Protein AF-A0A9E0E853-F1 (afdb_monomer_lite)

Radius of gyration: 43.54 Å; chains: 1; bounding box: 116×101×108 Å

Sequence (709 aa):
MRKIKLILLFCAVFLSILLLTGDKDRIQADDDDSNFTNLVVFARFAGETEFINDVYEGSSVRKITDNSYNAGSYSVGDYYRCVSDNKLRMRSVYLYDNGGSIVLSHPRGYYAEYSDINTIGYKDASERASRMYELRQEWSEAVNNAISSGNKISDYNNTVYYDYGVLDKDNNGTIDSITIIYKNNGAGNISVSWSSPLWNYTDYVNNISVNTGKKTINSYKYVQITNSYCKPDGDTNGYLFKDGDDQVFVSIATAVHEMGHIMGLKDLYNSKNASPVYFMSVMAKHISPVPQFMSLKEKEVLGWADENDIKTILSEGEYSLKALGTSGTDNITGYKMDIPEKGKTLYLEYRNFEDNGNKYDSQYKHMFKINGNRVDKIPLKSGLVCYLIDSDTKFPSNMYFSSPKWNYEVLGGQYNTKADAALGIGEDIWIYGDIYISVNSIENNILTFEIKGGIPEHIHSGGVATCISRAVCEVCHEEYGELNKDNHKLQHVEAKAATVTQEGNIEYYYCSLCLKYFADSNASKQIDKDSVVTSKLAPEIIAGDKCIIDKNSDKAITFKSNAAFSDFVKVELDGRELVKDKDYTVKAGSIIVTLNPDLIKKLSTGEHVIGIASSSGTASAHFTVKEPETESIKETETETESIKESETETISKIESETTSQYTFDENETNASSINTGDRNHGKLWLVIAIIALAGCIAATVMYVVSKRK

Secondary structure (DSSP, 8-state):
-HHHHHHHHHHHHHHHHHHHT-------GGG---SEEEEEEEEE-TTPPP-TT-EETTEEHHHHHHIIIIISSS-HHHHHHHHTTTS--EEEEEE-BTTB-EE-SS-GGGGSB--SS-TTSB-SHHHHHHHHHHHHHHHHHHHHHHHHTT--EE-TTSSSEE-GGGG-SS-SSB-SEEEEEEPP-TT--S---TT-TTS-EEEE----EEE-SS-EEE--EEEEEE---S-TTS--BTTEEE-TT--EEE--HHHHHHHHHHHT---SS-TTS--SSGGG-TTT---SSSPPPPPHHHHHHTTSS-TTTEEEP-SSEEEEEEBTT---SS---EEEEEEGGGTEEEEEEEE--STTS-SSS-SS-S-EETTSPBPPP-----EEEEEEEETT-SS---TT-BTTB-SEEE---SSTT-TT-SB-TT-EEEEETTEEEEEEEEETTEEEEEEESSPPP---------SSS-EEPTTT--EES---TT---EEEE--B---SSS-EE--EEEETTT--EESSTTS-SEE-GGGSEEPPPPP-EEESTTEEEETT--PPPEEEESS-GGGEEEEEETTEEPPBTTTEEEETTTEEEEE-HHHHTTS-SEEEEEEEEETTEEEEEEEEEE-S----------------------------------------------------THHHHHHHHHHHHHHHHHHHHHHHHTT--

Structure (mmCIF, N/CA/C/O backbone):
data_AF-A0A9E0E853-F1
#
_entry.id   AF-A0A9E0E853-F1
#
loop_
_atom_site.group_PDB
_atom_site.id
_atom_site.type_symbol
_atom_site.label_atom_id
_atom_site.label_alt_id
_atom_site.label_comp_id
_atom_site.label_asym_id
_atom_site.label_entity_id
_atom_site.label_seq_id
_atom_site.pdbx_PDB_ins_code
_atom_site.Cartn_x
_atom_site.Cartn_y
_atom_site.Cartn_z
_atom_site.occupancy
_atom_site.B_iso_or_equiv
_atom_site.auth_seq_id
_atom_site.auth_comp_id
_atom_site.auth_asym_id
_atom_site.auth_atom_id
_atom_site.pdbx_PDB_model_num
ATOM 1 N N . MET A 1 1 ? -44.888 -49.320 3.641 1.00 50.34 1 MET A N 1
ATOM 2 C CA . MET A 1 1 ? -43.959 -49.108 4.782 1.00 50.34 1 MET A CA 1
ATOM 3 C C . MET A 1 1 ? -42.473 -49.219 4.415 1.00 50.34 1 MET A C 1
ATOM 5 O O . MET A 1 1 ? -41.836 -48.178 4.390 1.00 50.34 1 MET A O 1
ATOM 9 N N . ARG A 1 2 ? -41.892 -50.400 4.113 1.00 51.12 2 ARG A N 1
ATOM 10 C CA . ARG A 1 2 ? -40.413 -50.577 4.018 1.00 51.12 2 ARG A CA 1
ATOM 11 C C . ARG A 1 2 ? -39.690 -49.593 3.067 1.00 51.12 2 ARG A C 1
ATOM 13 O O . ARG A 1 2 ? -38.691 -49.017 3.476 1.00 51.12 2 ARG A O 1
ATOM 20 N N . LYS A 1 3 ? -40.237 -49.314 1.870 1.00 47.16 3 LYS A N 1
ATOM 21 C CA . LYS A 1 3 ? -39.696 -48.288 0.944 1.00 47.16 3 LYS A CA 1
ATOM 22 C C . LYS A 1 3 ? -39.757 -46.850 1.496 1.00 47.16 3 LYS A C 1
ATOM 24 O O . LYS A 1 3 ? -38.830 -46.088 1.274 1.00 47.16 3 LYS A O 1
ATOM 29 N N . ILE A 1 4 ? -40.799 -46.495 2.255 1.00 59.00 4 ILE A N 1
ATOM 30 C CA . ILE A 1 4 ? -40.966 -45.147 2.837 1.00 59.00 4 ILE A CA 1
ATOM 31 C C . ILE A 1 4 ? -39.922 -44.903 3.935 1.00 59.00 4 ILE A C 1
ATOM 33 O O . ILE A 1 4 ? -39.317 -43.838 3.968 1.00 59.00 4 ILE A O 1
ATOM 37 N N . LYS A 1 5 ? -39.639 -45.909 4.781 1.00 51.78 5 LYS A N 1
ATOM 38 C CA . LYS A 1 5 ? -38.529 -45.821 5.747 1.00 51.78 5 LYS A CA 1
ATOM 39 C C . LYS A 1 5 ? -37.170 -45.655 5.058 1.00 51.78 5 LYS A C 1
ATOM 41 O O . LYS A 1 5 ? -36.340 -44.925 5.578 1.00 51.78 5 LYS A O 1
ATOM 46 N N . LEU A 1 6 ? -36.956 -46.291 3.902 1.00 53.44 6 LEU A N 1
ATOM 47 C CA . LEU A 1 6 ? -35.710 -46.141 3.145 1.00 53.44 6 LEU A CA 1
ATOM 48 C C . LEU A 1 6 ? -35.562 -44.728 2.558 1.00 53.44 6 LEU A C 1
ATOM 50 O O . LEU A 1 6 ? -34.491 -44.150 2.671 1.00 53.44 6 LEU A O 1
ATOM 54 N N . ILE A 1 7 ? -36.638 -44.153 2.005 1.00 65.56 7 ILE A N 1
ATOM 55 C CA . ILE A 1 7 ? -36.645 -42.771 1.493 1.00 65.56 7 ILE A CA 1
ATOM 56 C C . ILE A 1 7 ? -36.420 -41.768 2.630 1.00 65.56 7 ILE A C 1
ATOM 58 O O . ILE A 1 7 ? -35.560 -40.909 2.501 1.00 65.56 7 ILE A O 1
ATOM 62 N N . LEU A 1 8 ? -37.113 -41.907 3.767 1.00 57.50 8 LEU A N 1
ATOM 63 C CA . LEU A 1 8 ? -36.900 -41.037 4.932 1.00 57.50 8 LEU A CA 1
ATOM 64 C C . LEU A 1 8 ? -35.476 -41.140 5.493 1.00 57.50 8 LEU A C 1
ATOM 66 O O . LEU A 1 8 ? -34.906 -40.120 5.865 1.00 57.50 8 LEU A O 1
ATOM 70 N N . LEU A 1 9 ? -34.884 -42.339 5.519 1.00 61.50 9 LEU A N 1
ATOM 71 C CA . LEU A 1 9 ? -33.489 -42.518 5.923 1.00 61.50 9 LEU A CA 1
ATOM 72 C C . LEU A 1 9 ? -32.531 -41.855 4.923 1.00 61.50 9 LEU A C 1
ATOM 74 O O . LEU A 1 9 ? -31.593 -41.188 5.341 1.00 61.50 9 LEU A O 1
ATOM 78 N N . PHE A 1 10 ? -32.791 -41.985 3.618 1.00 61.19 10 PHE A N 1
ATOM 79 C CA . PHE A 1 10 ? -31.983 -41.341 2.582 1.00 61.19 10 PHE A CA 1
ATOM 80 C C . PHE A 1 10 ? -32.087 -39.815 2.665 1.00 61.19 10 PHE A C 1
ATOM 82 O O . PHE A 1 10 ? -31.063 -39.147 2.660 1.00 61.19 10 PHE A O 1
ATOM 89 N N . CYS A 1 11 ? -33.292 -39.260 2.835 1.00 52.25 11 CYS A N 1
ATOM 90 C CA . CYS A 1 11 ? -33.498 -37.828 3.053 1.00 52.25 11 CYS A CA 1
ATOM 91 C C . CYS A 1 11 ? -32.823 -37.335 4.337 1.00 52.25 11 CYS A C 1
ATOM 93 O O . CYS A 1 11 ? -32.203 -36.282 4.298 1.00 52.25 11 CYS A O 1
ATOM 95 N N . ALA A 1 12 ? -32.889 -38.079 5.447 1.00 49.88 12 ALA A N 1
ATOM 96 C CA . ALA A 1 12 ? -32.209 -37.709 6.690 1.00 49.88 12 ALA A CA 1
ATOM 97 C C . ALA A 1 12 ? -30.680 -37.707 6.529 1.00 49.88 12 ALA A C 1
ATOM 99 O O . ALA A 1 12 ? -30.032 -36.746 6.934 1.00 49.88 12 ALA A O 1
ATOM 100 N N . VAL A 1 13 ? -30.116 -38.731 5.875 1.00 57.69 13 VAL A N 1
ATOM 101 C CA . VAL A 1 13 ? -28.681 -38.799 5.553 1.00 57.69 13 VAL A CA 1
ATOM 102 C C . VAL A 1 13 ? -28.278 -37.650 4.624 1.00 57.69 13 VAL A C 1
ATOM 104 O O . VAL A 1 13 ? -27.293 -36.972 4.897 1.00 57.69 13 VAL A O 1
ATOM 107 N N . PHE A 1 14 ? -29.063 -37.365 3.581 1.00 47.78 14 PHE A N 1
ATOM 108 C CA . PHE A 1 14 ? -28.797 -36.261 2.654 1.00 47.78 14 PHE A CA 1
ATOM 109 C C . PHE A 1 14 ? -28.911 -34.888 3.335 1.00 47.78 14 PHE A C 1
ATOM 111 O O . PHE A 1 14 ? -28.107 -34.011 3.045 1.00 47.78 14 PHE A O 1
ATOM 118 N N . LEU A 1 15 ? -29.836 -34.711 4.289 1.00 45.91 15 LEU A N 1
ATOM 119 C CA . LEU A 1 15 ? -29.929 -33.495 5.105 1.00 45.91 15 LEU A CA 1
ATOM 120 C C . LEU A 1 15 ? -28.724 -33.350 6.041 1.00 45.91 15 LEU A C 1
ATOM 122 O O . LEU A 1 15 ? -28.185 -32.258 6.155 1.00 45.91 15 LEU A O 1
ATOM 126 N N . SER A 1 16 ? -28.261 -34.435 6.673 1.00 43.53 16 SER A N 1
ATOM 127 C CA . SER A 1 16 ? -27.038 -34.392 7.488 1.00 43.53 16 SER A CA 1
ATOM 128 C C . SER A 1 16 ? -25.776 -34.159 6.654 1.00 43.53 16 SER A C 1
ATOM 130 O O . SER A 1 16 ? -24.871 -33.485 7.126 1.00 43.53 16 SER A O 1
ATOM 132 N N . ILE A 1 17 ? -25.727 -34.634 5.404 1.00 44.00 17 ILE A N 1
ATOM 133 C CA . ILE A 1 17 ? -24.643 -34.307 4.467 1.00 44.00 17 ILE A CA 1
ATOM 134 C C . ILE A 1 17 ? -24.725 -32.830 4.063 1.00 44.00 17 ILE A C 1
ATOM 136 O O . ILE A 1 17 ? -23.711 -32.153 4.128 1.00 44.00 17 ILE A O 1
ATOM 140 N N . LEU A 1 18 ? -25.911 -32.297 3.748 1.00 38.75 18 LEU A N 1
ATOM 141 C CA . LEU A 1 18 ? -26.109 -30.868 3.457 1.00 38.75 18 LEU A CA 1
ATOM 142 C C . LEU A 1 18 ? -25.786 -29.950 4.645 1.00 38.75 18 LEU A C 1
ATOM 144 O O . LEU A 1 18 ? -25.314 -28.839 4.432 1.00 38.75 18 LEU A O 1
ATOM 148 N N . LEU A 1 19 ? -25.999 -30.410 5.881 1.00 40.91 19 LEU A N 1
ATOM 149 C CA . LEU A 1 19 ? -25.570 -29.711 7.098 1.00 40.91 19 LEU A CA 1
ATOM 150 C C . LEU A 1 19 ? -24.048 -29.796 7.312 1.00 40.91 19 LEU A C 1
ATOM 152 O O . LEU A 1 19 ? -23.462 -28.844 7.813 1.00 40.91 19 LEU A O 1
ATOM 156 N N . LEU A 1 20 ? -23.397 -30.888 6.895 1.00 38.75 20 LEU A N 1
ATOM 157 C CA . LEU A 1 20 ? -21.933 -31.037 6.917 1.00 38.75 20 LEU A CA 1
ATOM 158 C C . LEU A 1 20 ? -21.230 -30.308 5.757 1.00 38.75 20 LEU A C 1
ATOM 160 O O . LEU A 1 20 ? -20.075 -29.929 5.897 1.00 38.75 20 LEU A O 1
ATOM 164 N N . THR A 1 21 ? -21.917 -30.065 4.639 1.00 39.06 21 THR A N 1
ATOM 165 C CA . THR A 1 21 ? -21.474 -29.170 3.553 1.00 39.06 21 THR A CA 1
ATOM 166 C C . THR A 1 21 ? -22.084 -27.766 3.675 1.00 39.06 21 THR A C 1
ATOM 168 O O . THR A 1 21 ? -22.148 -27.037 2.686 1.00 39.06 21 THR A O 1
ATOM 171 N N . GLY A 1 22 ? -22.599 -27.418 4.861 1.00 33.78 22 GLY A N 1
ATOM 172 C CA . GLY A 1 22 ? -23.154 -26.101 5.187 1.00 33.78 22 GLY A CA 1
ATOM 173 C C . GLY A 1 22 ? -22.125 -25.138 5.786 1.00 33.78 22 GLY A C 1
ATOM 174 O O . GLY A 1 22 ? -22.299 -23.927 5.678 1.00 33.78 22 GLY A O 1
ATOM 175 N N . ASP A 1 23 ? -21.036 -25.664 6.355 1.00 33.62 23 ASP A N 1
ATOM 176 C CA . ASP A 1 23 ? -19.843 -24.892 6.708 1.00 33.62 23 ASP A CA 1
ATOM 177 C C . ASP A 1 23 ? -19.087 -24.505 5.426 1.00 33.62 23 ASP A C 1
ATOM 179 O O . ASP A 1 23 ? -18.181 -25.208 4.974 1.00 33.62 23 ASP A O 1
ATOM 183 N N . LYS A 1 24 ? -19.463 -23.369 4.832 1.00 37.81 24 LYS A N 1
ATOM 184 C CA . LYS A 1 24 ? -18.524 -22.610 4.004 1.00 37.81 24 LYS A CA 1
ATOM 185 C C . LYS A 1 24 ? -17.530 -21.890 4.915 1.00 37.81 24 LYS A C 1
ATOM 187 O O . LYS A 1 24 ? -17.903 -21.383 5.967 1.00 37.81 24 LYS A O 1
ATOM 192 N N . ASP A 1 25 ? -16.279 -21.849 4.472 1.00 37.69 25 ASP A N 1
ATOM 193 C CA . ASP A 1 25 ? -15.249 -20.917 4.938 1.00 37.69 25 ASP A CA 1
ATOM 194 C C . ASP A 1 25 ? -14.844 -21.023 6.425 1.00 37.69 25 ASP A C 1
ATOM 196 O O . ASP A 1 25 ? -14.437 -20.047 7.057 1.00 37.69 25 ASP A O 1
ATOM 200 N N . ARG A 1 26 ? -14.825 -22.250 6.973 1.00 39.12 26 ARG A N 1
ATOM 201 C CA . ARG A 1 26 ? -13.982 -22.562 8.143 1.00 39.12 26 ARG A CA 1
ATOM 202 C C . ARG A 1 26 ? -12.516 -22.682 7.734 1.00 39.12 26 ARG A C 1
ATOM 204 O O . ARG A 1 26 ? -12.027 -23.779 7.479 1.00 39.12 26 ARG A O 1
ATOM 211 N N . ILE A 1 27 ? -11.826 -21.548 7.715 1.00 43.62 27 ILE A N 1
ATOM 212 C CA . ILE A 1 27 ? -10.370 -21.482 7.555 1.00 43.62 27 ILE A CA 1
ATOM 213 C C . ILE A 1 27 ? -9.714 -22.175 8.763 1.00 43.62 27 ILE A C 1
ATOM 215 O O . ILE A 1 27 ? -9.854 -21.694 9.891 1.00 43.62 27 ILE A O 1
ATOM 219 N N . GLN A 1 28 ? -9.012 -23.294 8.558 1.00 43.81 28 GLN A N 1
ATOM 220 C CA . GLN A 1 28 ? -8.189 -23.897 9.614 1.00 43.81 28 GLN A CA 1
ATOM 221 C C . GLN A 1 28 ? -6.923 -23.057 9.834 1.00 43.81 28 GLN A C 1
ATOM 223 O O . GLN A 1 28 ? -6.557 -22.238 8.994 1.00 43.81 28 GLN A O 1
ATOM 228 N N . ALA A 1 29 ? -6.218 -23.252 10.952 1.00 53.00 29 ALA A N 1
ATOM 229 C CA . ALA A 1 29 ? -4.974 -22.514 11.209 1.00 53.00 29 ALA A CA 1
ATOM 230 C C . ALA A 1 29 ? -3.897 -22.757 10.125 1.00 53.00 29 ALA A C 1
ATOM 232 O O . ALA A 1 29 ? -3.088 -21.869 9.866 1.00 53.00 29 ALA A O 1
ATOM 233 N N . ASP A 1 30 ? -3.940 -23.919 9.462 1.00 49.03 30 ASP A N 1
ATOM 234 C CA . ASP A 1 30 ? -3.054 -24.293 8.353 1.00 49.03 30 ASP A CA 1
ATOM 235 C C . ASP A 1 30 ? -3.519 -23.753 6.975 1.00 49.03 30 ASP A C 1
ATOM 237 O O . ASP A 1 30 ? -2.738 -23.760 6.025 1.00 49.03 30 ASP A O 1
ATOM 241 N N . ASP A 1 31 ? -4.755 -23.243 6.861 1.00 62.31 31 ASP A N 1
ATOM 242 C CA . ASP A 1 31 ? -5.329 -22.636 5.640 1.00 62.31 31 ASP A CA 1
ATOM 243 C C . ASP A 1 31 ? -5.113 -21.099 5.584 1.00 62.31 31 ASP A C 1
ATOM 245 O O . ASP A 1 31 ? -5.742 -20.386 4.798 1.00 62.31 31 ASP A O 1
ATOM 249 N N . ASP A 1 32 ? -4.274 -20.544 6.464 1.00 76.69 32 ASP A N 1
ATOM 250 C CA . ASP A 1 32 ? -4.102 -19.100 6.638 1.00 76.69 32 ASP A CA 1
ATOM 251 C C . ASP A 1 32 ? -3.176 -18.453 5.587 1.00 76.69 32 ASP A C 1
ATOM 253 O O . ASP A 1 32 ? -1.951 -18.489 5.706 1.00 76.69 32 ASP A O 1
ATOM 257 N N . ASP A 1 33 ? -3.762 -17.767 4.599 1.00 88.06 33 ASP A N 1
ATOM 258 C CA . ASP A 1 33 ? -3.025 -17.055 3.542 1.00 88.06 33 ASP A CA 1
ATOM 259 C C . ASP A 1 33 ? -2.354 -15.736 3.990 1.00 88.06 33 ASP A C 1
ATOM 261 O O . ASP A 1 33 ? -1.645 -15.104 3.190 1.00 88.06 33 ASP A O 1
ATOM 265 N N . SER A 1 34 ? -2.555 -15.306 5.243 1.00 94.38 34 SER A N 1
ATOM 266 C CA . SER A 1 34 ? -2.063 -14.022 5.753 1.00 94.38 34 SER A CA 1
ATOM 267 C C . SER A 1 34 ? -0.541 -13.980 5.932 1.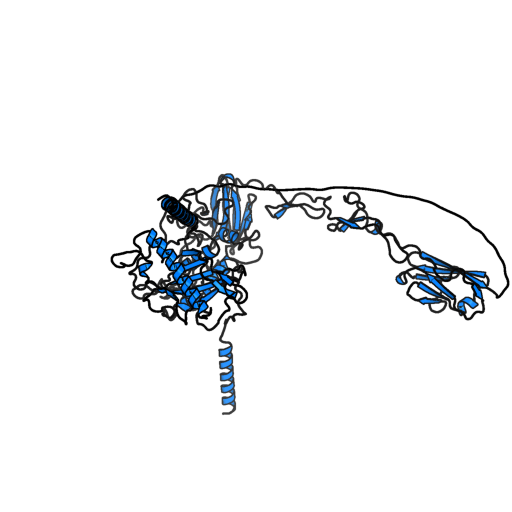00 94.38 34 SER A C 1
ATOM 269 O O . SER A 1 34 ? 0.087 -14.928 6.413 1.00 94.38 34 SER A O 1
ATOM 271 N N . ASN A 1 35 ? 0.054 -12.838 5.584 1.00 95.69 35 ASN A N 1
ATOM 272 C CA . ASN A 1 35 ? 1.472 -12.517 5.782 1.00 95.69 35 ASN A CA 1
ATOM 273 C C . ASN A 1 35 ? 1.689 -11.331 6.739 1.00 95.69 35 ASN A C 1
ATOM 275 O O . ASN A 1 35 ? 2.780 -10.772 6.768 1.00 95.69 35 ASN A O 1
ATOM 279 N N . PHE A 1 36 ? 0.662 -10.956 7.506 1.00 96.81 36 PHE A N 1
ATOM 280 C CA . PHE A 1 36 ? 0.733 -9.953 8.567 1.00 96.81 36 PHE A CA 1
ATOM 281 C C . PHE A 1 36 ? -0.366 -10.205 9.607 1.00 96.81 36 PHE A C 1
ATOM 283 O O . PHE A 1 36 ? -1.522 -10.443 9.240 1.00 96.81 36 PHE A O 1
ATOM 290 N N . THR A 1 37 ? -0.041 -10.111 10.892 1.00 97.19 37 THR A N 1
ATOM 291 C CA . THR A 1 37 ? -0.979 -10.384 11.988 1.00 97.19 37 THR A CA 1
ATOM 292 C C . THR A 1 37 ? -1.234 -9.151 12.854 1.00 97.19 37 THR A C 1
ATOM 294 O O . THR A 1 37 ? -0.326 -8.437 13.259 1.00 97.19 37 THR A O 1
ATOM 297 N N . ASN A 1 38 ? -2.494 -8.904 13.201 1.00 97.94 38 ASN A N 1
ATOM 298 C CA . ASN A 1 38 ? -2.878 -7.857 14.144 1.00 97.94 38 ASN A CA 1
ATOM 299 C C . ASN A 1 38 ? -3.441 -8.479 15.428 1.00 97.94 38 ASN A C 1
ATOM 301 O O . ASN A 1 38 ? -4.547 -9.027 15.426 1.00 97.94 38 ASN A O 1
ATOM 305 N N . LEU A 1 39 ? -2.696 -8.382 16.529 1.00 98.19 39 LEU A N 1
ATOM 306 C CA . LEU A 1 39 ? -3.132 -8.860 17.837 1.00 98.19 39 LEU A CA 1
ATOM 307 C C . LEU A 1 39 ? -4.139 -7.884 18.455 1.00 98.19 39 LEU A C 1
ATOM 309 O O . LEU A 1 39 ? -3.765 -6.847 18.999 1.00 98.19 39 LEU A O 1
ATOM 313 N N . VAL A 1 40 ? -5.422 -8.227 18.412 1.00 98.62 40 VAL A N 1
ATOM 314 C CA . VAL A 1 40 ? -6.480 -7.450 19.057 1.00 98.62 40 VAL A CA 1
ATOM 315 C C . VAL A 1 40 ? -6.610 -7.864 20.522 1.00 98.62 40 VAL A C 1
ATOM 317 O O . VAL A 1 40 ? -6.833 -9.035 20.840 1.00 98.62 40 VAL A O 1
ATOM 320 N N . VAL A 1 41 ? -6.520 -6.885 21.420 1.00 98.50 41 VAL A N 1
ATOM 321 C CA . VAL A 1 41 ? -6.725 -7.054 22.863 1.00 98.50 41 VAL A CA 1
ATOM 322 C C . VAL A 1 41 ? -7.837 -6.116 23.314 1.00 98.50 41 VAL A C 1
ATOM 324 O O . VAL A 1 41 ? -7.772 -4.904 23.107 1.00 98.50 41 VAL A O 1
ATOM 327 N N . PHE A 1 42 ? -8.864 -6.666 23.956 1.00 98.62 42 PHE A N 1
ATOM 328 C CA . PHE A 1 42 ? -9.912 -5.867 24.588 1.00 98.62 42 PHE A CA 1
ATOM 329 C C . PHE A 1 42 ? -9.505 -5.498 26.011 1.00 98.62 42 PHE A C 1
ATOM 331 O O . PHE A 1 42 ? -9.069 -6.370 26.762 1.00 98.62 42 PHE A O 1
ATOM 338 N N . ALA A 1 43 ? -9.707 -4.240 26.402 1.00 98.12 43 ALA A N 1
ATOM 339 C CA . ALA A 1 43 ? -9.317 -3.721 27.709 1.00 98.12 43 ALA A CA 1
ATOM 340 C C . ALA A 1 43 ? -10.429 -2.886 28.368 1.00 98.12 43 ALA A C 1
ATOM 342 O O . ALA A 1 43 ? -11.148 -2.132 27.704 1.00 98.12 43 ALA A O 1
ATOM 343 N N . ARG A 1 44 ? -10.559 -2.991 29.693 1.00 97.00 44 ARG A N 1
ATOM 344 C CA . ARG A 1 44 ? -11.478 -2.180 30.511 1.00 97.00 44 ARG A CA 1
ATOM 345 C C . ARG A 1 44 ? -10.798 -1.661 31.771 1.00 97.00 44 ARG A C 1
ATOM 347 O O . ARG A 1 44 ? -9.842 -2.257 32.264 1.00 97.00 44 ARG A O 1
ATOM 354 N N . PHE A 1 45 ? -11.288 -0.543 32.287 1.00 96.88 45 PHE A N 1
ATOM 355 C CA . PHE A 1 45 ? -10.679 0.132 33.434 1.00 96.88 45 PHE A CA 1
ATOM 356 C C . PHE A 1 45 ? -11.173 -0.436 34.770 1.00 96.88 45 PHE A C 1
ATOM 358 O O . PHE A 1 45 ? -12.217 -1.094 34.833 1.00 96.88 45 PHE A O 1
ATOM 365 N N . ALA A 1 46 ? -10.450 -0.167 35.860 1.00 96.62 46 ALA A N 1
ATOM 366 C CA . ALA A 1 46 ? -10.845 -0.643 37.183 1.00 96.62 46 ALA A CA 1
ATOM 367 C C . ALA A 1 46 ? -12.257 -0.161 37.562 1.00 96.62 46 ALA A C 1
ATOM 369 O O . ALA A 1 46 ? -12.599 1.014 37.412 1.00 96.62 46 ALA A O 1
ATOM 370 N N . GLY A 1 47 ? -13.081 -1.089 38.056 1.00 93.88 47 GLY A N 1
ATOM 371 C CA . GLY A 1 47 ? -14.490 -0.850 38.386 1.00 93.88 47 GLY A CA 1
ATOM 372 C C . GLY A 1 47 ? -15.465 -0.960 37.205 1.00 93.88 47 GLY A C 1
ATOM 373 O O . GLY A 1 47 ? -16.671 -1.004 37.437 1.00 93.88 47 GLY A O 1
ATOM 374 N N . GLU A 1 48 ? -14.992 -1.058 35.959 1.00 95.38 48 GLU A N 1
ATOM 375 C CA . GLU A 1 48 ? -15.867 -1.276 34.804 1.00 95.38 48 GLU A CA 1
ATOM 376 C C . GLU A 1 48 ? -16.281 -2.750 34.669 1.00 95.38 48 GLU A C 1
ATOM 378 O O . GLU A 1 48 ? -15.476 -3.677 34.831 1.00 95.38 48 GLU A O 1
ATOM 383 N N . THR A 1 49 ? -17.550 -2.974 34.318 1.00 95.75 49 THR A N 1
ATOM 384 C CA . THR A 1 49 ? -18.056 -4.303 33.952 1.00 95.75 49 THR A CA 1
ATOM 385 C C . THR A 1 49 ? -17.400 -4.809 32.670 1.00 95.75 49 THR A C 1
ATOM 387 O O . THR A 1 49 ? -16.935 -4.019 31.845 1.00 95.75 49 THR A O 1
ATOM 390 N N . GLU A 1 50 ? -17.419 -6.127 32.468 1.00 97.00 50 GLU A N 1
ATOM 391 C CA . GLU A 1 50 ? -17.086 -6.745 31.178 1.00 97.00 50 GLU A CA 1
ATOM 392 C C . GLU A 1 50 ? -17.921 -6.147 30.026 1.00 97.00 50 GLU A C 1
ATOM 394 O O . GLU A 1 50 ? -18.973 -5.555 30.275 1.00 97.00 50 GLU A O 1
ATOM 399 N N . PHE A 1 51 ? -17.423 -6.222 28.788 1.00 96.69 51 PHE A N 1
ATOM 400 C CA . PHE A 1 51 ? -18.091 -5.644 27.613 1.00 96.69 51 PHE A CA 1
ATOM 401 C C . PHE A 1 51 ? -17.949 -6.434 26.313 1.00 96.69 51 PHE A C 1
ATOM 403 O O . PHE A 1 51 ? -18.735 -6.222 25.394 1.00 96.69 51 PHE A O 1
ATOM 410 N N . ILE A 1 52 ? -16.991 -7.361 26.192 1.00 97.56 52 ILE A N 1
ATOM 411 C CA . ILE A 1 52 ? -16.745 -8.043 24.903 1.00 97.56 52 ILE A CA 1
ATOM 412 C C . ILE A 1 52 ? -17.927 -8.906 24.426 1.00 97.56 52 ILE A C 1
ATOM 414 O O . ILE A 1 52 ? -18.010 -9.262 23.249 1.00 97.56 52 ILE A O 1
ATOM 418 N N . ASN A 1 53 ? -18.836 -9.226 25.351 1.00 97.12 53 ASN A N 1
ATOM 419 C CA . ASN A 1 53 ? -20.062 -9.986 25.133 1.00 97.12 53 ASN A CA 1
ATOM 420 C C . ASN A 1 53 ? -21.334 -9.111 25.147 1.00 97.12 53 ASN A C 1
ATOM 422 O O . ASN A 1 53 ? -22.418 -9.663 24.971 1.00 97.12 53 ASN A O 1
ATOM 426 N N . ASP A 1 54 ? -21.225 -7.788 25.328 1.00 96.88 54 ASP A N 1
ATOM 427 C CA . ASP A 1 54 ? -22.366 -6.866 25.221 1.00 96.88 54 ASP A CA 1
ATOM 428 C C . ASP A 1 54 ? -22.919 -6.920 23.787 1.00 96.88 54 ASP A C 1
ATOM 430 O O . ASP A 1 54 ? -22.150 -6.982 22.823 1.00 96.88 54 ASP A O 1
ATOM 434 N N . VAL A 1 55 ? -24.247 -6.948 23.634 1.00 96.75 55 VAL A N 1
ATOM 435 C CA . VAL A 1 55 ? -24.916 -7.220 22.350 1.00 96.75 55 VAL A CA 1
ATOM 436 C C . VAL A 1 55 ? -25.577 -5.962 21.796 1.00 96.75 55 VAL A C 1
ATOM 438 O O . VAL A 1 55 ? -26.452 -5.386 22.438 1.00 96.75 55 VAL A O 1
ATOM 441 N N . TYR A 1 56 ? -25.218 -5.605 20.564 1.00 95.75 56 TYR A N 1
ATOM 442 C CA . TYR A 1 56 ? -25.821 -4.527 19.781 1.00 95.75 56 TYR A CA 1
ATOM 443 C C . TYR A 1 56 ? -26.282 -5.095 18.433 1.00 95.75 56 TYR A C 1
ATOM 445 O O . TYR A 1 56 ? -25.539 -5.834 17.790 1.00 95.75 56 TYR A O 1
ATOM 453 N N . GLU A 1 57 ? -27.516 -4.805 18.013 1.00 95.81 57 GLU A N 1
ATOM 454 C CA . GLU A 1 57 ? -28.101 -5.323 16.757 1.00 95.81 57 GLU A CA 1
ATOM 455 C C . GLU A 1 57 ? -27.976 -6.853 16.580 1.00 95.81 57 GLU A C 1
ATOM 457 O O . GLU A 1 57 ? -27.721 -7.367 15.493 1.00 95.81 57 GLU A O 1
ATOM 462 N N . GLY A 1 58 ? -28.106 -7.599 17.684 1.00 95.12 58 GLY A N 1
ATOM 463 C CA . GLY A 1 58 ? -27.959 -9.061 17.716 1.00 95.12 58 GLY A CA 1
ATOM 464 C C . GLY A 1 58 ? -26.512 -9.577 17.690 1.00 95.12 58 GLY A C 1
ATOM 465 O O . GLY A 1 58 ? -26.300 -10.773 17.878 1.00 95.12 58 GLY A O 1
ATOM 466 N N . SER A 1 59 ? -25.514 -8.704 17.526 1.00 97.50 59 SER A N 1
ATOM 467 C CA . SER A 1 59 ? -24.089 -9.056 17.499 1.00 97.50 59 SER A CA 1
ATOM 468 C C . SER A 1 59 ? -23.375 -8.667 18.797 1.00 97.50 59 SER A C 1
ATOM 470 O O . SER A 1 59 ? -23.473 -7.535 19.261 1.00 97.50 59 SER A O 1
ATOM 472 N N . SER A 1 60 ? -22.609 -9.591 19.385 1.00 98.00 60 SER A N 1
ATOM 473 C CA . SER A 1 60 ? -21.713 -9.275 20.511 1.00 98.00 60 SER A CA 1
ATOM 474 C C . SER A 1 60 ? -20.549 -8.381 20.065 1.00 98.00 60 SER A C 1
ATOM 476 O O . SER A 1 60 ? -20.019 -8.625 18.979 1.00 98.00 60 SER A O 1
ATOM 478 N N . VAL A 1 61 ? -20.071 -7.459 20.911 1.00 98.12 61 VAL A N 1
ATOM 479 C CA . VAL A 1 61 ? -18.918 -6.565 20.643 1.00 98.12 61 VAL A CA 1
ATOM 480 C C . VAL A 1 61 ? -17.745 -7.283 19.966 1.00 98.12 61 VAL A C 1
ATOM 482 O O . VAL A 1 61 ? -17.267 -6.820 18.934 1.00 98.12 61 VAL A O 1
ATOM 485 N N . ARG A 1 62 ? -17.321 -8.453 20.462 1.00 97.69 62 ARG A N 1
ATOM 486 C CA . ARG A 1 62 ? -16.233 -9.239 19.846 1.00 97.69 62 ARG A CA 1
ATOM 487 C C . ARG A 1 62 ? -16.484 -9.641 18.383 1.00 97.69 62 ARG A C 1
ATOM 489 O O . ARG A 1 62 ? -15.544 -9.619 17.596 1.00 97.69 62 ARG A O 1
ATOM 496 N N . LYS A 1 63 ? -17.735 -9.929 17.994 1.00 98.25 63 LYS A N 1
ATOM 497 C CA . LYS A 1 63 ? -18.114 -10.204 16.593 1.00 98.25 63 LYS A CA 1
ATOM 498 C C . LYS A 1 63 ? -18.222 -8.920 15.767 1.00 98.25 63 LYS A C 1
ATOM 500 O O . LYS A 1 63 ? -17.830 -8.928 14.609 1.00 98.25 63 LYS A O 1
ATOM 505 N N . ILE A 1 64 ? -18.681 -7.813 16.356 1.00 98.62 64 ILE A N 1
ATOM 506 C CA . ILE A 1 64 ? -18.688 -6.500 15.687 1.00 98.62 64 ILE A CA 1
ATOM 507 C C . ILE A 1 64 ? -17.251 -6.083 15.336 1.00 98.62 64 ILE A C 1
ATOM 509 O O . ILE A 1 64 ? -16.985 -5.649 14.215 1.00 98.62 64 ILE A O 1
ATOM 513 N N . THR A 1 65 ? -16.299 -6.287 16.251 1.00 98.44 65 THR A N 1
ATOM 514 C CA . THR A 1 65 ? -14.865 -6.099 15.984 1.00 98.44 65 THR A CA 1
ATOM 515 C C . THR A 1 65 ? -14.351 -7.056 14.909 1.00 98.44 65 THR A C 1
ATOM 517 O O . THR A 1 65 ? -13.675 -6.608 13.992 1.00 98.44 65 THR A O 1
ATOM 520 N N . ASP A 1 66 ? -14.677 -8.347 14.969 1.00 98.31 66 ASP A N 1
ATOM 521 C CA . ASP A 1 66 ? -14.271 -9.321 13.944 1.00 98.31 66 ASP A CA 1
ATOM 522 C C . ASP A 1 66 ? -14.798 -8.980 12.544 1.00 98.31 66 ASP A C 1
ATOM 524 O O . ASP A 1 66 ? -14.041 -9.029 11.579 1.00 98.31 66 ASP A O 1
ATOM 528 N N . ASN A 1 67 ? -16.038 -8.507 12.422 1.00 98.31 67 ASN A N 1
ATOM 529 C CA . ASN A 1 67 ? -16.559 -7.971 11.162 1.00 98.31 67 ASN A CA 1
ATOM 530 C C . ASN A 1 67 ? -15.769 -6.730 10.712 1.00 98.31 67 ASN A C 1
ATOM 532 O O . ASN A 1 67 ? -15.433 -6.595 9.540 1.00 98.31 67 ASN A O 1
ATOM 536 N N . SER A 1 68 ? -15.419 -5.845 11.649 1.00 98.44 68 SER A N 1
ATOM 537 C CA . SER A 1 68 ? -14.690 -4.602 11.359 1.00 98.44 68 SER A CA 1
ATOM 538 C C . SER A 1 68 ? -13.229 -4.829 10.935 1.00 98.44 68 SER A C 1
ATOM 540 O O . SER A 1 68 ? -12.682 -4.020 10.190 1.00 98.44 68 SER A O 1
ATOM 542 N N . TYR A 1 69 ? -12.580 -5.908 11.389 1.00 98.31 69 TYR A N 1
ATOM 543 C CA . TYR A 1 69 ? -11.157 -6.182 11.123 1.00 98.31 69 TYR A CA 1
ATOM 544 C C . TYR A 1 69 ? -10.913 -7.321 10.125 1.00 98.31 69 TYR A C 1
ATOM 546 O O . TYR A 1 69 ? -10.033 -7.180 9.279 1.00 98.31 69 TYR A O 1
ATOM 554 N N . ASN A 1 70 ? -11.699 -8.399 10.190 1.00 96.62 70 ASN A N 1
ATOM 555 C CA . ASN A 1 70 ? -11.582 -9.586 9.341 1.00 96.62 70 ASN A CA 1
ATOM 556 C C . ASN A 1 70 ? -12.734 -9.672 8.322 1.00 96.62 70 ASN A C 1
ATOM 558 O O . ASN A 1 70 ? -12.514 -9.512 7.124 1.00 96.62 70 ASN A O 1
ATOM 562 N N . ALA A 1 71 ? -13.954 -9.939 8.803 1.00 94.31 71 ALA A N 1
ATOM 563 C CA . ALA A 1 71 ? -14.977 -10.674 8.047 1.00 94.31 71 ALA A CA 1
ATOM 564 C C . ALA A 1 71 ? -16.009 -9.827 7.275 1.00 94.31 71 ALA A C 1
ATOM 566 O O . ALA A 1 71 ? -16.717 -10.362 6.424 1.00 94.31 71 ALA A O 1
ATOM 567 N N . GLY A 1 72 ? -16.137 -8.533 7.573 1.00 93.69 72 GLY A N 1
ATOM 568 C CA . GLY A 1 72 ? -17.099 -7.647 6.915 1.00 93.69 72 GLY A CA 1
ATOM 569 C C . GLY A 1 72 ? -16.708 -7.321 5.473 1.00 93.69 72 GLY A C 1
ATOM 570 O O . GLY A 1 72 ? -15.525 -7.167 5.169 1.00 93.69 72 GLY A O 1
ATOM 571 N N . SER A 1 73 ? -17.699 -7.098 4.602 1.00 93.62 73 SER A N 1
ATOM 572 C CA . SER A 1 73 ? -17.497 -6.685 3.195 1.00 93.62 73 SER A CA 1
ATOM 573 C C . SER A 1 73 ? -16.647 -5.415 3.032 1.00 93.62 73 SER A C 1
ATOM 575 O O . SER A 1 73 ? -16.118 -5.147 1.950 1.00 93.62 73 SER A O 1
ATOM 577 N N . TYR A 1 74 ? -16.540 -4.631 4.107 1.00 95.69 74 TYR A N 1
ATOM 578 C CA . TYR A 1 74 ? -15.572 -3.564 4.301 1.00 95.69 74 TYR A CA 1
ATOM 579 C C . TYR A 1 74 ? -14.915 -3.760 5.674 1.00 95.69 74 TYR A C 1
ATOM 581 O O . TYR A 1 74 ? -15.504 -3.404 6.695 1.00 95.69 74 TYR A O 1
ATOM 589 N N . SER A 1 75 ? -13.700 -4.305 5.704 1.00 97.69 75 SER A N 1
ATOM 590 C CA . SER A 1 75 ? -12.919 -4.513 6.931 1.00 97.69 75 SER A CA 1
ATOM 591 C C . SER A 1 75 ? -11.539 -3.849 6.835 1.00 97.69 75 SER A C 1
ATOM 593 O O . SER A 1 75 ? -11.136 -3.385 5.764 1.00 97.69 75 SER A O 1
ATOM 595 N N . VAL A 1 76 ? -10.806 -3.767 7.951 1.00 98.38 76 VAL A N 1
ATOM 596 C CA . VAL A 1 76 ? -9.409 -3.285 7.952 1.00 98.38 76 VAL A CA 1
ATOM 597 C C . VAL A 1 76 ? -8.514 -4.220 7.129 1.00 98.38 76 VAL A C 1
ATOM 599 O O . VAL A 1 76 ? -7.723 -3.743 6.315 1.00 98.38 76 VAL A O 1
ATOM 602 N N . GLY A 1 77 ? -8.662 -5.540 7.286 1.00 97.50 77 GLY A N 1
ATOM 603 C CA . GLY A 1 77 ? -7.889 -6.525 6.529 1.00 97.50 77 GLY A CA 1
ATOM 604 C C . GLY A 1 77 ? -8.191 -6.500 5.031 1.00 97.50 77 GLY A C 1
ATOM 605 O O . GLY A 1 77 ? -7.263 -6.516 4.223 1.00 97.50 77 GLY A O 1
ATOM 606 N N . ASP A 1 78 ? -9.467 -6.379 4.652 1.00 96.62 78 ASP A N 1
ATOM 607 C CA . ASP A 1 78 ? -9.891 -6.250 3.253 1.00 96.62 78 ASP A CA 1
ATOM 608 C C . ASP A 1 78 ? -9.402 -4.933 2.621 1.00 96.62 78 ASP A C 1
ATOM 610 O O . ASP A 1 78 ? -8.867 -4.967 1.512 1.00 96.62 78 ASP A O 1
ATOM 614 N N . TYR A 1 79 ? -9.442 -3.804 3.347 1.00 97.81 79 TYR A N 1
ATOM 615 C CA . TYR A 1 79 ? -8.866 -2.537 2.872 1.00 97.81 79 TYR A CA 1
ATOM 616 C C . TYR A 1 79 ? -7.387 -2.705 2.525 1.00 97.81 79 TYR A C 1
ATOM 618 O O . TYR A 1 79 ? -6.971 -2.366 1.417 1.00 97.81 79 TYR A O 1
ATOM 626 N N . TYR A 1 80 ? -6.596 -3.265 3.447 1.00 97.56 80 TYR A N 1
ATOM 627 C CA . TYR A 1 80 ? -5.156 -3.427 3.252 1.00 97.56 80 TYR A CA 1
ATOM 628 C C . TYR A 1 80 ? -4.811 -4.463 2.178 1.00 97.56 80 TYR A C 1
ATOM 630 O O . TYR A 1 80 ? -3.874 -4.244 1.406 1.00 97.56 80 TYR A O 1
ATOM 638 N N . ARG A 1 81 ? -5.625 -5.515 2.028 1.00 95.44 81 ARG A N 1
ATOM 639 C CA . ARG A 1 81 ? -5.564 -6.444 0.889 1.00 95.44 81 ARG A CA 1
ATOM 640 C C . ARG A 1 81 ? -5.866 -5.754 -0.441 1.00 95.44 81 ARG A C 1
ATOM 642 O O . ARG A 1 81 ? -5.256 -6.093 -1.451 1.00 95.44 81 ARG A O 1
ATOM 649 N N . CYS A 1 82 ? -6.764 -4.771 -0.442 1.00 93.44 82 CYS A N 1
ATOM 650 C CA . CYS A 1 82 ? -7.187 -4.046 -1.634 1.00 93.44 82 CYS A CA 1
ATOM 651 C C . CYS A 1 82 ? -6.176 -2.969 -2.073 1.00 93.44 82 CYS A C 1
ATOM 653 O O . CYS A 1 82 ? -5.749 -2.980 -3.227 1.00 93.44 82 CYS A O 1
ATOM 655 N N . VAL A 1 83 ? -5.721 -2.076 -1.178 1.00 93.88 83 VAL A N 1
ATOM 656 C CA . VAL A 1 83 ? -4.753 -1.019 -1.559 1.00 93.88 83 VAL A CA 1
ATOM 657 C C . VAL A 1 83 ? -3.391 -1.576 -1.963 1.00 93.88 83 VAL A C 1
ATOM 659 O O . VAL A 1 83 ? -2.759 -1.031 -2.871 1.00 93.88 83 VAL A O 1
ATOM 662 N N . SER A 1 84 ? -2.954 -2.670 -1.334 1.00 93.88 84 SER A N 1
ATOM 663 C CA . SER A 1 84 ? -1.653 -3.295 -1.598 1.00 93.88 84 SER A CA 1
ATOM 664 C C . SER A 1 84 ? -1.620 -4.185 -2.846 1.00 93.88 84 SER A C 1
ATOM 666 O O . SER A 1 84 ? -0.568 -4.738 -3.150 1.00 93.88 84 SER A O 1
ATOM 668 N N . ASP A 1 85 ? -2.745 -4.349 -3.552 1.00 90.56 85 ASP A N 1
ATOM 669 C CA . ASP A 1 85 ? -2.921 -5.350 -4.616 1.00 90.56 85 ASP A CA 1
ATOM 670 C C . ASP A 1 85 ? -2.521 -6.765 -4.150 1.00 90.56 85 ASP A C 1
ATOM 672 O O . ASP A 1 85 ? -1.617 -7.412 -4.676 1.00 90.56 85 ASP A O 1
ATOM 676 N N . ASN A 1 86 ? -3.157 -7.226 -3.066 1.00 92.12 86 ASN A N 1
ATOM 677 C CA . ASN A 1 86 ? -2.966 -8.542 -2.443 1.00 92.12 86 ASN A CA 1
ATOM 678 C C . ASN A 1 86 ? -1.536 -8.828 -1.905 1.00 92.12 86 ASN A C 1
ATOM 680 O O . ASN A 1 86 ? -1.300 -9.912 -1.355 1.00 92.12 86 ASN A O 1
ATOM 684 N N . LYS A 1 87 ? -0.597 -7.870 -1.990 1.00 93.06 87 LYS A N 1
ATOM 685 C CA . LYS A 1 87 ? 0.773 -7.973 -1.449 1.00 93.06 87 LYS A CA 1
ATOM 686 C C . LYS A 1 87 ? 0.775 -8.063 0.087 1.00 93.06 87 LYS A C 1
ATOM 688 O O . LYS A 1 87 ? 1.497 -8.892 0.643 1.00 93.06 87 LYS A O 1
ATOM 693 N N . LEU A 1 88 ? -0.081 -7.292 0.766 1.00 95.69 88 LEU A N 1
ATOM 694 C CA . LEU A 1 88 ? -0.341 -7.368 2.210 1.00 95.69 88 LEU A CA 1
ATOM 695 C C . LEU A 1 88 ? -1.683 -8.070 2.468 1.00 95.69 88 LEU A C 1
ATOM 697 O O . LEU A 1 88 ? -2.729 -7.608 2.022 1.00 95.69 88 LEU A O 1
ATOM 701 N N . ARG A 1 89 ? -1.674 -9.171 3.221 1.00 95.94 89 ARG A N 1
ATOM 702 C CA . ARG A 1 89 ? -2.865 -9.940 3.614 1.00 95.94 89 ARG A CA 1
ATOM 703 C C . ARG A 1 89 ? -2.862 -10.074 5.129 1.00 95.94 89 ARG A C 1
ATOM 705 O O . ARG A 1 89 ? -2.029 -10.782 5.688 1.00 95.94 89 ARG A O 1
ATOM 712 N N . MET A 1 90 ? -3.767 -9.348 5.776 1.00 96.69 90 MET A N 1
ATOM 713 C CA . MET A 1 90 ? -3.815 -9.196 7.228 1.00 96.69 90 MET A CA 1
ATOM 714 C C . MET A 1 90 ? -4.845 -10.134 7.865 1.00 96.69 90 MET A C 1
ATOM 716 O O . MET A 1 90 ? -5.974 -10.208 7.385 1.00 96.69 90 MET A O 1
ATOM 720 N N . ARG A 1 91 ? -4.487 -10.770 8.987 1.00 95.50 91 ARG A N 1
ATOM 721 C CA . ARG A 1 91 ? -5.431 -11.443 9.897 1.00 95.50 91 ARG A CA 1
ATOM 722 C C . ARG A 1 91 ? -5.417 -10.776 11.270 1.00 95.50 91 ARG A C 1
ATOM 724 O O . ARG A 1 91 ? -4.352 -10.593 11.854 1.00 95.50 91 ARG A O 1
ATOM 731 N N . SER A 1 92 ? -6.586 -10.471 11.825 1.00 97.69 92 SER A N 1
ATOM 732 C CA . SER A 1 92 ? -6.726 -10.123 13.242 1.00 97.69 92 SER A CA 1
ATOM 733 C C . SER A 1 92 ? -7.007 -11.361 14.092 1.00 97.69 92 SER A C 1
ATOM 735 O O . SER A 1 92 ? -7.950 -12.106 13.820 1.00 97.69 92 SER A O 1
ATOM 737 N N . VAL A 1 93 ? -6.206 -11.547 15.143 1.00 97.88 93 VAL A N 1
ATOM 738 C CA . VAL A 1 93 ? -6.343 -12.614 16.153 1.00 97.88 93 VAL A CA 1
ATOM 739 C C . VAL A 1 93 ? -6.525 -12.004 17.540 1.00 97.88 93 VAL A C 1
ATOM 741 O O . VAL A 1 93 ? -6.096 -10.878 17.786 1.00 97.88 93 VAL A O 1
ATOM 744 N N . TYR A 1 94 ? -7.152 -12.738 18.454 1.00 98.62 94 TYR A N 1
ATOM 745 C CA . TYR A 1 94 ? -7.653 -12.204 19.719 1.00 98.62 94 TYR A CA 1
ATOM 746 C C . TYR A 1 94 ? -6.988 -12.860 20.924 1.00 98.62 94 TYR A C 1
ATOM 748 O O . TYR A 1 94 ? -7.025 -14.087 21.058 1.00 98.62 94 TYR A O 1
ATOM 756 N N . LEU A 1 95 ? -6.434 -12.043 21.824 1.00 98.44 95 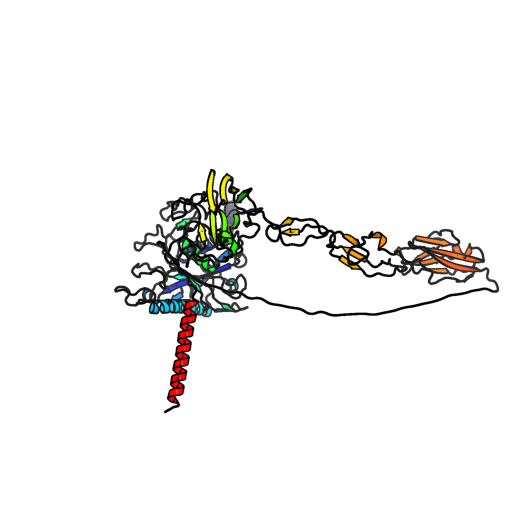LEU A N 1
ATOM 757 C CA . LEU A 1 95 ? -6.069 -12.467 23.177 1.00 98.44 95 LEU A CA 1
ATOM 758 C C . LEU A 1 95 ? -7.182 -12.070 24.150 1.00 98.44 95 LEU A C 1
ATOM 760 O O . LEU A 1 95 ? -7.553 -10.898 24.250 1.00 98.44 95 LEU A O 1
ATOM 764 N N . TYR A 1 96 ? -7.666 -13.058 24.894 1.00 98.12 96 TYR A N 1
ATOM 765 C CA . TYR A 1 96 ? -8.592 -12.884 26.008 1.00 98.12 96 TYR A CA 1
ATOM 766 C C . TYR A 1 96 ? -7.889 -13.260 27.308 1.00 98.12 96 TYR A C 1
ATOM 768 O O . TYR A 1 96 ? -7.108 -14.211 27.328 1.00 98.12 96 TYR A O 1
ATOM 776 N N . ASP A 1 97 ? -8.195 -12.559 28.397 1.00 97.25 97 ASP A N 1
ATOM 777 C CA . ASP A 1 97 ? -7.759 -12.968 29.731 1.00 97.25 97 ASP A CA 1
ATOM 778 C C . ASP A 1 97 ? -8.882 -13.751 30.410 1.00 97.25 97 ASP A C 1
ATOM 780 O O . ASP A 1 97 ? -9.953 -13.206 30.683 1.00 97.25 97 ASP A O 1
ATOM 784 N N . ASN A 1 98 ? -8.675 -15.055 30.614 1.00 93.12 98 ASN A N 1
ATOM 785 C CA . ASN A 1 98 ? -9.657 -15.977 31.191 1.00 93.12 98 ASN A CA 1
ATOM 786 C C . ASN A 1 98 ? -11.033 -15.935 30.476 1.00 93.12 98 ASN A C 1
ATOM 788 O O . ASN A 1 98 ? -12.079 -16.181 31.077 1.00 93.12 98 ASN A O 1
ATOM 792 N N . GLY A 1 99 ? -11.035 -15.617 29.173 1.00 93.19 99 GLY A N 1
ATOM 793 C CA . GLY A 1 99 ? -12.238 -15.463 28.344 1.00 93.19 99 GLY A CA 1
ATOM 794 C C . GLY A 1 99 ? -12.923 -14.087 28.411 1.00 93.19 99 GLY A C 1
ATOM 795 O O . GLY A 1 99 ? -13.995 -13.930 27.826 1.00 93.19 99 GLY A O 1
ATOM 796 N N . GLY A 1 100 ? -12.334 -13.105 29.101 1.00 97.06 100 GLY A N 1
ATOM 797 C CA . GLY A 1 100 ? -12.781 -11.707 29.176 1.00 97.06 100 GLY A CA 1
ATOM 798 C C . GLY A 1 100 ? -11.789 -10.709 28.561 1.00 97.06 100 GLY A C 1
ATOM 799 O O . GLY A 1 100 ? -10.799 -11.089 27.931 1.00 97.06 100 GLY A O 1
ATOM 800 N N . SER A 1 101 ? -12.057 -9.413 28.742 1.00 98.19 101 SER A N 1
ATOM 801 C CA . SER A 1 101 ? -11.094 -8.335 28.461 1.00 98.19 101 SER A CA 1
ATOM 802 C C . SER A 1 101 ? -10.076 -8.191 29.597 1.00 98.19 101 SER A C 1
ATOM 804 O O . SER A 1 101 ? -10.456 -8.363 30.759 1.00 98.19 101 SER A O 1
ATOM 806 N N . ILE A 1 102 ? -8.845 -7.761 29.296 1.00 98.50 102 ILE A N 1
ATOM 807 C CA . ILE A 1 102 ? -7.872 -7.392 30.338 1.00 98.50 102 ILE A CA 1
ATOM 808 C C . ILE A 1 102 ? -8.403 -6.234 31.198 1.00 98.50 102 ILE A C 1
ATOM 810 O O . ILE A 1 102 ? -9.129 -5.358 30.714 1.00 98.50 102 ILE A O 1
ATOM 814 N N . VAL A 1 103 ? -8.031 -6.223 32.478 1.00 97.69 103 VAL A N 1
ATOM 815 C CA . VAL A 1 103 ? -8.458 -5.201 33.443 1.00 97.69 103 VAL A CA 1
ATOM 816 C C . VAL A 1 103 ? -7.264 -4.340 33.841 1.00 97.69 103 VAL A C 1
ATOM 818 O O . VAL A 1 103 ? -6.280 -4.848 34.371 1.00 97.69 103 VAL A O 1
ATOM 821 N N . LEU A 1 104 ? -7.359 -3.036 33.589 1.00 97.75 104 LEU A N 1
ATOM 822 C CA . LEU A 1 104 ? -6.350 -2.046 33.980 1.00 97.75 104 LEU A CA 1
ATOM 823 C C . LEU A 1 104 ? -6.524 -1.668 35.458 1.00 97.75 104 LEU A C 1
ATOM 825 O O . LEU A 1 104 ? -7.644 -1.715 35.975 1.00 97.75 104 LEU A O 1
ATOM 829 N N . SER A 1 105 ? -5.444 -1.304 36.155 1.00 96.38 105 SER A N 1
ATOM 830 C CA . SER A 1 105 ? -5.475 -1.145 37.619 1.00 96.38 105 SER A CA 1
ATOM 831 C C . SER A 1 105 ? -6.110 0.172 38.075 1.00 96.38 105 SER A C 1
ATOM 833 O O . SER A 1 105 ? -6.705 0.222 39.154 1.00 96.38 105 SER A O 1
ATOM 835 N N . HIS A 1 106 ? -6.066 1.213 37.238 1.00 97.06 106 HIS A N 1
ATOM 836 C CA . HIS A 1 106 ? -6.731 2.489 37.502 1.00 97.06 106 HIS A CA 1
ATOM 837 C C . HIS A 1 106 ? -8.107 2.614 36.807 1.00 97.06 106 HIS A C 1
ATOM 839 O O . HIS A 1 106 ? -8.332 2.061 35.725 1.00 97.06 106 HIS A O 1
ATOM 845 N N . PRO A 1 107 ? -9.057 3.364 37.402 1.00 95.38 107 PRO A N 1
ATOM 846 C CA . PRO A 1 107 ? -10.347 3.677 36.785 1.00 95.38 107 PRO A CA 1
ATOM 847 C C . PRO A 1 107 ? -10.194 4.725 35.672 1.00 95.38 107 PRO A C 1
ATOM 849 O O . PRO A 1 107 ? -9.354 5.618 35.766 1.00 95.38 107 PRO A O 1
ATOM 852 N N . ARG A 1 108 ? -11.063 4.684 34.649 1.00 94.38 108 ARG A N 1
ATOM 853 C CA . ARG A 1 108 ? -10.957 5.492 33.412 1.00 94.38 108 ARG A CA 1
ATOM 854 C C . ARG A 1 108 ? -10.661 6.977 33.644 1.00 94.38 108 ARG A C 1
ATOM 856 O O . ARG A 1 108 ? -9.833 7.551 32.944 1.00 94.38 108 ARG A O 1
ATOM 863 N N . GLY A 1 109 ? -11.323 7.586 34.631 1.00 93.56 109 GLY A N 1
ATOM 864 C CA . GLY A 1 109 ? -11.178 9.008 34.952 1.00 93.56 109 GLY A CA 1
ATOM 865 C C . GLY A 1 109 ? -9.741 9.444 35.263 1.00 93.56 109 GLY A C 1
ATOM 866 O O . GLY A 1 109 ? -9.376 10.571 34.948 1.00 93.56 109 GLY A O 1
ATOM 867 N N . TYR A 1 110 ? -8.904 8.544 35.789 1.00 95.50 110 TYR A N 1
ATOM 868 C CA . TYR A 1 110 ? -7.489 8.783 36.110 1.00 95.50 110 TYR A CA 1
ATOM 869 C C . TYR A 1 110 ? -6.642 9.171 34.887 1.00 95.50 110 TYR A C 1
ATOM 871 O O . TYR A 1 110 ? -5.735 9.998 34.982 1.00 95.50 110 TYR A O 1
ATOM 879 N N . TYR A 1 111 ? -6.971 8.601 33.725 1.00 94.50 111 TYR A N 1
ATOM 880 C CA . TYR A 1 111 ? -6.315 8.870 32.442 1.00 94.50 111 TYR A CA 1
ATOM 881 C C . TYR A 1 111 ? -7.031 9.945 31.617 1.00 94.50 111 TYR A C 1
ATOM 883 O O . TYR A 1 111 ? -6.672 10.170 30.463 1.00 94.50 111 TYR A O 1
ATOM 891 N N . ALA A 1 112 ? -8.046 10.597 32.182 1.00 93.12 112 ALA A N 1
ATOM 892 C CA . ALA A 1 112 ? -8.813 11.658 31.546 1.00 93.12 112 ALA A CA 1
ATOM 893 C C . ALA A 1 112 ? -8.594 13.003 32.250 1.00 93.12 112 ALA A C 1
ATOM 895 O O . ALA A 1 112 ? -7.982 13.081 33.314 1.00 93.12 112 ALA A O 1
ATOM 896 N N . GLU A 1 113 ? -9.084 14.075 31.636 1.00 91.94 113 GLU A N 1
ATOM 897 C CA . GLU A 1 113 ? -8.857 15.441 32.106 1.00 91.94 113 GLU A CA 1
ATOM 898 C C . GLU A 1 113 ? -9.609 15.726 33.416 1.00 91.94 113 GLU A C 1
ATOM 900 O O . GLU A 1 113 ? -10.758 15.301 33.596 1.00 91.94 113 GLU A O 1
ATOM 905 N N . TYR A 1 114 ? -8.956 16.427 34.345 1.00 92.75 114 TYR A N 1
ATOM 906 C CA . TYR A 1 114 ? -9.557 16.845 35.608 1.00 92.75 114 TYR A CA 1
ATOM 907 C C . TYR A 1 114 ? -10.766 17.757 35.366 1.00 92.75 114 TYR A C 1
ATOM 909 O O . TYR A 1 114 ? -10.726 18.677 34.552 1.00 92.75 114 TYR A O 1
ATOM 917 N N . SER A 1 115 ? -11.834 17.545 36.129 1.00 90.31 115 SER A N 1
ATOM 918 C CA . SER A 1 115 ? -12.968 18.472 36.211 1.00 90.31 115 SER A CA 1
ATOM 919 C C . SER A 1 115 ? -13.708 18.302 37.536 1.00 90.31 115 SER A C 1
ATOM 921 O O . SER A 1 115 ? -13.460 17.347 38.271 1.00 90.31 115 SER A O 1
ATOM 923 N N . ASP A 1 116 ? -14.679 19.174 37.812 1.00 90.25 116 ASP A N 1
ATOM 924 C CA . ASP A 1 116 ? -15.566 19.055 38.981 1.00 90.25 116 ASP A CA 1
ATOM 925 C C . ASP A 1 116 ? -16.362 17.731 39.006 1.00 90.25 116 ASP A C 1
ATOM 927 O O . ASP A 1 116 ? -16.834 17.306 40.059 1.00 90.25 116 ASP A O 1
ATOM 931 N N . ILE A 1 117 ? -16.490 17.062 37.850 1.00 88.38 117 ILE A N 1
ATOM 932 C CA . ILE A 1 117 ? -17.116 15.740 37.691 1.00 88.38 117 ILE A CA 1
ATOM 933 C C . ILE A 1 117 ? -16.059 14.619 37.731 1.00 88.38 117 ILE A C 1
ATOM 935 O O . ILE A 1 117 ? -16.308 13.557 38.299 1.00 88.38 117 ILE A O 1
ATOM 939 N N . ASN A 1 118 ? -14.868 14.850 37.165 1.00 91.62 118 ASN A N 1
ATOM 940 C CA . ASN A 1 118 ? -13.742 13.910 37.153 1.00 91.62 118 ASN A CA 1
ATOM 941 C C . ASN A 1 118 ? -12.597 14.389 38.065 1.00 91.62 118 ASN A C 1
ATOM 943 O O . ASN A 1 118 ? -11.532 14.803 37.600 1.00 91.62 118 ASN A O 1
ATOM 947 N N . THR A 1 119 ? -12.803 14.320 39.379 1.00 93.56 119 THR A N 1
ATOM 948 C CA . THR A 1 119 ? -11.858 14.849 40.382 1.00 93.56 119 THR A CA 1
ATOM 949 C C . THR A 1 119 ? -10.556 14.046 40.525 1.00 93.56 119 THR A C 1
ATOM 951 O O . THR A 1 119 ? -9.631 14.489 41.206 1.00 93.56 119 THR A O 1
ATOM 954 N N . ILE A 1 120 ? -10.464 12.882 39.872 1.00 94.25 120 ILE A N 1
ATOM 955 C CA . ILE A 1 120 ? -9.279 12.005 39.848 1.00 94.25 120 ILE A CA 1
ATOM 956 C C . ILE A 1 120 ? -8.410 12.165 38.588 1.00 94.25 120 ILE A C 1
ATOM 958 O O . ILE A 1 120 ? -7.377 11.505 38.487 1.00 94.25 120 ILE A O 1
ATOM 962 N N . GLY A 1 121 ? -8.832 12.997 37.630 1.00 94.06 121 GLY A N 1
ATOM 963 C CA . GLY A 1 121 ? -8.136 13.194 36.358 1.00 94.06 121 GLY A CA 1
ATOM 964 C C . GLY A 1 121 ? -6.836 13.993 36.450 1.00 94.06 121 GLY A C 1
ATOM 965 O O . GLY A 1 121 ? -6.535 14.610 37.476 1.00 94.06 121 GLY A O 1
ATOM 966 N N . TYR A 1 122 ? -6.078 14.003 35.349 1.00 94.69 122 TYR A N 1
ATOM 967 C CA . TYR A 1 122 ? -4.861 14.810 35.220 1.00 94.69 122 TYR A CA 1
ATOM 968 C C . TYR A 1 122 ? -5.193 16.306 35.128 1.00 94.69 122 TYR A C 1
ATOM 970 O O . TYR A 1 122 ? -6.135 16.709 34.445 1.00 94.69 122 TYR A O 1
ATOM 978 N N . LYS A 1 123 ? -4.399 17.141 35.795 1.00 94.06 123 LYS A N 1
ATOM 979 C CA . LYS A 1 123 ? -4.616 18.595 35.919 1.00 94.06 123 LYS A CA 1
ATOM 980 C C . LYS A 1 123 ? -3.763 19.423 34.969 1.00 94.06 123 LYS A C 1
ATOM 982 O O . LYS A 1 123 ? -4.109 20.565 34.681 1.00 94.06 123 LYS A O 1
ATOM 987 N N . ASP A 1 124 ? -2.649 18.871 34.495 1.00 91.94 124 ASP A N 1
ATOM 988 C CA . ASP A 1 124 ? -1.711 19.566 33.618 1.00 91.94 124 ASP A CA 1
ATOM 989 C C . ASP A 1 124 ? -1.042 18.632 32.593 1.00 91.94 124 ASP A C 1
ATOM 991 O O . ASP A 1 124 ? -1.254 17.417 32.565 1.00 91.94 124 ASP A O 1
ATOM 995 N N . ALA A 1 125 ? -0.230 19.221 31.711 1.00 90.38 125 ALA A N 1
ATOM 996 C CA . ALA A 1 125 ? 0.450 18.512 30.632 1.00 90.38 125 ALA A CA 1
ATOM 997 C C . ALA A 1 125 ? 1.543 17.528 31.101 1.00 90.38 125 ALA A C 1
ATOM 999 O O . ALA A 1 125 ? 1.880 16.622 30.334 1.00 90.38 125 ALA A O 1
ATOM 1000 N N . SER A 1 126 ? 2.077 17.692 32.315 1.00 92.25 126 SER A N 1
ATOM 1001 C CA . SER A 1 126 ? 3.086 16.826 32.937 1.00 92.25 126 SER A CA 1
ATOM 1002 C C . SER A 1 126 ? 2.432 15.601 33.574 1.00 92.25 126 SER A C 1
ATOM 1004 O O . SER A 1 126 ? 2.804 14.475 33.239 1.00 92.25 126 SER A O 1
ATOM 1006 N N . GLU A 1 127 ? 1.383 15.792 34.388 1.00 95.31 127 GLU A N 1
ATOM 1007 C CA . GLU A 1 127 ? 0.549 14.682 34.880 1.00 95.31 127 GLU A CA 1
ATOM 1008 C C . GLU A 1 127 ? 0.012 13.866 33.696 1.00 95.31 127 GLU A C 1
ATOM 1010 O O . GLU A 1 127 ? 0.181 12.649 33.658 1.00 95.31 127 GLU A O 1
ATOM 1015 N N . ARG A 1 128 ? -0.531 14.532 32.666 1.00 93.12 128 ARG A N 1
ATOM 1016 C CA . ARG A 1 128 ? -0.993 13.896 31.422 1.00 93.12 128 ARG A CA 1
ATOM 1017 C C . ARG A 1 128 ? 0.089 13.042 30.755 1.00 93.12 128 ARG A C 1
ATOM 1019 O O . ARG A 1 128 ? -0.203 11.936 30.312 1.00 93.12 128 ARG A O 1
ATOM 1026 N N . ALA A 1 129 ? 1.325 13.537 30.661 1.00 90.44 129 ALA A N 1
ATOM 1027 C CA . ALA A 1 129 ? 2.431 12.788 30.064 1.00 90.44 129 ALA A CA 1
ATOM 1028 C C . ALA A 1 129 ? 2.797 11.542 30.891 1.00 90.44 129 ALA A C 1
ATOM 1030 O O . ALA A 1 129 ? 3.048 10.488 30.305 1.00 90.44 129 ALA A O 1
ATOM 1031 N N . SER A 1 130 ? 2.742 11.639 32.224 1.00 94.06 130 SER A N 1
ATOM 1032 C CA . SER A 1 130 ? 2.888 10.493 33.131 1.00 94.06 130 SER A CA 1
ATOM 1033 C C . SER A 1 130 ? 1.769 9.469 32.906 1.00 94.06 130 SER A C 1
ATOM 1035 O O . SER A 1 130 ? 2.054 8.302 32.642 1.00 94.06 130 SER A O 1
ATOM 1037 N N . ARG A 1 131 ? 0.503 9.912 32.836 1.00 94.81 131 ARG A N 1
ATOM 1038 C CA . ARG A 1 131 ? -0.657 9.041 32.550 1.00 94.81 131 ARG A CA 1
ATOM 1039 C C . ARG A 1 131 ? -0.549 8.300 31.213 1.00 94.81 131 ARG A C 1
ATOM 1041 O O . ARG A 1 131 ? -0.955 7.148 31.138 1.00 94.81 131 ARG A O 1
ATOM 1048 N N . MET A 1 132 ? 0.029 8.909 30.171 1.00 91.25 132 MET A N 1
ATOM 1049 C CA . MET A 1 132 ? 0.295 8.232 28.883 1.00 91.25 132 MET A CA 1
ATOM 1050 C C . MET A 1 132 ? 1.398 7.165 28.954 1.00 91.25 132 MET A C 1
ATOM 1052 O O . MET A 1 132 ? 1.469 6.287 28.095 1.00 91.25 132 MET A O 1
ATOM 1056 N N . TYR A 1 133 ? 2.306 7.256 29.924 1.00 91.69 133 TYR A N 1
ATOM 1057 C CA . TYR A 1 133 ? 3.312 6.225 30.169 1.00 91.69 133 TYR A CA 1
ATOM 1058 C C . TYR A 1 133 ? 2.746 5.113 31.060 1.00 91.69 133 TYR A C 1
ATOM 1060 O O . TYR A 1 133 ? 2.851 3.942 30.710 1.00 91.69 133 TYR A O 1
ATOM 1068 N N . GLU A 1 134 ? 2.072 5.479 32.151 1.00 95.12 134 GLU A N 1
ATOM 1069 C CA . GLU A 1 134 ? 1.395 4.559 33.074 1.00 95.12 134 GLU A CA 1
ATOM 1070 C C . GLU A 1 134 ? 0.376 3.670 32.347 1.00 95.12 134 GLU A C 1
ATOM 1072 O O . GLU A 1 134 ? 0.451 2.450 32.456 1.00 95.12 134 GLU A O 1
ATOM 1077 N N . LEU A 1 135 ? -0.493 4.255 31.510 1.00 95.00 135 LEU A N 1
ATOM 1078 C CA . LEU A 1 135 ? -1.484 3.513 30.720 1.00 95.00 135 LEU A CA 1
ATOM 1079 C C . LEU A 1 135 ? -0.835 2.436 29.836 1.00 95.00 135 LEU A C 1
ATOM 1081 O O . LEU A 1 135 ? -1.303 1.299 29.806 1.00 95.00 135 LEU A O 1
ATOM 1085 N N . ARG A 1 136 ? 0.271 2.783 29.158 1.00 93.44 136 ARG A N 1
ATOM 1086 C CA . ARG A 1 136 ? 1.056 1.851 28.332 1.00 93.44 136 ARG A CA 1
ATOM 1087 C C . ARG A 1 136 ? 1.676 0.724 29.138 1.00 93.44 136 ARG A C 1
ATOM 1089 O O . ARG A 1 136 ? 1.672 -0.414 28.673 1.00 93.44 136 ARG A O 1
ATOM 1096 N N . GLN A 1 137 ? 2.235 1.034 30.306 1.00 93.81 137 GLN A N 1
ATOM 1097 C CA . GLN A 1 137 ? 2.806 0.020 31.189 1.00 93.81 137 GLN A CA 1
ATOM 1098 C C . GLN A 1 137 ? 1.714 -0.943 31.663 1.00 93.81 137 GLN A C 1
ATOM 1100 O O . GLN A 1 137 ? 1.867 -2.145 31.485 1.00 93.81 137 GLN A O 1
ATOM 1105 N N . GLU A 1 138 ? 0.577 -0.435 32.142 1.00 95.50 138 GLU A N 1
ATOM 1106 C CA . GLU A 1 138 ? -0.502 -1.266 32.687 1.00 95.50 138 GLU A CA 1
ATOM 1107 C C . GLU A 1 138 ? -1.145 -2.200 31.657 1.00 95.50 138 GLU A C 1
ATOM 1109 O O . GLU A 1 138 ? -1.315 -3.383 31.953 1.00 95.50 138 GLU A O 1
ATOM 1114 N N . TRP A 1 139 ? -1.475 -1.735 30.442 1.00 96.00 139 TRP A N 1
ATOM 1115 C CA . TRP A 1 139 ? -2.042 -2.652 29.442 1.00 96.00 139 TRP A CA 1
ATOM 1116 C C . TRP A 1 139 ? -0.998 -3.643 28.910 1.00 96.00 139 TRP A C 1
ATOM 1118 O O . TRP A 1 139 ? -1.341 -4.794 28.644 1.00 96.00 139 TRP A O 1
ATOM 1128 N N . SER A 1 140 ? 0.280 -3.252 28.830 1.00 96.44 140 SER A N 1
ATOM 1129 C CA . SER A 1 140 ? 1.367 -4.169 28.453 1.00 96.44 140 SER A CA 1
ATOM 1130 C C . SER A 1 140 ? 1.614 -5.241 29.517 1.00 96.44 140 SER A C 1
ATOM 1132 O O . SER A 1 140 ? 1.773 -6.416 29.191 1.00 96.44 140 SER A O 1
ATOM 1134 N N . GLU A 1 141 ? 1.624 -4.854 30.793 1.00 97.12 141 GLU A N 1
ATOM 1135 C CA . GLU A 1 141 ? 1.785 -5.763 31.928 1.00 97.12 141 GLU A CA 1
ATOM 1136 C C . GLU A 1 141 ? 0.591 -6.719 32.030 1.00 97.12 141 GLU A C 1
ATOM 1138 O O . GLU A 1 141 ? 0.785 -7.923 32.186 1.00 97.12 141 GLU A O 1
ATOM 1143 N N . ALA A 1 142 ? -0.637 -6.230 31.841 1.00 97.56 142 ALA A N 1
ATOM 1144 C CA . ALA A 1 142 ? -1.827 -7.075 31.804 1.00 97.56 142 ALA A CA 1
ATOM 1145 C C . ALA A 1 142 ? -1.802 -8.083 30.635 1.00 97.56 142 ALA A C 1
ATOM 1147 O O . ALA A 1 142 ? -2.162 -9.244 30.834 1.00 97.56 142 ALA A O 1
ATOM 1148 N N . VAL A 1 143 ? -1.311 -7.699 29.447 1.00 97.81 143 VAL A N 1
ATOM 1149 C CA . VAL A 1 143 ? -1.077 -8.644 28.335 1.00 97.81 143 VAL A CA 1
ATOM 1150 C C . VAL A 1 143 ? -0.003 -9.676 28.695 1.00 97.81 143 VAL A C 1
ATOM 1152 O O . VAL A 1 143 ? -0.244 -10.873 28.540 1.00 97.81 143 VAL A O 1
ATOM 1155 N N . ASN A 1 144 ? 1.149 -9.255 29.226 1.00 97.56 144 ASN A N 1
ATOM 1156 C CA . ASN A 1 144 ? 2.204 -10.175 29.670 1.00 97.56 144 ASN A CA 1
ATOM 1157 C C . ASN A 1 144 ? 1.698 -11.159 30.735 1.00 97.56 144 ASN A C 1
ATOM 1159 O O . ASN A 1 144 ? 2.022 -12.345 30.675 1.00 97.56 144 ASN A O 1
ATOM 1163 N N . ASN A 1 145 ? 0.879 -10.696 31.682 1.00 97.50 145 ASN A N 1
ATOM 1164 C CA . ASN A 1 145 ? 0.278 -11.522 32.726 1.00 97.50 145 ASN A CA 1
ATOM 1165 C C . ASN A 1 145 ? -0.749 -12.508 32.152 1.00 97.50 145 ASN A C 1
ATOM 1167 O O . ASN A 1 145 ? -0.739 -13.678 32.538 1.00 97.50 145 ASN A O 1
ATOM 1171 N N . ALA A 1 146 ? -1.575 -12.093 31.186 1.00 97.31 146 ALA A N 1
ATOM 1172 C CA . ALA A 1 146 ? -2.494 -12.990 30.488 1.00 97.31 146 ALA A CA 1
ATOM 1173 C C . ALA A 1 146 ? -1.736 -14.096 29.728 1.00 97.31 146 ALA A C 1
ATOM 1175 O O . ALA A 1 146 ? -2.061 -15.275 29.887 1.00 97.31 146 ALA A O 1
ATOM 1176 N N . ILE A 1 147 ? -0.693 -13.743 28.968 1.00 96.38 147 ILE A N 1
ATOM 1177 C CA . ILE A 1 147 ? 0.162 -14.695 28.234 1.00 96.38 147 ILE A CA 1
ATOM 1178 C C . ILE A 1 147 ? 0.884 -15.640 29.211 1.00 96.38 147 ILE A C 1
ATOM 1180 O O . ILE A 1 147 ? 0.845 -16.858 29.039 1.00 96.38 147 ILE A O 1
ATOM 1184 N N . SER A 1 148 ? 1.477 -15.103 30.282 1.00 95.31 148 SER A N 1
ATOM 1185 C CA . SER A 1 148 ? 2.192 -15.881 31.311 1.00 95.31 148 SER A CA 1
ATOM 1186 C C . SER A 1 148 ? 1.277 -16.812 32.112 1.00 95.31 148 SER A C 1
ATOM 1188 O O . SER A 1 148 ? 1.725 -17.854 32.586 1.00 95.31 148 SER A O 1
ATOM 1190 N N . SER A 1 149 ? -0.013 -16.479 32.222 1.00 96.25 149 SER A N 1
ATOM 1191 C CA . SER A 1 149 ? -1.044 -17.334 32.830 1.00 96.25 149 SER A CA 1
ATOM 1192 C C . SER A 1 149 ? -1.499 -18.483 31.917 1.00 96.25 149 SER A C 1
ATOM 1194 O O . SER A 1 149 ? -2.349 -19.279 32.311 1.00 96.25 149 SER A O 1
ATOM 1196 N N . GLY A 1 150 ? -0.950 -18.593 30.702 1.00 94.56 150 GLY A N 1
ATOM 1197 C CA . GLY A 1 150 ? -1.276 -19.658 29.754 1.00 94.56 150 GLY A CA 1
ATOM 1198 C C . GLY A 1 150 ? -2.544 -19.417 28.931 1.00 94.56 150 GLY A C 1
ATOM 1199 O O . GLY A 1 150 ? -3.033 -20.358 28.301 1.00 94.56 150 GLY A O 1
ATOM 1200 N N . ASN A 1 151 ? -3.067 -18.182 28.894 1.00 96.44 151 ASN A N 1
ATOM 1201 C CA . ASN A 1 151 ? -4.067 -17.812 27.890 1.00 96.44 151 ASN A CA 1
ATOM 1202 C C . ASN A 1 151 ? -3.475 -17.991 26.475 1.00 96.44 151 ASN A C 1
ATOM 1204 O O . ASN A 1 151 ? -2.254 -17.979 26.279 1.00 96.44 151 ASN A O 1
ATOM 1208 N N . LYS A 1 152 ? -4.344 -18.158 25.475 1.00 95.38 152 LYS A N 1
ATOM 1209 C CA . LYS A 1 152 ? -3.968 -18.357 24.068 1.00 95.38 152 LYS A CA 1
ATOM 1210 C C . LYS A 1 152 ? -4.555 -17.265 23.184 1.00 95.38 152 LYS A C 1
ATOM 1212 O O . LYS A 1 152 ? -5.613 -16.721 23.495 1.00 95.38 152 LYS A O 1
ATOM 1217 N N . ILE A 1 153 ? -3.908 -17.021 22.047 1.00 96.69 153 ILE A N 1
ATOM 1218 C CA . ILE A 1 153 ? -4.511 -16.272 20.942 1.00 96.69 153 ILE A CA 1
ATOM 1219 C C . ILE A 1 153 ? -5.471 -17.160 20.141 1.00 96.69 153 ILE A C 1
ATOM 1221 O O . ILE A 1 153 ? -5.262 -18.368 19.994 1.00 96.69 153 ILE A O 1
ATOM 1225 N N . SER A 1 154 ? -6.551 -16.554 19.657 1.00 96.38 154 SER A N 1
ATOM 1226 C CA . SER A 1 154 ? -7.724 -17.249 19.120 1.00 96.38 154 SER A CA 1
ATOM 1227 C C . SER A 1 154 ? -8.437 -16.454 18.024 1.00 96.38 154 SER A C 1
ATOM 1229 O O . SER A 1 154 ? -8.104 -15.298 17.756 1.00 96.38 154 SER A O 1
ATOM 1231 N N . ASP A 1 155 ? -9.423 -17.071 17.383 1.00 95.50 155 ASP A N 1
ATOM 1232 C CA . ASP A 1 155 ? -10.500 -16.363 16.691 1.00 95.50 155 ASP A CA 1
ATOM 1233 C C . ASP A 1 155 ? -11.467 -15.684 17.688 1.00 95.50 155 ASP A C 1
ATOM 1235 O O . ASP A 1 155 ? -11.432 -15.903 18.900 1.00 95.50 155 ASP A O 1
ATOM 1239 N N . TYR A 1 156 ? -12.360 -14.830 17.182 1.00 95.88 156 TYR A N 1
ATOM 1240 C CA . TYR A 1 156 ? -13.210 -13.958 18.009 1.00 95.88 156 TYR A CA 1
ATOM 1241 C C . TYR A 1 156 ? -14.187 -14.700 18.953 1.00 95.88 156 TYR A C 1
ATOM 1243 O O . TYR A 1 156 ? -14.808 -14.089 19.829 1.00 95.88 156 TYR A O 1
ATOM 1251 N N . ASN A 1 157 ? -14.391 -16.004 18.745 1.00 94.38 157 ASN A N 1
ATOM 1252 C CA . ASN A 1 157 ? -15.350 -16.845 19.464 1.00 94.38 157 ASN A CA 1
ATOM 1253 C C . ASN A 1 157 ? -14.696 -18.011 20.232 1.00 94.38 157 ASN A C 1
ATOM 1255 O O . ASN A 1 157 ? -15.421 -18.698 20.951 1.00 94.38 157 ASN A O 1
ATOM 1259 N N . ASN A 1 158 ? -13.366 -18.179 20.154 1.00 93.88 158 ASN A N 1
ATOM 1260 C CA . ASN A 1 158 ? -12.602 -19.292 20.737 1.00 93.88 158 ASN A CA 1
ATOM 1261 C C . ASN A 1 158 ? -12.928 -20.677 20.125 1.00 93.88 158 ASN A C 1
ATOM 1263 O O . ASN A 1 158 ? -12.923 -21.686 20.834 1.00 93.88 158 ASN A O 1
ATOM 1267 N N . THR A 1 159 ? -13.204 -20.755 18.817 1.00 92.44 159 THR A N 1
ATOM 1268 C CA . THR A 1 159 ? -13.313 -22.033 18.082 1.00 92.44 159 THR A CA 1
ATOM 1269 C C . THR A 1 159 ? -12.016 -22.466 17.396 1.00 92.44 159 THR A C 1
ATOM 1271 O O . THR A 1 159 ? -11.821 -23.665 17.187 1.00 92.44 159 THR A O 1
ATOM 1274 N N . VAL A 1 160 ? -11.101 -21.534 17.122 1.00 92.81 160 VAL A N 1
ATOM 1275 C CA . VAL A 1 160 ? -9.765 -21.775 16.558 1.00 92.81 160 VAL A CA 1
ATOM 1276 C C . VAL A 1 160 ? -8.719 -21.096 17.440 1.00 92.81 160 VAL A C 1
ATOM 1278 O O . VAL A 1 160 ? -8.858 -19.932 17.811 1.00 92.81 160 VAL A O 1
ATOM 1281 N N . TYR A 1 161 ? -7.647 -21.821 17.762 1.00 93.44 161 TYR A N 1
ATOM 1282 C CA . TYR A 1 161 ? -6.505 -21.322 18.529 1.00 93.44 161 TYR A CA 1
ATOM 1283 C C . TYR A 1 161 ? -5.242 -21.338 17.673 1.00 93.44 161 TYR A C 1
ATOM 1285 O O . TYR A 1 161 ? -5.049 -22.261 16.883 1.00 93.44 161 TYR A O 1
ATOM 1293 N N . TYR A 1 162 ? -4.370 -20.353 17.878 1.00 92.81 162 TYR A N 1
ATOM 1294 C CA . TYR A 1 162 ? -3.122 -20.194 17.132 1.00 92.81 162 TYR A CA 1
ATOM 1295 C C . TYR A 1 162 ? -1.913 -20.239 18.079 1.00 92.81 162 TYR A C 1
ATOM 1297 O O . TYR A 1 162 ? -2.010 -19.852 19.247 1.00 92.81 162 TYR A O 1
ATOM 1305 N N . ASP A 1 163 ? -0.761 -20.686 17.580 1.00 92.31 163 ASP A N 1
ATOM 1306 C CA . ASP A 1 163 ? 0.509 -20.560 18.300 1.00 92.31 163 ASP A CA 1
ATOM 1307 C C . ASP A 1 163 ? 1.048 -19.130 18.200 1.00 92.31 163 ASP A C 1
ATOM 1309 O O . ASP A 1 163 ? 0.988 -18.505 17.143 1.00 92.31 163 ASP A O 1
ATOM 1313 N N . TYR A 1 164 ? 1.673 -18.630 19.270 1.00 94.44 164 TYR A N 1
ATOM 1314 C CA . TYR A 1 164 ? 2.234 -17.271 19.333 1.00 94.44 164 TYR A CA 1
ATOM 1315 C C . TYR A 1 164 ? 3.250 -16.930 18.226 1.00 94.44 164 TYR A C 1
ATOM 1317 O O . TYR A 1 164 ? 3.515 -15.756 17.985 1.00 94.44 164 TYR A O 1
ATOM 1325 N N . GLY A 1 165 ? 3.791 -17.931 17.523 1.00 92.69 165 GLY A N 1
ATOM 1326 C CA . GLY A 1 165 ? 4.629 -17.727 16.341 1.00 92.69 165 GLY A CA 1
ATOM 1327 C C . GLY A 1 165 ? 3.919 -17.068 15.152 1.00 92.69 165 GLY A C 1
ATOM 1328 O O . GLY A 1 165 ? 4.611 -16.553 14.283 1.00 92.69 165 GLY A O 1
ATOM 1329 N N . VAL A 1 166 ? 2.578 -17.031 15.100 1.00 93.69 166 VAL A N 1
ATOM 1330 C CA . VAL A 1 166 ? 1.855 -16.330 14.016 1.00 93.69 166 VAL A CA 1
ATOM 1331 C C . VAL A 1 166 ? 1.852 -14.807 14.166 1.00 93.69 166 VAL A C 1
ATOM 1333 O O . VAL A 1 166 ? 1.404 -14.133 13.248 1.00 93.69 166 VAL A O 1
ATOM 1336 N N . LEU A 1 167 ? 2.307 -14.258 15.298 1.00 95.94 167 LEU A N 1
ATOM 1337 C CA . LEU A 1 167 ? 2.301 -12.812 15.569 1.00 95.94 167 LEU A CA 1
ATOM 1338 C C . LEU A 1 167 ? 3.435 -12.029 14.876 1.00 95.94 167 LEU A C 1
ATOM 1340 O O . LEU A 1 167 ? 3.462 -10.810 14.989 1.00 95.94 167 LEU A O 1
ATOM 1344 N N . ASP A 1 168 ? 4.371 -12.724 14.233 1.00 95.19 168 ASP A N 1
ATOM 1345 C CA . ASP A 1 168 ? 5.613 -12.204 13.640 1.00 95.19 168 ASP A CA 1
ATOM 1346 C C . ASP A 1 168 ? 5.784 -12.896 12.275 1.00 95.19 168 ASP A C 1
ATOM 1348 O O . ASP A 1 168 ? 6.501 -13.896 12.143 1.00 95.19 168 ASP A O 1
ATOM 1352 N N . LYS A 1 169 ? 4.985 -12.466 11.286 1.00 93.62 169 LYS A N 1
ATOM 1353 C CA . LYS A 1 169 ? 4.821 -13.159 9.991 1.00 93.62 169 LYS A CA 1
ATOM 1354 C C . LYS A 1 169 ? 5.987 -12.925 9.038 1.00 93.62 169 LYS A C 1
ATOM 1356 O O . LYS A 1 169 ? 6.291 -13.815 8.243 1.00 93.62 169 LYS A O 1
ATOM 1361 N N . ASP A 1 170 ? 6.643 -11.767 9.113 1.00 91.69 170 ASP A N 1
ATOM 1362 C CA . ASP A 1 170 ? 7.868 -11.487 8.348 1.00 91.69 170 ASP A CA 1
ATOM 1363 C C . ASP A 1 170 ? 9.134 -12.087 9.003 1.00 91.69 170 ASP A C 1
ATOM 1365 O O . ASP A 1 170 ? 10.210 -12.102 8.400 1.00 91.69 170 ASP A O 1
ATOM 1369 N N . ASN A 1 171 ? 8.984 -12.653 10.209 1.00 93.00 171 ASN A N 1
ATOM 1370 C CA . ASN A 1 171 ? 10.015 -13.285 11.023 1.00 93.00 171 ASN A CA 1
ATOM 1371 C C . ASN A 1 171 ? 11.105 -12.314 11.548 1.00 93.00 171 ASN A C 1
ATOM 1373 O O . ASN A 1 171 ? 12.143 -12.780 12.036 1.00 93.00 171 ASN A O 1
ATOM 1377 N N . ASN A 1 172 ? 10.885 -10.993 11.538 1.00 93.06 172 ASN A N 1
ATOM 1378 C CA . ASN A 1 172 ? 11.871 -9.991 11.963 1.00 93.06 172 ASN A CA 1
ATOM 1379 C C . ASN A 1 172 ? 12.204 -10.014 13.476 1.00 93.06 172 ASN A C 1
ATOM 1381 O O . ASN A 1 172 ? 13.251 -9.499 13.872 1.00 93.06 172 ASN A O 1
ATOM 1385 N N . GLY A 1 173 ? 11.379 -10.654 14.319 1.00 94.31 173 GLY A N 1
ATOM 1386 C CA . GLY A 1 173 ? 11.561 -10.715 15.784 1.00 94.31 173 GLY A CA 1
ATOM 1387 C C . GLY A 1 173 ? 10.629 -9.794 16.583 1.00 94.31 173 GLY A C 1
ATOM 1388 O O . GLY A 1 173 ? 10.760 -9.684 17.808 1.00 94.31 173 GLY A O 1
ATOM 1389 N N . THR A 1 174 ? 9.691 -9.145 15.902 1.00 95.75 174 THR A N 1
ATOM 1390 C CA . THR A 1 174 ? 8.739 -8.176 16.450 1.00 95.75 174 THR A CA 1
ATOM 1391 C C . THR A 1 174 ? 7.316 -8.661 16.202 1.00 95.75 174 THR A C 1
ATOM 1393 O O . THR A 1 174 ? 7.049 -9.316 15.203 1.00 95.75 174 THR A O 1
ATOM 1396 N N . ILE A 1 175 ? 6.384 -8.320 17.089 1.00 96.75 175 ILE A N 1
ATOM 1397 C CA . ILE A 1 175 ? 4.954 -8.500 16.832 1.00 96.75 175 ILE A CA 1
ATOM 1398 C C . ILE A 1 175 ? 4.528 -7.510 15.737 1.00 96.75 175 ILE A C 1
ATOM 1400 O O . ILE A 1 175 ? 4.643 -6.299 15.941 1.00 96.75 175 ILE A O 1
ATOM 1404 N N . ASP A 1 176 ? 4.025 -8.039 14.620 1.00 95.75 176 ASP A N 1
ATOM 1405 C CA . ASP A 1 176 ? 3.594 -7.329 13.405 1.00 95.75 176 ASP A CA 1
ATOM 1406 C C . ASP A 1 176 ? 2.739 -6.082 13.726 1.00 95.75 176 ASP A C 1
ATOM 1408 O O . ASP A 1 176 ? 3.052 -4.963 13.308 1.00 95.75 176 ASP A O 1
ATOM 1412 N N . SER A 1 177 ? 1.664 -6.264 14.505 1.00 96.56 177 SER A N 1
ATOM 1413 C CA . SER A 1 177 ? 0.829 -5.186 15.048 1.00 96.56 177 SER A CA 1
ATOM 1414 C C . SER A 1 177 ? 0.054 -5.621 16.295 1.00 96.56 177 SER A C 1
ATOM 1416 O O . SER A 1 177 ? -0.270 -6.798 16.474 1.00 96.56 177 SER A O 1
ATOM 1418 N N . ILE A 1 178 ? -0.287 -4.650 17.145 1.00 97.69 178 ILE A N 1
ATOM 1419 C CA . ILE A 1 178 ? -1.178 -4.809 18.300 1.00 97.69 178 ILE A CA 1
ATOM 1420 C C . ILE A 1 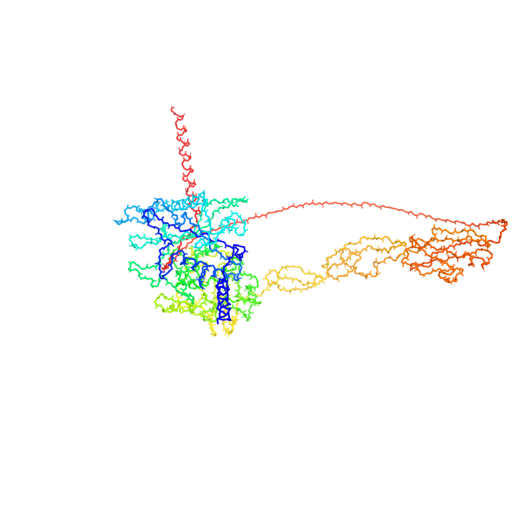178 ? -2.264 -3.729 18.230 1.00 97.69 178 ILE A C 1
ATOM 1422 O O . ILE A 1 178 ? -1.954 -2.554 18.057 1.00 97.69 178 ILE A O 1
ATOM 1426 N N . THR A 1 179 ? -3.529 -4.098 18.425 1.00 97.94 179 THR A N 1
ATOM 1427 C CA . THR A 1 179 ? -4.653 -3.161 18.572 1.00 97.94 179 THR A CA 1
ATOM 1428 C C . THR A 1 179 ? -5.265 -3.295 19.963 1.00 97.94 179 THR A C 1
ATOM 1430 O O . THR A 1 179 ? -5.880 -4.313 20.281 1.00 97.94 179 THR A O 1
ATOM 1433 N N . ILE A 1 180 ? -5.158 -2.248 20.781 1.00 97.75 180 ILE A N 1
ATOM 1434 C CA . ILE A 1 180 ? -5.815 -2.158 22.089 1.00 97.75 180 ILE A CA 1
ATOM 1435 C C . ILE A 1 180 ? -7.175 -1.479 21.916 1.00 97.75 180 ILE A C 1
ATOM 1437 O O . ILE A 1 180 ? -7.249 -0.303 21.553 1.00 97.75 180 ILE A O 1
ATOM 1441 N N . ILE A 1 181 ? -8.254 -2.220 22.181 1.00 97.50 181 ILE A N 1
ATOM 1442 C CA . ILE A 1 181 ? -9.633 -1.720 22.108 1.00 97.50 181 ILE A CA 1
ATOM 1443 C C . ILE A 1 181 ? -10.175 -1.518 23.520 1.00 97.50 181 ILE A C 1
ATOM 1445 O O . ILE A 1 181 ? -10.475 -2.487 24.224 1.00 97.50 181 ILE A O 1
ATOM 1449 N N . TYR A 1 182 ? -10.352 -0.261 23.928 1.00 96.00 182 TYR A N 1
ATOM 1450 C CA . TYR A 1 182 ? -10.986 0.053 25.207 1.00 96.00 182 TYR A CA 1
ATOM 1451 C C . TYR A 1 182 ? -12.509 -0.101 25.147 1.00 96.00 182 TYR A C 1
ATOM 1453 O O . TYR A 1 182 ? -13.150 0.201 24.134 1.00 96.00 182 TYR A O 1
ATOM 1461 N N . LYS A 1 183 ? -13.107 -0.479 26.285 1.00 94.69 183 LYS A N 1
ATOM 1462 C CA . LYS A 1 183 ? -14.548 -0.320 26.534 1.00 94.69 183 LYS A CA 1
ATOM 1463 C C . LYS A 1 183 ? -14.980 1.120 26.225 1.00 94.69 183 LYS A C 1
ATOM 1465 O O . LYS A 1 183 ? -14.233 2.065 26.495 1.00 94.69 183 LYS A O 1
ATOM 1470 N N . ASN A 1 184 ? -16.183 1.308 25.695 1.00 87.94 184 ASN A N 1
ATOM 1471 C CA . ASN A 1 184 ? -16.742 2.625 25.383 1.00 87.94 184 ASN A CA 1
ATOM 1472 C C . ASN A 1 184 ? -17.139 3.403 26.653 1.00 87.94 184 ASN A C 1
ATOM 1474 O O . ASN A 1 184 ? -17.619 2.819 27.624 1.00 87.94 184 ASN A O 1
ATOM 1478 N N . ASN A 1 185 ? -17.025 4.738 26.635 1.00 83.38 185 ASN A N 1
ATOM 1479 C CA . ASN A 1 185 ? -17.586 5.572 27.704 1.00 83.38 185 ASN A CA 1
ATOM 1480 C C . ASN A 1 185 ? -19.102 5.772 27.514 1.00 83.38 185 ASN A C 1
ATOM 1482 O O . ASN A 1 185 ? -19.551 6.846 27.111 1.00 83.38 185 ASN A O 1
ATOM 1486 N N . GLY A 1 186 ? -19.899 4.744 27.818 1.00 69.75 186 GLY A N 1
ATOM 1487 C CA . GLY A 1 186 ? -21.363 4.796 27.690 1.00 69.75 186 GLY A CA 1
ATOM 1488 C C . GLY A 1 186 ? -22.051 5.875 28.541 1.00 69.75 186 GLY A C 1
ATOM 1489 O O . GLY A 1 186 ? -23.171 6.264 28.230 1.00 69.75 186 GLY A O 1
ATOM 1490 N N . ALA A 1 187 ? -21.388 6.396 29.580 1.00 66.50 187 ALA A N 1
ATOM 1491 C CA . ALA A 1 187 ? -21.924 7.458 30.431 1.00 66.50 187 ALA A CA 1
ATOM 1492 C C . ALA A 1 187 ? -21.709 8.879 29.868 1.00 66.50 187 ALA A C 1
ATOM 1494 O O . ALA A 1 187 ? -22.313 9.822 30.374 1.00 66.50 187 ALA A O 1
ATOM 1495 N N . GLY A 1 188 ? -20.830 9.062 28.871 1.00 69.12 188 GLY A N 1
ATOM 1496 C CA . GLY A 1 188 ? -20.537 10.360 28.235 1.00 69.12 188 GLY A CA 1
ATOM 1497 C C . GLY A 1 188 ? -19.944 11.449 29.151 1.00 69.12 188 GLY A C 1
ATOM 1498 O O . GLY A 1 188 ? -19.661 12.552 28.695 1.00 69.12 188 GLY A O 1
ATOM 1499 N N . ASN A 1 189 ? -19.736 11.154 30.434 1.00 69.94 189 ASN A N 1
ATOM 1500 C CA . ASN A 1 189 ? -19.399 12.100 31.505 1.00 69.94 189 ASN A CA 1
ATOM 1501 C C . ASN A 1 189 ? -17.892 12.352 31.697 1.00 69.94 189 ASN A C 1
ATOM 1503 O O . ASN A 1 189 ? -17.500 13.078 32.608 1.00 69.94 189 ASN A O 1
ATOM 1507 N N . ILE A 1 190 ? -17.049 11.734 30.868 1.00 78.38 190 ILE A N 1
ATOM 1508 C CA . ILE A 1 190 ? -15.592 11.872 30.895 1.00 78.38 190 ILE A CA 1
ATOM 1509 C C . ILE A 1 190 ? -15.180 12.393 29.523 1.00 78.38 190 ILE A C 1
ATOM 1511 O O . ILE A 1 190 ? -15.331 11.690 28.521 1.00 78.38 190 ILE A O 1
ATOM 1515 N N . SER A 1 191 ? -14.689 13.632 29.498 1.00 69.06 191 SER A N 1
ATOM 1516 C CA . SER A 1 191 ? -14.162 14.272 28.294 1.00 69.06 191 SER A CA 1
ATOM 1517 C C . SER A 1 191 ? -12.811 13.670 27.917 1.00 69.06 191 SER A C 1
ATOM 1519 O O . SER A 1 191 ? -11.966 13.426 28.781 1.00 69.06 191 SER A O 1
ATOM 1521 N N . VAL A 1 192 ? -12.601 13.465 26.618 1.00 78.44 192 VAL A N 1
ATOM 1522 C CA . VAL A 1 192 ? -11.327 13.026 26.047 1.00 78.44 192 VAL A CA 1
ATOM 1523 C C . VAL A 1 192 ? -10.918 14.071 25.014 1.00 78.44 192 VAL A C 1
ATOM 1525 O O . VAL A 1 192 ? -11.470 14.132 23.919 1.00 78.44 192 VAL A O 1
ATOM 1528 N N . SER A 1 193 ? -9.997 14.949 25.402 1.00 77.50 193 SER A N 1
ATOM 1529 C CA . SER A 1 193 ? -9.475 16.044 24.581 1.00 77.50 193 SER A CA 1
ATOM 1530 C C . SER A 1 193 ? -8.360 15.569 23.637 1.00 77.50 193 SER A C 1
ATOM 1532 O O . SER A 1 193 ? -7.773 14.501 23.829 1.00 77.50 193 SER A O 1
ATOM 1534 N N . TRP A 1 194 ? -8.035 16.350 22.599 1.00 72.62 194 TRP A N 1
ATOM 1535 C CA . TRP A 1 194 ? -6.942 15.983 21.689 1.00 72.62 194 TRP A CA 1
ATOM 1536 C C . TRP A 1 194 ? -5.622 15.816 22.453 1.00 72.62 194 TRP A C 1
ATOM 1538 O O . TRP A 1 194 ? -5.259 16.650 23.286 1.00 72.62 194 TRP A O 1
ATOM 1548 N N . SER A 1 195 ? -4.878 14.751 22.145 1.00 75.94 195 SER A N 1
ATOM 1549 C CA . SER A 1 195 ? -3.644 14.340 22.836 1.00 75.94 195 SER A CA 1
ATOM 1550 C C . SER A 1 195 ? -3.806 13.947 24.322 1.00 75.94 195 SER A C 1
ATOM 1552 O O . SER A 1 195 ? -2.813 13.874 25.053 1.00 75.94 195 SER A O 1
ATOM 1554 N N . SER A 1 196 ? -5.040 13.676 24.764 1.00 85.88 196 SER A N 1
ATOM 1555 C CA . SER A 1 196 ? -5.355 12.960 26.011 1.00 85.88 196 SER A CA 1
ATOM 1556 C C . SER A 1 196 ? -4.873 11.494 25.943 1.00 85.88 196 SER A C 1
ATOM 1558 O O . SER A 1 196 ? -4.856 10.926 24.850 1.00 85.88 196 SER A O 1
ATOM 1560 N N . PRO A 1 197 ? -4.515 10.834 27.065 1.00 88.81 197 PRO A N 1
ATOM 1561 C CA . PRO A 1 197 ? -4.113 9.425 27.077 1.00 88.81 197 PRO A CA 1
ATOM 1562 C C . PRO A 1 197 ? -5.159 8.464 26.504 1.00 88.81 197 PRO A C 1
ATOM 1564 O O . PRO A 1 197 ? -4.782 7.428 25.967 1.00 88.81 197 PRO A O 1
ATOM 1567 N N . LEU A 1 198 ? -6.450 8.807 26.593 1.00 89.56 198 LEU A N 1
ATOM 1568 C CA . LEU A 1 198 ? -7.565 8.006 26.071 1.00 89.56 198 LEU A CA 1
ATOM 1569 C C . LEU A 1 198 ? -7.969 8.359 24.627 1.00 89.56 198 LEU A C 1
ATOM 1571 O O . LEU A 1 198 ? -8.977 7.850 24.138 1.00 89.56 198 LEU A O 1
ATOM 1575 N N . TRP A 1 199 ? -7.227 9.244 23.953 1.00 85.06 199 TRP A N 1
ATOM 1576 C CA . TRP A 1 199 ? -7.445 9.564 22.538 1.00 85.06 199 TRP A CA 1
ATOM 1577 C C . TRP A 1 199 ? -7.148 8.336 21.650 1.00 85.06 199 TRP A C 1
ATOM 1579 O O . TRP A 1 199 ? -6.453 7.411 22.079 1.00 85.06 199 TRP A O 1
ATOM 1589 N N . ASN A 1 200 ? -7.648 8.323 20.411 1.00 83.88 200 ASN A N 1
ATOM 1590 C CA . ASN A 1 200 ? -7.287 7.291 19.433 1.00 83.88 200 ASN A CA 1
ATOM 1591 C C . ASN A 1 200 ? -5.980 7.701 18.731 1.00 83.88 200 ASN A C 1
ATOM 1593 O O . ASN A 1 200 ? -5.907 8.814 18.207 1.00 83.88 200 ASN A O 1
ATOM 1597 N N . TYR A 1 201 ? -4.946 6.860 18.790 1.00 80.00 201 TYR A N 1
ATOM 1598 C CA . TYR A 1 201 ? -3.636 7.124 18.178 1.00 80.00 201 TYR A CA 1
ATOM 1599 C C . TYR A 1 201 ? -2.805 5.842 18.013 1.00 80.00 201 TYR A C 1
ATOM 1601 O O . TYR A 1 201 ? -3.106 4.803 18.607 1.00 80.00 201 TYR A O 1
ATOM 1609 N N . THR A 1 202 ? -1.719 5.960 17.250 1.00 82.38 202 THR A N 1
ATOM 1610 C CA . THR A 1 202 ? -0.668 4.954 17.073 1.00 82.38 202 THR A CA 1
ATOM 1611 C C . THR A 1 202 ? 0.618 5.423 17.740 1.00 82.38 202 THR A C 1
ATOM 1613 O O . THR A 1 202 ? 0.967 6.601 17.677 1.00 82.38 202 THR A O 1
ATOM 1616 N N . ASP A 1 203 ? 1.322 4.511 18.403 1.00 85.00 203 ASP A N 1
ATOM 1617 C CA . ASP A 1 203 ? 2.529 4.810 19.178 1.00 85.00 203 ASP A CA 1
ATOM 1618 C C . ASP A 1 203 ? 3.379 3.538 19.360 1.00 85.00 203 ASP A C 1
ATOM 1620 O O . ASP A 1 203 ? 3.052 2.458 18.857 1.00 85.00 203 ASP A O 1
ATOM 1624 N N . TYR A 1 204 ? 4.519 3.678 20.034 1.00 85.62 204 TYR A N 1
ATOM 1625 C CA . TYR A 1 204 ? 5.581 2.685 20.075 1.00 85.62 204 TYR A CA 1
ATOM 1626 C C . TYR A 1 204 ? 5.841 2.235 21.514 1.00 85.62 204 TYR A C 1
ATOM 1628 O O . TYR A 1 204 ? 6.018 3.056 22.419 1.00 85.62 204 TYR A O 1
ATOM 1636 N N . VAL A 1 205 ? 5.873 0.922 21.737 1.00 84.94 205 VAL A N 1
ATOM 1637 C CA . VAL A 1 205 ? 6.143 0.321 23.046 1.00 84.94 205 VAL A CA 1
ATOM 1638 C C . VAL A 1 205 ? 6.755 -1.074 22.891 1.00 84.94 205 VAL A C 1
ATOM 1640 O O . VAL A 1 205 ? 6.256 -1.902 22.131 1.00 84.94 205 VAL A O 1
ATOM 1643 N N . ASN A 1 206 ? 7.832 -1.343 23.630 1.00 90.94 206 ASN A N 1
ATOM 1644 C CA . ASN A 1 206 ? 8.557 -2.619 23.639 1.00 90.94 206 ASN A CA 1
ATOM 1645 C C . ASN A 1 206 ? 8.515 -3.226 25.049 1.00 90.94 206 ASN A C 1
ATOM 1647 O O . ASN A 1 206 ? 9.534 -3.381 25.717 1.00 90.94 206 ASN A O 1
ATOM 1651 N N . ASN A 1 207 ? 7.288 -3.453 25.524 1.00 93.50 207 ASN A N 1
ATOM 1652 C CA . ASN A 1 207 ? 6.998 -3.935 26.875 1.00 93.50 207 ASN A CA 1
ATOM 1653 C C . ASN A 1 207 ? 6.420 -5.357 26.873 1.00 93.50 207 ASN A C 1
ATOM 1655 O O . ASN A 1 207 ? 6.547 -6.054 27.877 1.00 93.50 207 ASN A O 1
ATOM 1659 N N . ILE A 1 208 ? 5.761 -5.789 25.790 1.00 95.50 208 ILE A N 1
ATOM 1660 C CA . ILE A 1 208 ? 5.235 -7.154 25.676 1.00 95.50 208 ILE A CA 1
ATOM 1661 C C . ILE A 1 208 ? 6.322 -8.044 25.090 1.00 95.50 208 ILE A C 1
ATOM 1663 O O . ILE A 1 208 ? 6.912 -7.699 24.067 1.00 95.50 208 ILE A O 1
ATOM 1667 N N . SER A 1 209 ? 6.566 -9.192 25.719 1.00 94.81 209 SER A N 1
ATOM 1668 C CA . SER A 1 209 ? 7.589 -10.150 25.296 1.00 94.81 209 SER A CA 1
ATOM 1669 C C . SER A 1 209 ? 7.019 -11.565 25.326 1.00 94.81 209 SER A C 1
ATOM 1671 O O . SER A 1 209 ? 6.499 -12.018 26.344 1.00 94.81 209 SER A O 1
ATOM 1673 N N . VAL A 1 210 ? 7.074 -12.259 24.190 1.00 94.69 210 VAL A N 1
ATOM 1674 C CA . VAL A 1 210 ? 6.349 -13.512 23.958 1.00 94.69 210 VAL A CA 1
ATOM 1675 C C . VAL A 1 210 ? 7.317 -14.593 23.500 1.00 94.69 210 VAL A C 1
ATOM 1677 O O . VAL A 1 210 ? 7.959 -14.482 22.456 1.00 94.69 210 VAL A O 1
ATOM 1680 N N . ASN A 1 211 ? 7.421 -15.669 24.277 1.00 92.00 211 ASN A N 1
ATOM 1681 C CA . ASN A 1 211 ? 8.237 -16.820 23.912 1.00 92.00 211 ASN A CA 1
ATOM 1682 C C . ASN A 1 211 ? 7.432 -17.771 23.011 1.00 92.00 211 ASN A C 1
ATOM 1684 O O . ASN A 1 211 ? 6.494 -18.426 23.459 1.00 92.00 211 ASN A O 1
ATOM 1688 N N . THR A 1 212 ? 7.826 -17.871 21.741 1.00 89.44 212 THR A N 1
ATOM 1689 C CA . THR A 1 212 ? 7.192 -18.738 20.726 1.00 89.44 212 THR A CA 1
ATOM 1690 C C . THR A 1 212 ? 7.658 -20.202 20.796 1.00 89.44 212 THR A C 1
ATOM 1692 O O . THR A 1 212 ? 7.395 -20.988 19.888 1.00 89.44 212 THR A O 1
ATOM 1695 N N . GLY A 1 213 ? 8.454 -20.568 21.806 1.00 84.44 213 GLY A N 1
ATOM 1696 C CA . GLY A 1 213 ? 9.160 -21.849 21.909 1.00 84.44 213 GLY A CA 1
ATOM 1697 C C . GLY A 1 213 ? 10.391 -21.962 20.997 1.00 84.44 213 GLY A C 1
ATOM 1698 O O . GLY A 1 213 ? 11.312 -22.709 21.317 1.00 84.44 213 GLY A O 1
ATOM 1699 N N . LYS A 1 214 ? 10.438 -21.202 19.892 1.00 84.12 214 LYS A N 1
ATOM 1700 C CA . LYS A 1 214 ? 11.579 -21.122 18.957 1.00 84.12 214 LYS A CA 1
ATOM 1701 C C . LYS A 1 214 ? 12.432 -19.870 19.176 1.00 84.12 214 LYS A C 1
ATOM 1703 O O . LYS A 1 214 ? 13.656 -19.949 19.155 1.00 84.12 214 LYS A O 1
ATOM 1708 N N . LYS A 1 215 ? 11.780 -18.721 19.377 1.00 92.50 215 LYS A N 1
ATOM 1709 C CA . LYS A 1 215 ? 12.390 -17.410 19.652 1.00 92.50 215 LYS A CA 1
ATOM 1710 C C . LYS A 1 215 ? 11.501 -16.567 20.570 1.00 92.50 215 LYS A C 1
ATOM 1712 O O . LYS A 1 215 ? 10.288 -16.780 20.620 1.00 92.50 215 LYS A O 1
ATOM 1717 N N . THR A 1 216 ? 12.083 -15.582 21.243 1.00 95.00 216 THR A N 1
ATOM 1718 C CA . THR A 1 216 ? 11.309 -14.496 21.858 1.00 95.00 216 THR A CA 1
ATOM 1719 C C . THR A 1 216 ? 11.016 -13.435 20.804 1.00 95.00 216 THR A C 1
ATOM 1721 O O . THR A 1 216 ? 11.936 -13.006 20.109 1.00 95.00 216 THR A O 1
ATOM 1724 N N . ILE A 1 217 ? 9.757 -13.018 20.704 1.00 96.19 217 ILE A N 1
ATOM 1725 C CA . ILE A 1 217 ? 9.306 -11.865 19.912 1.00 96.19 217 ILE A CA 1
ATOM 1726 C C . ILE A 1 217 ? 8.811 -10.778 20.864 1.00 96.19 217 ILE A C 1
ATOM 1728 O O . ILE A 1 217 ? 8.374 -11.095 21.972 1.00 96.19 217 ILE A O 1
ATOM 1732 N N . ASN A 1 218 ? 8.875 -9.509 20.469 1.00 96.81 218 ASN A N 1
ATOM 1733 C CA . ASN A 1 218 ? 8.493 -8.399 21.351 1.00 96.81 218 ASN A CA 1
ATOM 1734 C C . ASN A 1 218 ? 7.581 -7.396 20.640 1.00 96.81 218 ASN A C 1
ATOM 1736 O O . ASN A 1 218 ? 7.586 -7.318 19.414 1.00 96.81 218 ASN A O 1
ATOM 1740 N N . SER A 1 219 ? 6.796 -6.614 21.380 1.00 95.38 219 SER A N 1
ATOM 1741 C CA . SER A 1 219 ? 6.023 -5.522 20.779 1.00 95.38 219 SER A CA 1
ATOM 1742 C C . SER A 1 219 ? 6.934 -4.409 20.251 1.00 95.38 219 SER A C 1
ATOM 1744 O O . SER A 1 219 ? 8.025 -4.180 20.772 1.00 95.38 219 SER A O 1
ATOM 1746 N N . TYR A 1 220 ? 6.463 -3.661 19.253 1.00 90.94 220 TYR A N 1
ATOM 1747 C CA . TYR A 1 220 ? 7.099 -2.395 18.874 1.00 90.94 220 TYR A CA 1
ATOM 1748 C C . TYR A 1 220 ? 6.085 -1.299 18.585 1.00 90.94 220 TYR A C 1
ATOM 1750 O O . TYR A 1 220 ? 6.221 -0.215 19.142 1.00 90.94 220 TYR A O 1
ATOM 1758 N N . LYS A 1 221 ? 5.072 -1.571 17.756 1.00 89.94 221 LYS A N 1
ATOM 1759 C CA . LYS A 1 221 ? 4.015 -0.614 17.404 1.00 89.94 221 LYS A CA 1
ATOM 1760 C C . LYS A 1 221 ? 2.667 -1.088 17.942 1.00 89.94 221 LYS A C 1
ATOM 1762 O O . LYS A 1 221 ? 2.415 -2.292 17.979 1.00 89.94 221 LYS A O 1
ATOM 1767 N N . TYR A 1 222 ? 1.802 -0.157 18.330 1.00 93.25 222 TYR A N 1
ATOM 1768 C CA . TYR A 1 222 ? 0.420 -0.461 18.698 1.00 93.25 222 TYR A CA 1
ATOM 1769 C C . TYR A 1 222 ? -0.542 0.654 18.277 1.00 93.25 222 TYR A C 1
ATOM 1771 O O . TYR A 1 222 ? -0.189 1.833 18.278 1.00 93.25 222 TYR A O 1
ATOM 1779 N N . VAL A 1 223 ? -1.769 0.255 17.955 1.00 93.88 223 VAL A N 1
ATOM 1780 C CA . VAL A 1 223 ? -2.935 1.117 17.749 1.00 93.88 223 VAL A CA 1
ATOM 1781 C C . VAL A 1 223 ? -3.766 1.131 19.031 1.00 93.88 223 VAL A C 1
ATOM 1783 O O . VAL A 1 223 ? -4.032 0.076 19.611 1.00 93.88 223 VAL A O 1
ATOM 1786 N N . GLN A 1 224 ? -4.230 2.303 19.456 1.00 93.19 224 GLN A N 1
ATOM 1787 C CA . GLN A 1 224 ? -5.163 2.466 20.570 1.00 93.19 224 GLN A CA 1
ATOM 1788 C C . GLN A 1 224 ? -6.493 3.039 20.074 1.00 93.19 224 GLN A C 1
ATOM 1790 O O . GLN A 1 224 ? -6.516 4.128 19.501 1.00 93.19 224 GLN A O 1
ATOM 1795 N N . ILE A 1 225 ? -7.608 2.336 20.311 1.00 92.56 225 ILE A N 1
ATOM 1796 C CA . ILE A 1 225 ? -8.945 2.745 19.850 1.00 92.56 225 ILE A CA 1
ATOM 1797 C C . ILE A 1 225 ? -10.000 2.583 20.951 1.00 92.56 225 ILE A C 1
ATOM 1799 O O . ILE A 1 225 ? -10.133 1.529 21.570 1.00 92.56 225 ILE A O 1
ATOM 1803 N N . THR A 1 226 ? -10.838 3.605 21.127 1.00 91.25 226 THR A N 1
ATOM 1804 C CA . THR A 1 226 ? -12.146 3.483 21.787 1.00 91.25 226 THR A CA 1
ATOM 1805 C C . THR A 1 226 ? -13.249 3.536 20.731 1.00 91.25 226 THR A C 1
ATOM 1807 O O . THR A 1 226 ? -13.502 4.585 20.138 1.00 91.25 226 THR A O 1
ATOM 1810 N N . ASN A 1 227 ? -13.930 2.411 20.504 1.00 91.31 227 ASN A N 1
ATOM 1811 C CA . ASN A 1 227 ? -15.111 2.353 19.637 1.00 91.31 227 ASN A CA 1
ATOM 1812 C C . ASN A 1 227 ? -16.362 2.857 20.373 1.00 91.31 227 ASN A C 1
ATOM 1814 O O . ASN A 1 227 ? -16.430 2.822 21.600 1.00 91.31 227 ASN A O 1
ATOM 1818 N N . SER A 1 228 ? -17.379 3.295 19.628 1.00 89.19 228 SER A N 1
ATOM 1819 C CA . SER A 1 228 ? -18.706 3.625 20.164 1.00 89.19 228 SER A CA 1
ATOM 1820 C C . SER A 1 228 ? -19.773 2.859 19.389 1.00 89.19 228 SER A C 1
ATOM 1822 O O . SER A 1 228 ? -19.811 2.943 18.166 1.00 89.19 228 SER A O 1
ATOM 1824 N N . TYR A 1 229 ? -20.622 2.116 20.101 1.00 92.12 229 TYR A N 1
ATOM 1825 C CA . TYR A 1 229 ? -21.623 1.215 19.511 1.00 92.12 229 TYR A CA 1
ATOM 1826 C C . TYR A 1 229 ? -23.031 1.837 19.457 1.00 92.12 229 TYR A C 1
ATOM 1828 O O . TYR A 1 229 ? -23.854 1.440 18.639 1.00 92.12 229 TYR A O 1
ATOM 1836 N N . CYS A 1 230 ? -23.304 2.833 20.304 1.00 89.81 230 CYS A N 1
ATOM 1837 C CA . CYS A 1 230 ? -24.564 3.568 20.358 1.00 89.81 230 CYS A CA 1
ATOM 1838 C C . CYS A 1 230 ? -24.374 4.961 20.983 1.00 89.81 230 CYS A C 1
ATOM 1840 O O . CYS A 1 230 ? -23.345 5.250 21.605 1.00 89.81 230 CYS A O 1
ATOM 1842 N N . LYS A 1 231 ? -25.404 5.800 20.866 1.00 85.50 231 LYS A N 1
ATOM 1843 C CA . LYS A 1 231 ? -25.606 7.021 21.659 1.00 85.50 231 LYS A CA 1
ATOM 1844 C C . LYS A 1 231 ? -25.922 6.701 23.135 1.00 85.50 231 LYS A C 1
ATOM 1846 O O . LYS A 1 231 ? -26.283 5.565 23.448 1.00 85.50 231 LYS A O 1
ATOM 1851 N N . PRO A 1 232 ? -25.884 7.697 24.046 1.00 81.31 232 PRO A N 1
ATOM 1852 C CA . PRO A 1 232 ? -26.286 7.524 25.449 1.00 81.31 232 PRO A CA 1
ATOM 1853 C C . PRO A 1 232 ? -27.758 7.128 25.677 1.00 81.31 232 PRO A C 1
ATOM 1855 O O . PRO A 1 232 ? -28.094 6.665 26.762 1.00 81.31 232 PRO A O 1
ATOM 1858 N N . ASP A 1 233 ? -28.636 7.308 24.684 1.00 84.12 233 ASP A N 1
ATOM 1859 C CA . ASP A 1 233 ? -30.041 6.863 24.705 1.00 84.12 233 ASP A CA 1
ATOM 1860 C C . ASP A 1 233 ? -30.241 5.426 24.173 1.00 84.12 233 ASP A C 1
ATOM 1862 O O . ASP A 1 233 ? -31.352 4.900 24.222 1.00 84.12 233 ASP A O 1
ATOM 1866 N N . GLY A 1 234 ? -29.168 4.780 23.701 1.00 85.75 234 GLY A N 1
ATOM 1867 C CA . GLY A 1 234 ? -29.175 3.436 23.124 1.00 85.75 234 GLY A CA 1
ATOM 1868 C C . GLY A 1 234 ? -29.285 3.382 21.597 1.00 85.75 234 GLY A C 1
ATOM 1869 O O . GLY A 1 234 ? -29.143 2.295 21.042 1.00 85.75 234 GLY A O 1
ATOM 1870 N N . ASP A 1 235 ? -29.477 4.504 20.893 1.00 89.06 235 ASP A N 1
ATOM 1871 C CA . ASP A 1 235 ? -29.574 4.500 19.425 1.00 89.06 235 ASP A CA 1
ATOM 1872 C C . ASP A 1 235 ? -28.227 4.159 18.758 1.00 89.06 235 ASP A C 1
ATOM 1874 O O . ASP A 1 235 ? -27.229 4.871 18.902 1.00 89.06 235 ASP A O 1
ATOM 1878 N N . THR A 1 236 ? -28.207 3.059 18.007 1.00 91.38 236 THR A N 1
ATOM 1879 C CA . THR A 1 236 ? -27.062 2.521 17.253 1.00 91.38 236 THR A CA 1
ATOM 1880 C C . THR A 1 236 ? -26.885 3.180 15.879 1.00 91.38 236 THR A C 1
ATOM 1882 O O . THR A 1 236 ? -25.835 3.042 15.241 1.00 91.38 236 THR A O 1
ATOM 1885 N N . ASN A 1 237 ? -27.881 3.927 15.392 1.00 90.19 237 ASN A N 1
ATOM 1886 C CA . ASN A 1 237 ? -27.898 4.465 14.038 1.00 90.19 237 ASN A CA 1
ATOM 1887 C C . ASN A 1 237 ? -26.841 5.567 13.828 1.00 90.19 237 ASN A C 1
ATOM 1889 O O . ASN A 1 237 ? -26.914 6.653 14.407 1.00 90.19 237 ASN A O 1
ATOM 1893 N N . GLY A 1 238 ? -25.883 5.297 12.934 1.00 86.56 238 GLY A N 1
ATOM 1894 C CA . GLY A 1 238 ? -24.726 6.162 12.661 1.00 86.56 238 GLY A CA 1
ATOM 1895 C C . GLY A 1 238 ? -23.465 5.793 13.453 1.00 86.56 238 GLY A C 1
ATOM 1896 O O . GLY A 1 238 ? -22.407 6.357 13.188 1.00 86.56 238 GLY A O 1
ATOM 1897 N N . TYR A 1 239 ? -23.570 4.832 14.374 1.00 91.75 239 TYR A N 1
ATOM 1898 C CA . TYR A 1 239 ? -22.450 4.222 15.099 1.00 91.75 239 TYR A CA 1
ATOM 1899 C C . TYR A 1 239 ? -22.131 2.833 14.541 1.00 91.75 239 TYR A C 1
ATOM 1901 O O . TYR A 1 239 ? -20.965 2.495 14.330 1.00 91.75 239 TYR A O 1
ATOM 1909 N N . LEU A 1 240 ? -23.184 2.064 14.247 1.00 96.38 240 LEU A N 1
ATOM 1910 C CA . LEU A 1 240 ? -23.119 0.754 13.614 1.00 96.38 240 LEU A CA 1
ATOM 1911 C C . LEU A 1 240 ? -23.689 0.777 12.193 1.00 96.38 240 LEU A C 1
ATOM 1913 O O . LEU A 1 240 ? -24.566 1.579 11.847 1.00 96.38 240 LEU A O 1
ATOM 1917 N N . PHE A 1 241 ? -23.171 -0.140 11.383 1.00 96.75 241 PHE A N 1
ATOM 1918 C CA . PHE A 1 241 ? -23.470 -0.296 9.964 1.00 96.75 241 PHE A CA 1
ATOM 1919 C C . PHE A 1 241 ? -23.604 -1.782 9.620 1.00 96.75 241 PHE A C 1
ATOM 1921 O O . PHE A 1 241 ? -23.132 -2.640 10.368 1.00 96.75 241 PHE A O 1
ATOM 1928 N N . LYS A 1 242 ? -24.270 -2.069 8.501 1.00 95.94 242 LYS A N 1
ATOM 1929 C CA . LYS A 1 242 ? -24.518 -3.413 7.965 1.00 95.94 242 LYS A CA 1
ATOM 1930 C C . LYS A 1 242 ? -24.069 -3.517 6.516 1.00 95.94 242 LYS A C 1
ATOM 1932 O O . LYS A 1 242 ? -24.264 -2.571 5.753 1.00 95.94 242 LYS A O 1
ATOM 1937 N N . ASP A 1 243 ? -23.472 -4.639 6.137 1.00 93.25 243 ASP A N 1
ATOM 1938 C CA . ASP A 1 243 ? -23.083 -4.914 4.752 1.00 93.25 243 ASP A CA 1
ATOM 1939 C C . ASP A 1 243 ? -24.187 -5.674 3.992 1.00 93.25 243 ASP A C 1
ATOM 1941 O O . ASP A 1 243 ? -25.351 -5.653 4.397 1.00 93.25 243 ASP A O 1
ATOM 1945 N N . GLY A 1 244 ? -23.850 -6.278 2.847 1.00 88.38 244 GLY A N 1
ATOM 1946 C CA . GLY A 1 244 ? -24.799 -7.057 2.045 1.00 88.38 244 GLY A CA 1
ATOM 1947 C C . GLY A 1 244 ? -25.254 -8.367 2.699 1.00 88.38 244 GLY A C 1
ATOM 1948 O O . GLY A 1 244 ? -26.322 -8.863 2.346 1.00 88.38 244 GLY A O 1
ATOM 1949 N N . ASP A 1 245 ? -24.491 -8.878 3.669 1.00 90.12 245 ASP A N 1
ATOM 1950 C CA . ASP A 1 245 ? -24.724 -10.145 4.372 1.00 90.12 245 ASP A CA 1
ATOM 1951 C C . ASP A 1 245 ? -25.241 -9.914 5.810 1.00 90.12 245 ASP A C 1
ATOM 1953 O O . ASP A 1 245 ? -25.117 -10.772 6.686 1.00 90.12 245 ASP A O 1
ATOM 1957 N N . ASP A 1 246 ? -25.824 -8.733 6.064 1.00 91.69 246 ASP A N 1
ATOM 1958 C CA . ASP A 1 246 ? -26.351 -8.279 7.362 1.00 91.69 246 ASP A CA 1
ATOM 1959 C C . ASP A 1 246 ? -25.299 -8.202 8.500 1.00 91.69 246 ASP A C 1
ATOM 1961 O O . ASP A 1 246 ? -25.656 -7.991 9.668 1.00 91.69 246 ASP A O 1
ATOM 1965 N N . GLN A 1 247 ? -23.997 -8.314 8.194 1.00 94.81 247 GLN A N 1
ATOM 1966 C CA . GLN A 1 247 ? -22.930 -8.298 9.199 1.00 94.81 247 GLN A CA 1
ATOM 1967 C C . GLN A 1 247 ? -22.803 -6.913 9.837 1.00 94.81 247 GLN A C 1
ATOM 1969 O O . GLN A 1 247 ? -22.618 -5.916 9.145 1.00 94.81 247 GLN A O 1
ATOM 1974 N N . VAL A 1 248 ? -22.859 -6.848 11.170 1.00 97.75 248 VAL A N 1
ATOM 1975 C CA . VAL A 1 248 ? -22.797 -5.588 11.931 1.00 97.75 248 VAL A CA 1
ATOM 1976 C C . VAL A 1 248 ? -21.345 -5.206 12.241 1.00 97.75 248 VAL A C 1
ATOM 1978 O O . VAL A 1 248 ? -20.629 -5.997 12.854 1.00 97.75 248 VAL A O 1
ATOM 1981 N N . PHE A 1 249 ? -20.913 -3.998 11.872 1.00 97.06 249 PHE A N 1
ATOM 1982 C CA . PHE A 1 249 ? -19.556 -3.468 12.106 1.00 97.06 249 PHE A CA 1
ATOM 1983 C C . PHE A 1 249 ? -19.585 -1.975 12.506 1.00 97.06 249 PHE A C 1
ATOM 1985 O O . PHE A 1 249 ? -20.608 -1.300 12.361 1.00 97.06 249 PHE A O 1
ATOM 1992 N N . VAL A 1 250 ? -18.470 -1.459 13.042 1.00 96.50 250 VAL A N 1
ATOM 1993 C CA . VAL A 1 250 ? -18.271 -0.022 13.355 1.00 96.50 250 VAL A CA 1
ATOM 1994 C C . VAL A 1 250 ? -17.585 0.709 12.194 1.00 96.50 250 VAL A C 1
ATOM 1996 O O . VAL A 1 250 ? -17.025 0.074 11.308 1.00 96.50 250 VAL A O 1
ATOM 1999 N N . SER A 1 251 ? -17.561 2.047 12.205 1.00 95.25 251 SER A N 1
ATOM 2000 C CA . SER A 1 251 ? -16.718 2.819 11.271 1.00 95.25 251 SER A CA 1
ATOM 2001 C C . SER A 1 251 ? -15.254 2.354 11.329 1.00 95.25 251 SER A C 1
ATOM 2003 O O . SER A 1 251 ? -14.604 2.458 12.369 1.00 95.25 251 SER A O 1
ATOM 2005 N N . ILE A 1 252 ? -14.730 1.856 10.205 1.00 96.25 252 ILE A N 1
ATOM 2006 C CA . ILE A 1 252 ? -13.351 1.349 10.098 1.00 96.25 252 ILE A CA 1
ATOM 2007 C C . ILE A 1 252 ? -12.341 2.456 9.777 1.00 96.25 252 ILE A C 1
ATOM 2009 O O . ILE A 1 252 ? -11.139 2.217 9.821 1.00 96.25 252 ILE A O 1
ATOM 2013 N N . ALA A 1 253 ? -12.801 3.666 9.448 1.00 94.94 253 ALA A N 1
ATOM 2014 C CA . ALA A 1 253 ? -11.966 4.730 8.889 1.00 94.94 253 ALA A CA 1
ATOM 2015 C C . ALA A 1 253 ? -10.778 5.129 9.780 1.00 94.94 253 ALA A C 1
ATOM 2017 O O . ALA A 1 253 ? -9.654 5.242 9.292 1.00 94.94 253 ALA A O 1
ATOM 2018 N N . THR A 1 254 ? -10.998 5.258 11.092 1.00 93.44 254 THR A N 1
ATOM 2019 C CA . THR A 1 254 ? -9.913 5.521 12.048 1.00 93.44 254 THR A CA 1
ATOM 2020 C C . THR A 1 254 ? -9.008 4.299 12.216 1.00 93.44 254 THR A C 1
ATOM 2022 O O . THR A 1 254 ? -7.795 4.451 12.199 1.00 93.44 254 THR A O 1
ATOM 2025 N N . ALA A 1 255 ? -9.557 3.081 12.288 1.00 96.12 255 ALA A N 1
ATOM 2026 C CA . ALA A 1 255 ? -8.752 1.860 12.399 1.00 96.12 255 ALA A CA 1
ATOM 2027 C C . ALA A 1 255 ? -7.824 1.645 11.189 1.00 96.12 255 ALA A C 1
ATOM 2029 O O . ALA A 1 255 ? -6.671 1.253 11.354 1.00 96.12 255 ALA A O 1
ATOM 2030 N N . VAL A 1 256 ? -8.300 1.964 9.982 1.00 97.94 256 VAL A N 1
ATOM 2031 C CA . VAL A 1 256 ? -7.491 1.950 8.758 1.00 97.94 256 VAL A CA 1
ATOM 2032 C C . VAL A 1 256 ? -6.395 3.018 8.798 1.00 97.94 256 VAL A C 1
ATOM 2034 O O . VAL A 1 256 ? -5.253 2.704 8.468 1.00 97.94 256 VAL A O 1
ATOM 2037 N N . HIS A 1 257 ? -6.717 4.249 9.209 1.00 96.56 257 HIS A N 1
ATOM 2038 C CA . HIS A 1 257 ? -5.756 5.354 9.302 1.00 96.56 257 HIS A CA 1
ATOM 2039 C C . HIS A 1 257 ? -4.635 5.063 10.311 1.00 96.56 257 HIS A C 1
ATOM 2041 O O . HIS A 1 257 ? -3.461 5.153 9.967 1.00 96.56 257 HIS A O 1
ATOM 2047 N N . GLU A 1 258 ? -4.978 4.634 11.527 1.00 95.38 258 GLU A N 1
ATOM 2048 C CA . GLU A 1 258 ? -3.996 4.280 12.561 1.00 95.38 258 GLU A CA 1
ATOM 2049 C C . GLU A 1 258 ? -3.094 3.118 12.109 1.00 95.38 258 GLU A C 1
ATOM 2051 O O . GLU A 1 258 ? -1.868 3.178 12.201 1.00 95.38 258 GLU A O 1
ATOM 2056 N N . MET A 1 259 ? -3.675 2.095 11.475 1.00 96.44 259 MET A N 1
ATOM 2057 C CA . MET A 1 259 ? -2.902 1.019 10.849 1.00 96.44 259 MET A CA 1
ATOM 2058 C C . MET A 1 259 ? -1.970 1.528 9.724 1.00 96.44 259 MET A C 1
ATOM 2060 O O . MET A 1 259 ? -0.935 0.920 9.464 1.00 96.44 259 MET A O 1
ATOM 2064 N N . GLY A 1 260 ? -2.248 2.682 9.111 1.00 96.69 260 GLY A N 1
ATOM 2065 C CA . GLY A 1 260 ? -1.336 3.344 8.172 1.00 96.69 260 GLY A CA 1
ATOM 2066 C C . GLY A 1 260 ? -0.036 3.802 8.841 1.00 96.69 260 GLY A C 1
ATOM 2067 O O . GLY A 1 260 ? 1.048 3.622 8.280 1.00 96.69 260 GLY A O 1
ATOM 2068 N N . HIS A 1 261 ? -0.104 4.296 10.081 1.00 95.44 261 HIS A N 1
ATOM 2069 C CA . HIS A 1 261 ? 1.082 4.600 10.888 1.00 95.44 261 HIS A CA 1
ATOM 2070 C C . HIS A 1 261 ? 1.844 3.330 11.311 1.00 95.44 261 HIS A C 1
ATOM 2072 O O . HIS A 1 261 ? 3.078 3.353 11.371 1.00 95.44 261 HIS A O 1
ATOM 2078 N N . ILE A 1 262 ? 1.152 2.199 11.519 1.00 94.38 262 ILE A N 1
ATOM 2079 C CA . ILE A 1 262 ? 1.799 0.884 11.700 1.00 94.38 262 ILE A CA 1
ATOM 2080 C C . ILE A 1 262 ? 2.615 0.509 10.454 1.00 94.38 262 ILE A C 1
ATOM 2082 O O . ILE A 1 262 ? 3.764 0.087 10.595 1.00 94.38 262 ILE A O 1
ATOM 2086 N N . MET A 1 263 ? 2.103 0.757 9.245 1.00 93.75 263 MET A N 1
ATOM 2087 C CA . MET A 1 263 ? 2.863 0.565 7.995 1.00 93.75 263 MET A CA 1
ATOM 2088 C C . MET A 1 263 ? 3.991 1.599 7.806 1.00 93.75 263 MET A C 1
ATOM 2090 O O . MET A 1 263 ? 4.930 1.360 7.055 1.00 93.75 263 MET A O 1
ATOM 2094 N N . GLY A 1 264 ? 3.959 2.716 8.542 1.00 93.44 264 GLY A N 1
ATOM 2095 C CA . GLY A 1 264 ? 4.996 3.757 8.554 1.00 93.44 264 GLY A CA 1
ATOM 2096 C C . GLY A 1 264 ? 4.578 5.093 7.935 1.00 93.44 264 GLY A C 1
ATOM 2097 O O . GLY A 1 264 ? 5.358 6.045 7.989 1.00 93.44 264 GLY A O 1
ATOM 2098 N N . LEU A 1 265 ? 3.355 5.193 7.402 1.00 96.06 265 LEU A N 1
ATOM 2099 C CA . LEU A 1 265 ? 2.811 6.431 6.843 1.00 96.06 265 LEU A CA 1
ATOM 2100 C C . LEU A 1 265 ? 2.634 7.518 7.916 1.00 96.06 265 LEU A C 1
ATOM 2102 O O . LEU A 1 265 ? 2.612 7.259 9.127 1.00 96.06 265 LEU A O 1
ATOM 2106 N N . LYS A 1 266 ? 2.515 8.765 7.461 1.00 94.75 266 LYS A N 1
ATOM 2107 C CA . LYS A 1 266 ? 2.472 9.959 8.308 1.00 94.75 266 LYS A CA 1
ATOM 2108 C C . LYS A 1 266 ? 1.342 10.892 7.905 1.00 94.75 266 LYS A C 1
ATOM 2110 O O . LYS A 1 266 ? 0.831 10.819 6.792 1.00 94.75 266 LYS A O 1
ATOM 2115 N N . ASP A 1 267 ? 0.960 11.764 8.833 1.00 94.12 267 ASP A N 1
ATOM 2116 C CA . ASP A 1 267 ? -0.147 12.693 8.638 1.00 94.12 267 ASP A CA 1
ATOM 2117 C C . ASP A 1 267 ? 0.103 13.617 7.440 1.00 94.12 267 ASP A C 1
ATOM 2119 O O . ASP A 1 267 ? 1.072 14.383 7.408 1.00 94.12 267 ASP A O 1
ATOM 2123 N N . LEU A 1 268 ? -0.818 13.586 6.476 1.00 96.06 268 LEU A N 1
ATOM 2124 C CA . LEU A 1 268 ? -0.887 14.501 5.330 1.00 96.06 268 LEU A CA 1
ATOM 2125 C C . LEU A 1 268 ? -1.773 15.728 5.637 1.00 96.06 268 LEU A C 1
ATOM 2127 O O . LEU A 1 268 ? -2.205 16.474 4.752 1.00 96.06 268 LEU A O 1
ATOM 2131 N N . TYR A 1 269 ? -2.008 15.973 6.923 1.00 91.19 269 TYR A N 1
ATOM 2132 C CA . TYR A 1 269 ? -2.524 17.210 7.497 1.00 91.19 269 TYR A CA 1
ATOM 2133 C C . TYR A 1 269 ? -1.523 17.735 8.543 1.00 91.19 269 TYR A C 1
ATOM 2135 O O . TYR A 1 269 ? -0.662 16.990 9.007 1.00 91.19 269 TYR A O 1
ATOM 2143 N N . ASN A 1 270 ? -1.582 19.023 8.884 1.00 89.06 270 ASN A N 1
ATOM 2144 C CA . ASN A 1 270 ? -0.657 19.623 9.852 1.00 89.06 270 ASN A CA 1
ATOM 2145 C C . ASN A 1 270 ? -1.187 19.618 11.291 1.00 89.06 270 ASN A C 1
ATOM 2147 O O . ASN A 1 270 ? -2.376 1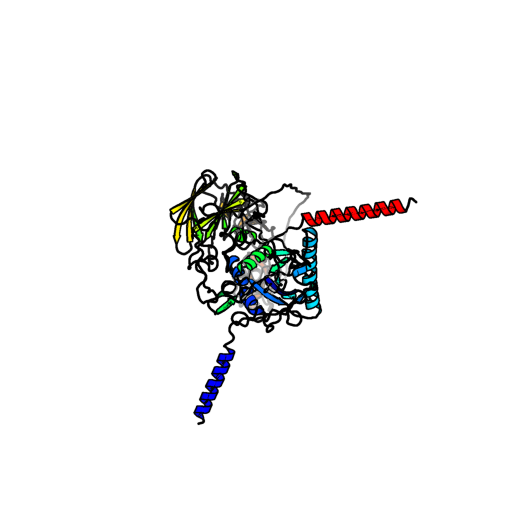9.404 11.508 1.00 89.06 270 ASN A O 1
ATOM 2151 N N . SER A 1 271 ? -0.327 19.889 12.280 1.00 80.19 271 SER A N 1
ATOM 2152 C CA . SER A 1 271 ? -0.680 19.847 13.715 1.00 80.19 271 SER A CA 1
ATOM 2153 C C . SER A 1 271 ? -1.967 20.613 14.050 1.00 80.19 271 SER A C 1
ATOM 2155 O O . SER A 1 271 ? -2.845 20.117 14.752 1.00 80.19 271 SER A O 1
ATOM 2157 N N . LYS A 1 272 ? -2.078 21.843 13.533 1.00 82.38 272 LYS A N 1
ATOM 2158 C CA . LYS A 1 272 ? -3.239 22.749 13.593 1.00 82.38 272 LYS A CA 1
ATOM 2159 C C . LYS A 1 272 ? -4.436 22.311 12.717 1.00 82.38 272 LYS A C 1
ATOM 2161 O O . LYS A 1 272 ? -5.345 23.123 12.559 1.00 82.38 272 LYS A O 1
ATOM 2166 N N . ASN A 1 273 ? -4.439 21.105 12.147 1.00 78.75 273 ASN A N 1
ATOM 2167 C CA . ASN A 1 273 ? -5.468 20.413 11.345 1.00 78.75 273 ASN A CA 1
ATOM 2168 C C . ASN A 1 273 ? -5.636 20.718 9.839 1.00 78.75 273 ASN A C 1
ATOM 2170 O O . ASN A 1 273 ? -6.379 19.991 9.174 1.00 78.75 273 ASN A O 1
ATOM 2174 N N . ALA A 1 274 ? -4.960 21.714 9.255 1.00 86.38 274 ALA A N 1
ATOM 2175 C CA . ALA A 1 274 ? -5.145 22.000 7.825 1.00 86.38 274 ALA A CA 1
ATOM 2176 C C . ALA A 1 274 ? -4.567 20.873 6.958 1.00 86.38 274 ALA A C 1
ATOM 2178 O O . ALA A 1 274 ? -3.464 20.391 7.216 1.00 86.38 274 ALA A O 1
ATOM 2179 N N . SER A 1 275 ? -5.293 20.484 5.907 1.00 91.38 275 SER A N 1
ATOM 2180 C CA . SER A 1 275 ? -4.832 19.497 4.931 1.00 91.38 275 SER A CA 1
ATOM 2181 C C . SER A 1 275 ? -5.016 20.020 3.506 1.00 91.38 275 SER A C 1
ATOM 2183 O O . SER A 1 275 ? -6.152 20.285 3.116 1.00 91.38 275 SER A O 1
ATOM 2185 N N . PRO A 1 276 ? -3.939 20.123 2.710 1.00 94.69 276 PRO A N 1
ATOM 2186 C CA . PRO A 1 276 ? -4.022 20.414 1.281 1.00 94.69 276 PRO A CA 1
ATOM 2187 C C . PRO A 1 276 ? -4.360 19.169 0.439 1.00 94.69 276 PRO A C 1
ATOM 2189 O O . PRO A 1 276 ? -4.467 19.281 -0.778 1.00 94.69 276 PRO A O 1
ATOM 2192 N N . VAL A 1 277 ? -4.495 17.990 1.064 1.00 96.75 277 VAL A N 1
ATOM 2193 C CA . VAL A 1 277 ? -4.810 16.701 0.415 1.00 96.75 277 VAL A CA 1
ATOM 2194 C C . VAL A 1 277 ? -6.249 16.261 0.713 1.00 96.75 277 VAL A C 1
ATOM 2196 O O . VAL A 1 277 ? -6.951 15.766 -0.167 1.00 96.75 277 VAL A O 1
ATOM 2199 N N . TYR A 1 278 ? -6.698 16.477 1.952 1.00 95.25 278 TYR A N 1
ATOM 2200 C CA . TYR A 1 278 ? -8.051 16.227 2.455 1.00 95.25 278 TYR A CA 1
ATOM 2201 C C . TYR A 1 278 ? -8.640 14.870 2.014 1.00 95.25 278 TYR A C 1
ATOM 2203 O O . TYR A 1 278 ? -8.141 13.840 2.464 1.00 95.25 278 TYR A O 1
ATOM 2211 N N . PHE A 1 279 ? -9.665 14.823 1.153 1.00 95.50 279 PHE A N 1
ATOM 2212 C CA . PHE A 1 279 ? -10.327 13.565 0.780 1.00 95.50 279 PHE A CA 1
ATOM 2213 C C . PHE A 1 279 ? -9.547 12.724 -0.240 1.00 95.50 279 PHE A C 1
ATOM 2215 O O . PHE A 1 279 ? -9.996 11.634 -0.569 1.00 95.50 279 PHE A O 1
ATOM 2222 N N . MET A 1 280 ? -8.381 13.159 -0.724 1.00 97.12 280 MET A N 1
ATOM 2223 C CA . MET A 1 280 ? -7.598 12.386 -1.702 1.00 97.12 280 MET A CA 1
ATOM 2224 C C . MET A 1 280 ? -6.653 11.343 -1.067 1.00 97.12 280 MET A C 1
ATOM 2226 O O . MET A 1 280 ? -6.036 10.566 -1.792 1.00 97.12 280 MET A O 1
ATOM 2230 N N . SER A 1 281 ? -6.547 11.288 0.268 1.00 97.12 281 SER A N 1
ATOM 2231 C CA . SER A 1 281 ? -5.862 10.202 0.993 1.00 97.12 281 SER A CA 1
ATOM 2232 C C . SER A 1 281 ? -6.481 9.947 2.370 1.00 97.12 281 SER A C 1
ATOM 2234 O O . SER A 1 281 ? -6.879 10.884 3.068 1.00 97.12 281 SER A O 1
ATOM 2236 N N . VAL A 1 282 ? -6.513 8.681 2.798 1.00 96.25 282 VAL A N 1
ATOM 2237 C CA . VAL A 1 282 ? -6.907 8.285 4.160 1.00 96.25 282 VAL A CA 1
ATOM 2238 C C . VAL A 1 282 ? -6.011 8.905 5.244 1.00 96.25 282 VAL A C 1
ATOM 2240 O O . VAL A 1 282 ? -6.511 9.233 6.321 1.00 96.25 282 VAL A O 1
ATOM 2243 N N . MET A 1 283 ? -4.724 9.145 4.958 1.00 96.81 283 MET A N 1
ATOM 2244 C CA . MET A 1 283 ? -3.763 9.764 5.890 1.00 96.81 283 MET A CA 1
ATOM 2245 C C . MET A 1 283 ? -3.877 11.297 5.943 1.00 96.81 283 MET A C 1
ATOM 2247 O O . MET A 1 283 ? -3.206 11.956 6.737 1.00 96.81 283 MET A O 1
ATOM 2251 N N . ALA A 1 284 ? -4.751 11.880 5.119 1.00 95.44 284 ALA A N 1
ATOM 2252 C CA . ALA A 1 284 ? -5.097 13.294 5.133 1.00 95.44 284 ALA A CA 1
ATOM 2253 C C . ALA A 1 284 ? -6.385 13.534 5.939 1.00 95.44 284 ALA A C 1
ATOM 2255 O O . ALA A 1 284 ? -6.317 13.889 7.119 1.00 95.44 284 ALA A O 1
ATOM 2256 N N . LYS A 1 285 ? -7.563 13.321 5.338 1.00 92.62 285 LYS A N 1
ATOM 2257 C CA . LYS A 1 285 ? -8.847 13.259 6.053 1.00 92.62 285 LYS A CA 1
ATOM 2258 C C . LYS A 1 285 ? -9.724 12.151 5.482 1.00 92.62 285 LYS A C 1
ATOM 2260 O O . LYS A 1 285 ? -10.166 12.213 4.340 1.00 92.62 285 LYS A O 1
ATOM 2265 N N . HIS A 1 286 ? -9.987 11.139 6.302 1.00 90.75 286 HIS A N 1
ATOM 2266 C CA . HIS A 1 286 ? -10.740 9.956 5.910 1.00 90.75 286 HIS A CA 1
ATOM 2267 C C . HIS A 1 286 ? -12.261 10.198 5.853 1.00 90.75 286 HIS A C 1
ATOM 2269 O O . HIS A 1 286 ? -12.842 10.862 6.718 1.00 90.75 286 HIS A O 1
ATOM 2275 N N . ILE A 1 287 ? -12.933 9.593 4.877 1.00 91.81 287 ILE A N 1
ATOM 2276 C CA . ILE A 1 287 ? -14.393 9.443 4.860 1.00 91.81 287 ILE A CA 1
ATOM 2277 C C . ILE A 1 287 ? -14.825 8.432 5.935 1.00 91.81 287 ILE A C 1
ATOM 2279 O O . ILE A 1 287 ? -14.103 7.491 6.246 1.00 91.81 287 ILE A O 1
ATOM 2283 N N . SER A 1 288 ? -16.004 8.639 6.524 1.00 88.38 288 SER A N 1
ATOM 2284 C CA . SER A 1 288 ? -16.637 7.744 7.505 1.00 88.38 288 SER A CA 1
ATOM 2285 C C . SER A 1 288 ? -18.005 7.304 6.959 1.00 88.38 288 SER A C 1
ATOM 2287 O O . SER A 1 288 ? -18.682 8.139 6.354 1.00 88.38 288 SER A O 1
ATOM 2289 N N . PRO A 1 289 ? -18.441 6.038 7.129 1.00 92.81 289 PRO A N 1
ATOM 2290 C CA . PRO A 1 289 ? -17.837 4.979 7.948 1.00 92.81 289 PRO A CA 1
ATOM 2291 C C . PRO A 1 289 ? -16.687 4.200 7.290 1.00 92.81 289 PRO A C 1
ATOM 2293 O O . PRO A 1 289 ? -15.983 3.457 7.972 1.00 92.81 289 PRO A O 1
ATOM 2296 N N . VAL A 1 290 ? -16.498 4.355 5.978 1.00 94.75 290 VAL A N 1
ATOM 2297 C CA . VAL A 1 290 ? -15.460 3.665 5.200 1.00 94.75 290 VAL A CA 1
ATOM 2298 C C . VAL A 1 290 ? -14.576 4.691 4.503 1.00 94.75 290 VAL A C 1
ATOM 2300 O O . VAL A 1 290 ? -15.121 5.557 3.814 1.00 94.75 290 VAL A O 1
ATOM 2303 N N . PRO A 1 291 ? -13.244 4.582 4.631 1.00 95.56 291 PRO A N 1
ATOM 2304 C CA . PRO A 1 291 ? -12.322 5.516 4.014 1.00 95.56 291 PRO A CA 1
ATOM 2305 C C . PRO A 1 291 ? -12.228 5.298 2.499 1.00 95.56 291 PRO A C 1
ATOM 2307 O O . PRO A 1 291 ? -12.493 4.212 1.979 1.00 95.56 291 PRO A O 1
ATOM 2310 N N . GLN A 1 292 ? -11.801 6.347 1.809 1.00 94.31 292 GLN A N 1
ATOM 2311 C CA . GLN A 1 292 ? -11.186 6.277 0.487 1.00 94.31 292 GLN A CA 1
ATOM 2312 C C . GLN A 1 292 ? -9.809 5.589 0.548 1.00 94.31 292 GLN A C 1
ATOM 2314 O O . GLN A 1 292 ? -9.258 5.390 1.633 1.00 94.31 292 GLN A O 1
ATOM 2319 N N . PHE A 1 293 ? -9.204 5.299 -0.601 1.00 94.38 293 PHE A N 1
ATOM 2320 C CA . PHE A 1 293 ? -7.807 4.863 -0.665 1.00 94.38 293 PHE A CA 1
ATOM 2321 C C . PHE A 1 293 ? -6.798 5.946 -0.234 1.00 94.38 293 PHE A C 1
ATOM 2323 O O . PHE A 1 293 ? -7.012 7.152 -0.400 1.00 94.38 293 PHE A O 1
ATOM 2330 N N . MET A 1 294 ? -5.643 5.476 0.244 1.00 96.00 294 MET A N 1
ATOM 2331 C CA . MET A 1 294 ? -4.363 6.194 0.200 1.00 96.00 294 MET A CA 1
ATOM 2332 C C . MET A 1 294 ? -3.913 6.461 -1.248 1.00 96.00 294 MET A C 1
ATOM 2334 O O . MET A 1 294 ? -4.307 5.745 -2.165 1.00 96.00 294 MET A O 1
ATOM 2338 N N . SER A 1 295 ? -3.072 7.470 -1.445 1.00 95.88 295 SER A N 1
ATOM 2339 C CA . SER A 1 295 ? -2.517 7.818 -2.759 1.00 95.88 295 SER A CA 1
ATOM 2340 C C . SER A 1 295 ? -1.550 6.769 -3.320 1.00 95.88 295 SER A C 1
ATOM 2342 O O . SER A 1 295 ? -0.992 5.931 -2.603 1.00 95.88 295 SER A O 1
ATOM 2344 N N . LEU A 1 296 ? -1.260 6.882 -4.614 1.00 95.25 296 LEU A N 1
ATOM 2345 C CA . LEU A 1 296 ? -0.215 6.130 -5.301 1.00 95.25 296 LEU A CA 1
ATOM 2346 C C . LEU A 1 296 ? 1.179 6.399 -4.712 1.00 95.25 296 LEU A C 1
ATOM 2348 O O . LEU A 1 296 ? 1.982 5.472 -4.620 1.00 95.25 296 LEU A O 1
ATOM 2352 N N . LYS A 1 297 ? 1.457 7.622 -4.230 1.00 96.31 297 LYS A N 1
ATOM 2353 C CA . LYS A 1 297 ? 2.721 7.931 -3.536 1.00 96.31 297 LYS A CA 1
ATOM 2354 C C . LYS A 1 297 ? 2.854 7.156 -2.226 1.00 96.31 297 LYS A C 1
ATOM 2356 O O . LYS A 1 297 ? 3.927 6.646 -1.923 1.00 96.31 297 LYS A O 1
ATOM 2361 N N . GLU A 1 298 ? 1.775 7.030 -1.459 1.00 97.56 298 GLU A N 1
ATOM 2362 C CA . GLU A 1 298 ? 1.768 6.223 -0.231 1.00 97.56 298 GLU A CA 1
ATOM 2363 C C . GLU A 1 298 ? 1.949 4.726 -0.532 1.00 97.56 298 GLU A C 1
ATOM 2365 O O . GLU A 1 298 ? 2.640 4.034 0.213 1.00 97.56 298 GLU A O 1
ATOM 2370 N N . LYS A 1 299 ? 1.421 4.234 -1.661 1.00 95.56 299 LYS A N 1
ATOM 2371 C CA . LYS A 1 299 ? 1.676 2.865 -2.140 1.00 95.56 299 LYS A CA 1
ATOM 2372 C C . LYS A 1 299 ? 3.124 2.638 -2.584 1.00 95.56 299 LYS A C 1
ATOM 2374 O O . LYS A 1 299 ? 3.689 1.601 -2.245 1.00 95.56 299 LYS A O 1
ATOM 2379 N N . GLU A 1 300 ? 3.724 3.577 -3.316 1.00 95.38 300 GLU A N 1
ATOM 2380 C CA . GLU A 1 300 ? 5.122 3.498 -3.777 1.00 95.38 300 GLU A CA 1
ATOM 2381 C C . GLU A 1 300 ? 6.081 3.303 -2.596 1.00 95.38 300 GLU A C 1
ATOM 2383 O O . GLU A 1 300 ? 6.912 2.397 -2.578 1.00 95.38 300 GLU A O 1
ATOM 2388 N N . VAL A 1 301 ? 5.935 4.127 -1.557 1.00 95.81 301 VAL A N 1
ATOM 2389 C CA . VAL A 1 301 ? 6.910 4.194 -0.455 1.00 95.81 301 VAL A CA 1
ATOM 2390 C C . VAL A 1 301 ? 6.801 3.022 0.528 1.00 95.81 301 VAL A C 1
ATOM 2392 O O . VAL A 1 301 ? 7.740 2.769 1.289 1.00 95.81 301 VAL A O 1
ATOM 2395 N N . LEU A 1 302 ? 5.688 2.283 0.462 1.00 96.00 302 LEU A N 1
ATOM 2396 C CA . LEU A 1 302 ? 5.462 0.990 1.115 1.00 96.00 302 LEU A CA 1
ATOM 2397 C C . LEU A 1 302 ? 5.871 -0.215 0.243 1.00 96.00 302 LEU A C 1
ATOM 2399 O O . LEU A 1 302 ? 5.769 -1.353 0.699 1.00 96.00 302 LEU A O 1
ATOM 2403 N N . GLY A 1 303 ? 6.329 0.003 -0.996 1.00 94.56 303 GLY A N 1
ATOM 2404 C CA . GLY A 1 303 ? 6.669 -1.068 -1.942 1.00 94.56 303 GLY A CA 1
ATOM 2405 C C . GLY A 1 303 ? 5.448 -1.822 -2.482 1.00 94.56 303 GLY A C 1
ATOM 2406 O O . GLY A 1 303 ? 5.549 -2.994 -2.838 1.00 94.56 303 GLY A O 1
ATOM 2407 N N . TRP A 1 304 ? 4.272 -1.188 -2.493 1.00 93.38 304 TRP A N 1
ATOM 2408 C CA . TRP A 1 304 ? 3.030 -1.773 -3.017 1.00 93.38 304 TRP A CA 1
ATOM 2409 C C . TRP A 1 304 ? 2.721 -1.361 -4.456 1.00 93.38 304 TRP A C 1
ATOM 2411 O O . TRP A 1 304 ? 1.897 -2.012 -5.103 1.00 93.38 304 TRP A O 1
ATOM 2421 N N . ALA A 1 305 ? 3.379 -0.308 -4.935 1.00 92.12 305 ALA A N 1
ATOM 2422 C CA . ALA A 1 305 ? 3.471 0.072 -6.336 1.00 92.12 305 ALA A CA 1
ATOM 2423 C C . ALA A 1 305 ? 4.956 0.224 -6.705 1.00 92.12 305 ALA A C 1
ATOM 2425 O O . ALA A 1 305 ? 5.721 0.753 -5.895 1.00 92.12 305 ALA A O 1
ATOM 2426 N N . ASP A 1 306 ? 5.361 -0.244 -7.884 1.00 90.44 306 ASP A N 1
ATOM 2427 C CA . ASP A 1 306 ? 6.755 -0.186 -8.353 1.00 90.44 306 ASP A CA 1
ATOM 2428 C C . ASP A 1 306 ? 6.900 0.472 -9.743 1.00 90.44 306 ASP A C 1
ATOM 2430 O O . ASP A 1 306 ? 5.984 1.133 -10.233 1.00 90.44 306 ASP A O 1
ATOM 2434 N N . GLU A 1 307 ? 8.072 0.340 -10.371 1.00 88.12 307 GLU A N 1
ATOM 2435 C CA . GLU A 1 307 ? 8.396 0.886 -11.699 1.00 88.12 307 GLU A CA 1
ATOM 2436 C C . GLU A 1 307 ? 7.502 0.369 -12.842 1.00 88.12 307 GLU A C 1
ATOM 2438 O O . GLU A 1 307 ? 7.528 0.923 -13.943 1.00 88.12 307 GLU A O 1
ATOM 2443 N N . ASN A 1 308 ? 6.702 -0.677 -12.618 1.00 88.06 308 ASN A N 1
ATOM 2444 C CA . ASN A 1 308 ? 5.695 -1.178 -13.556 1.00 88.06 308 ASN A CA 1
ATOM 2445 C C . ASN A 1 308 ? 4.332 -0.498 -13.354 1.00 88.06 308 ASN A C 1
ATOM 2447 O O . ASN A 1 308 ? 3.623 -0.254 -14.332 1.00 88.06 308 ASN A O 1
ATOM 2451 N N . ASP A 1 309 ? 3.994 -0.153 -12.109 1.00 91.06 309 ASP A N 1
ATOM 2452 C CA . ASP A 1 309 ? 2.773 0.574 -11.740 1.00 91.06 309 ASP A CA 1
ATOM 2453 C C . ASP A 1 309 ? 2.895 2.090 -11.989 1.00 91.06 309 ASP A C 1
ATOM 2455 O O . ASP A 1 309 ? 1.902 2.740 -12.331 1.00 91.06 309 ASP A O 1
ATOM 2459 N N . ILE A 1 310 ? 4.096 2.655 -11.801 1.00 93.81 310 ILE A N 1
ATOM 2460 C CA . ILE A 1 310 ? 4.377 4.099 -11.841 1.00 93.81 310 ILE A CA 1
ATOM 2461 C C . ILE A 1 310 ? 5.497 4.395 -12.840 1.00 93.81 310 ILE A C 1
ATOM 2463 O O . ILE A 1 310 ? 6.662 4.079 -12.591 1.00 93.81 310 ILE A O 1
ATOM 2467 N N . LYS A 1 311 ? 5.170 5.064 -13.950 1.00 93.50 311 LYS A N 1
ATOM 2468 C CA . LYS A 1 311 ? 6.157 5.456 -14.972 1.00 93.50 311 LYS A CA 1
ATOM 2469 C C . LYS A 1 311 ? 6.601 6.913 -14.825 1.00 93.50 311 LYS A C 1
ATOM 2471 O O . LYS A 1 311 ? 5.818 7.786 -14.453 1.00 93.50 311 LYS A O 1
ATOM 2476 N N . THR A 1 312 ? 7.864 7.187 -15.136 1.00 93.25 312 THR A N 1
ATOM 2477 C CA . THR A 1 312 ? 8.404 8.554 -15.165 1.00 93.25 312 THR A CA 1
ATOM 2478 C C . THR A 1 312 ? 8.024 9.235 -16.483 1.00 93.25 312 THR A C 1
ATOM 2480 O O . THR A 1 312 ? 8.212 8.650 -17.549 1.00 93.25 312 THR A O 1
ATOM 2483 N N . ILE A 1 313 ? 7.501 10.461 -16.430 1.00 93.31 313 ILE A N 1
ATOM 2484 C CA . ILE A 1 313 ? 7.300 11.313 -17.613 1.00 93.31 313 ILE A CA 1
ATOM 2485 C C . ILE A 1 313 ? 8.635 11.964 -17.970 1.00 93.31 313 ILE A C 1
ATOM 2487 O O . ILE A 1 313 ? 9.306 12.533 -17.111 1.00 93.31 313 ILE A O 1
ATOM 2491 N N . LEU A 1 314 ? 9.014 11.849 -19.242 1.00 90.19 314 LEU A N 1
ATOM 2492 C CA . LEU A 1 314 ? 10.350 12.189 -19.750 1.00 90.19 314 LEU A CA 1
ATOM 2493 C C . LEU A 1 314 ? 10.318 13.022 -21.044 1.00 90.19 314 LEU A C 1
ATOM 2495 O O . LEU A 1 314 ? 11.361 13.408 -21.568 1.00 90.19 314 LEU A O 1
ATOM 2499 N N . SER A 1 315 ? 9.118 13.300 -21.551 1.00 91.12 315 SER A N 1
ATOM 2500 C CA . SER A 1 315 ? 8.843 14.202 -22.666 1.00 91.12 315 SER A CA 1
ATOM 2501 C C . SER A 1 315 ? 7.413 14.732 -22.564 1.00 91.12 315 SER A C 1
ATOM 2503 O O . SER A 1 315 ? 6.569 14.147 -21.879 1.00 91.12 315 SER A O 1
ATOM 2505 N N . GLU A 1 316 ? 7.109 15.783 -23.322 1.00 93.81 316 GLU A N 1
ATOM 2506 C CA . GLU A 1 316 ? 5.722 16.097 -23.683 1.00 93.81 316 GLU A CA 1
ATOM 2507 C C . GLU A 1 316 ? 5.081 14.917 -24.438 1.00 93.81 316 GLU A C 1
ATOM 2509 O O . GLU A 1 316 ? 5.785 14.123 -25.074 1.00 93.81 316 GLU A O 1
ATOM 2514 N N . GLY A 1 317 ? 3.753 14.794 -24.380 1.00 94.69 317 GLY A N 1
ATOM 2515 C CA . GLY A 1 317 ? 3.023 13.750 -25.102 1.00 94.69 317 GLY A CA 1
ATOM 2516 C C . GLY A 1 317 ? 1.680 13.368 -24.485 1.00 94.69 317 GLY A C 1
ATOM 2517 O O . GLY A 1 317 ? 1.241 13.948 -23.491 1.00 94.69 317 GLY A O 1
ATOM 2518 N N . GLU A 1 318 ? 1.041 12.368 -25.093 1.00 97.31 318 GLU A N 1
ATOM 2519 C CA . GLU A 1 318 ? -0.166 11.716 -24.583 1.00 97.31 318 GLU A CA 1
ATOM 2520 C C . GLU A 1 318 ? 0.200 10.440 -23.810 1.00 97.31 318 GLU A C 1
ATOM 2522 O O . GLU A 1 318 ? 1.016 9.631 -24.254 1.00 97.31 318 GLU A O 1
ATOM 2527 N N . TYR A 1 319 ? -0.420 10.267 -22.647 1.00 97.44 319 TYR A N 1
ATOM 2528 C CA . TYR A 1 319 ? -0.140 9.223 -21.668 1.00 97.44 319 TYR A CA 1
ATOM 2529 C C . TYR A 1 319 ? -1.458 8.614 -21.168 1.00 97.44 319 TYR A C 1
ATOM 2531 O O . TYR A 1 319 ? -2.507 9.259 -21.207 1.00 97.44 319 TYR A O 1
ATOM 2539 N N . SER A 1 320 ? -1.443 7.358 -20.709 1.00 96.62 320 SER A N 1
ATOM 2540 C CA . SER A 1 320 ? -2.661 6.652 -20.276 1.00 96.62 320 SER A CA 1
ATOM 2541 C C . SER A 1 320 ? -2.426 5.800 -19.035 1.00 96.62 320 SER A C 1
ATOM 2543 O O . SER A 1 320 ? -1.449 5.061 -18.957 1.00 96.62 320 SER A O 1
ATOM 2545 N N . LEU A 1 321 ? -3.348 5.884 -18.076 1.00 95.94 321 LEU A N 1
ATOM 2546 C CA . LEU A 1 321 ? -3.294 5.179 -16.796 1.00 95.94 321 LEU A CA 1
ATOM 2547 C C . LEU A 1 321 ? -4.646 4.558 -16.439 1.00 95.94 321 LEU A C 1
ATOM 2549 O O . LEU A 1 321 ? -5.709 5.078 -16.782 1.00 95.94 321 LEU A O 1
ATOM 2553 N N . LYS A 1 322 ? -4.604 3.444 -15.714 1.00 94.00 322 LYS A N 1
ATOM 2554 C CA . LYS A 1 322 ? -5.779 2.776 -15.149 1.00 94.00 322 LYS A CA 1
ATOM 2555 C C . LYS A 1 322 ? -6.197 3.415 -13.824 1.00 94.00 322 LYS A C 1
ATOM 2557 O O . LYS A 1 322 ? -5.371 3.963 -13.097 1.00 94.00 322 LYS A O 1
ATOM 25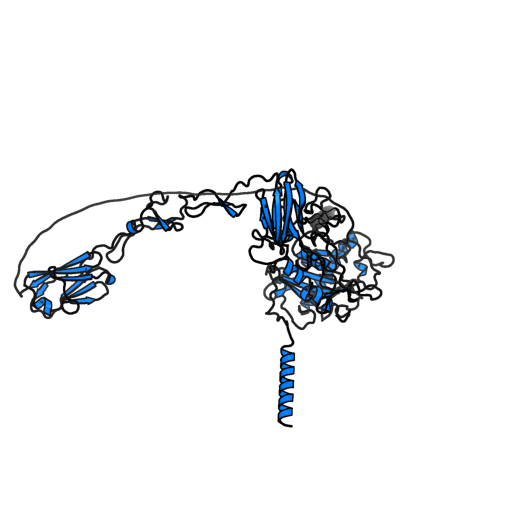62 N N . ALA A 1 323 ? -7.480 3.302 -13.491 1.00 93.56 323 ALA A N 1
ATOM 2563 C CA . ALA A 1 323 ? -8.023 3.747 -12.213 1.00 93.56 323 ALA A CA 1
ATOM 2564 C C . ALA A 1 323 ? -7.340 3.020 -11.042 1.00 93.56 323 ALA A C 1
ATOM 2566 O O . ALA A 1 323 ? -7.157 1.794 -11.073 1.00 93.56 323 ALA A O 1
ATOM 2567 N N . LEU A 1 324 ? -6.991 3.771 -9.997 1.00 91.12 324 LEU A N 1
ATOM 2568 C CA . LEU A 1 324 ? -6.302 3.245 -8.824 1.00 91.12 324 LEU A CA 1
ATOM 2569 C C . LEU A 1 324 ? -7.139 2.135 -8.161 1.00 91.12 324 LEU A C 1
ATOM 2571 O O . LEU A 1 324 ? -8.312 2.319 -7.844 1.00 91.12 324 LEU A O 1
ATOM 2575 N N . GLY A 1 325 ? -6.533 0.963 -7.958 1.00 84.88 325 GLY A N 1
ATOM 2576 C CA . GLY A 1 325 ? -7.230 -0.199 -7.393 1.00 84.88 325 GLY A CA 1
ATOM 2577 C C . GLY A 1 325 ? -7.960 -1.088 -8.399 1.00 84.88 325 GLY A C 1
ATOM 2578 O O . GLY A 1 325 ? -8.808 -1.876 -7.978 1.00 84.88 325 GLY A O 1
ATOM 2579 N N . THR A 1 326 ? -7.643 -0.983 -9.693 1.00 81.62 326 THR A N 1
ATOM 2580 C CA . THR A 1 326 ? -7.969 -2.004 -10.704 1.00 81.62 326 THR A CA 1
ATOM 2581 C C . THR A 1 326 ? -6.754 -2.902 -10.961 1.00 81.62 326 THR A C 1
ATOM 2583 O O . THR A 1 326 ? -5.637 -2.410 -11.117 1.00 81.62 326 THR A O 1
ATOM 2586 N N . SER A 1 327 ? -6.948 -4.223 -10.978 1.00 62.78 327 SER A N 1
ATOM 2587 C CA . SER A 1 327 ? -5.876 -5.214 -11.152 1.00 62.78 327 SER A CA 1
ATOM 2588 C C . SER A 1 327 ? -5.878 -5.836 -12.554 1.00 62.78 327 SER A C 1
ATOM 2590 O O . SER A 1 327 ? -6.920 -5.962 -13.200 1.00 62.78 327 SER A O 1
ATOM 2592 N N . GLY A 1 328 ? -4.696 -6.223 -13.039 1.00 59.50 328 GLY A N 1
ATOM 2593 C CA . GLY A 1 328 ? -4.497 -6.809 -14.366 1.00 59.50 328 GLY A CA 1
ATOM 2594 C C . GLY A 1 328 ? -3.028 -6.791 -14.795 1.00 59.50 328 GLY A C 1
ATOM 2595 O O . GLY A 1 328 ? -2.169 -6.298 -14.070 1.00 59.50 328 GLY A O 1
ATOM 2596 N N . THR A 1 329 ? -2.731 -7.320 -15.983 1.00 47.97 329 THR A N 1
ATOM 2597 C CA . THR A 1 329 ? -1.419 -7.148 -16.632 1.00 47.97 329 THR A CA 1
ATOM 2598 C C . THR A 1 329 ? -1.303 -5.760 -17.270 1.00 47.97 329 THR A C 1
ATOM 2600 O O . THR A 1 329 ? -2.320 -5.137 -17.591 1.00 47.97 329 THR A O 1
ATOM 2603 N N . ASP A 1 330 ? -0.068 -5.280 -17.446 1.00 61.91 330 ASP A N 1
ATOM 2604 C CA . ASP A 1 330 ? 0.292 -3.963 -18.001 1.00 61.91 330 ASP A CA 1
ATOM 2605 C C . ASP A 1 330 ? -0.434 -2.815 -17.288 1.00 61.91 330 ASP A C 1
ATOM 2607 O O . ASP A 1 330 ? -1.354 -2.176 -17.807 1.00 61.91 330 ASP A O 1
ATOM 2611 N N . ASN A 1 331 ? -0.091 -2.635 -16.013 1.00 74.38 331 ASN A N 1
ATOM 2612 C CA . ASN A 1 331 ? -0.943 -1.990 -15.019 1.00 74.38 331 ASN A CA 1
ATOM 2613 C C . ASN A 1 331 ? -0.427 -0.613 -14.563 1.00 74.38 331 ASN A C 1
ATOM 2615 O O . ASN A 1 331 ? -0.394 -0.326 -13.371 1.00 74.38 331 ASN A O 1
ATOM 2619 N N . ILE A 1 332 ? -0.072 0.260 -15.518 1.00 92.44 332 ILE A N 1
ATOM 2620 C CA . ILE A 1 332 ? 0.260 1.665 -15.226 1.00 92.44 332 ILE A CA 1
ATOM 2621 C C . ILE A 1 332 ? -0.945 2.303 -14.516 1.00 92.44 332 ILE A C 1
ATOM 2623 O O . ILE A 1 332 ? -1.990 2.528 -15.129 1.00 92.44 332 ILE A O 1
ATOM 2627 N N . THR A 1 333 ? -0.813 2.560 -13.216 1.00 93.31 333 THR A N 1
ATOM 2628 C CA . THR A 1 333 ? -1.840 3.186 -12.361 1.00 93.31 333 THR A CA 1
ATOM 2629 C C . THR A 1 333 ? -1.507 4.636 -12.027 1.00 93.31 333 THR A C 1
ATOM 2631 O O . THR A 1 333 ? -2.355 5.360 -11.502 1.00 93.31 333 THR A O 1
ATOM 2634 N N . GLY A 1 334 ? -0.316 5.097 -12.412 1.00 96.19 334 GLY A N 1
ATOM 2635 C CA . GLY A 1 334 ? -0.026 6.515 -12.513 1.00 96.19 334 GLY A CA 1
ATOM 2636 C C . GLY A 1 334 ? 1.342 6.846 -13.083 1.00 96.19 334 GLY A C 1
ATOM 2637 O O . GLY A 1 334 ? 2.085 5.988 -13.562 1.00 96.19 334 GLY A O 1
ATOM 2638 N N . TYR A 1 335 ? 1.656 8.133 -13.022 1.00 97.62 335 TYR A N 1
ATOM 2639 C CA . TYR A 1 335 ? 2.899 8.702 -13.522 1.00 97.62 335 TYR A CA 1
ATOM 2640 C C . TYR A 1 335 ? 3.539 9.623 -12.485 1.00 97.62 335 TYR A C 1
ATOM 2642 O O . TYR A 1 335 ? 2.850 10.167 -11.618 1.00 97.62 335 TYR A O 1
ATOM 2650 N N . LYS A 1 336 ? 4.851 9.836 -12.602 1.00 96.06 336 LYS A N 1
ATOM 2651 C CA . LYS A 1 336 ? 5.594 10.835 -11.824 1.00 96.06 336 LYS A CA 1
ATOM 2652 C C . LYS A 1 336 ? 6.544 11.657 -12.691 1.00 96.06 336 LYS A C 1
ATOM 2654 O O . LYS A 1 336 ? 6.990 11.188 -13.733 1.00 96.06 336 LYS A O 1
ATOM 2659 N N . MET A 1 337 ? 6.852 12.878 -12.267 1.00 94.38 337 MET A N 1
ATOM 2660 C CA . MET A 1 337 ? 7.776 13.777 -12.965 1.00 94.38 337 MET A CA 1
ATOM 2661 C C . MET A 1 337 ? 8.452 14.716 -11.969 1.00 94.38 337 MET A C 1
ATOM 2663 O O . MET A 1 337 ? 7.765 15.365 -11.183 1.00 94.38 337 MET A O 1
ATOM 2667 N N . ASP A 1 338 ? 9.776 14.822 -11.998 1.00 92.44 338 ASP A N 1
ATOM 2668 C CA . ASP A 1 338 ? 10.483 15.813 -11.187 1.00 92.44 338 ASP A CA 1
ATOM 2669 C C . ASP A 1 338 ? 10.416 17.210 -11.815 1.00 92.44 338 ASP A C 1
ATOM 2671 O O . ASP A 1 338 ? 10.457 17.376 -13.032 1.00 92.44 338 ASP A O 1
ATOM 2675 N N . ILE A 1 339 ? 10.313 18.222 -10.954 1.00 92.38 339 ILE A N 1
ATOM 2676 C CA . ILE A 1 339 ? 10.286 19.652 -11.275 1.00 92.38 339 ILE A CA 1
ATOM 2677 C C . ILE A 1 339 ? 11.402 20.310 -10.438 1.00 92.38 339 ILE A C 1
ATOM 2679 O O . ILE A 1 339 ? 11.140 20.822 -9.337 1.00 92.38 339 ILE A O 1
ATOM 2683 N N . PRO A 1 340 ? 12.672 20.245 -10.890 1.00 88.94 340 PRO A N 1
ATOM 2684 C CA . PRO A 1 340 ? 13.835 20.618 -10.079 1.00 88.94 340 PRO A CA 1
ATOM 2685 C C . PRO A 1 340 ? 13.825 22.078 -9.609 1.00 88.94 340 PRO A C 1
ATOM 2687 O O . PRO A 1 340 ? 14.219 22.366 -8.480 1.00 88.94 340 PRO A O 1
ATOM 2690 N N . GLU A 1 341 ? 13.290 22.997 -10.415 1.00 88.19 341 GLU A N 1
ATOM 2691 C CA . GLU A 1 341 ? 13.130 24.428 -10.104 1.00 88.19 341 GLU A CA 1
ATOM 2692 C C . GLU A 1 341 ? 12.217 24.675 -8.892 1.00 88.19 341 GLU A C 1
ATOM 2694 O O . GLU A 1 341 ? 12.247 25.744 -8.276 1.00 88.19 341 GLU A O 1
ATOM 2699 N N . LYS A 1 342 ? 11.388 23.683 -8.554 1.00 89.25 342 LYS A N 1
ATOM 2700 C CA . LYS A 1 342 ? 10.478 23.681 -7.409 1.00 89.25 342 LYS A CA 1
ATOM 2701 C C . LYS A 1 342 ? 10.959 22.821 -6.242 1.00 89.25 342 LYS A C 1
ATOM 2703 O O . LYS A 1 342 ? 10.400 22.973 -5.157 1.00 89.25 342 LYS A O 1
ATOM 2708 N N . GLY A 1 343 ? 11.930 21.927 -6.449 1.00 92.50 343 GLY A N 1
ATOM 2709 C CA . GLY A 1 343 ? 12.238 20.845 -5.506 1.00 92.50 343 GLY A CA 1
ATOM 2710 C C . GLY A 1 343 ? 11.040 19.915 -5.275 1.00 92.50 343 GLY A C 1
ATOM 2711 O O . GLY A 1 343 ? 10.832 19.445 -4.157 1.00 92.50 343 GLY A O 1
ATOM 2712 N N . LYS A 1 344 ? 10.198 19.730 -6.301 1.00 95.06 344 LYS A N 1
ATOM 2713 C CA . LYS A 1 344 ? 8.954 18.954 -6.236 1.00 95.06 344 LYS A CA 1
ATOM 2714 C C . LYS A 1 344 ? 8.974 17.813 -7.238 1.00 95.06 344 LYS A C 1
ATOM 2716 O O . LYS A 1 344 ? 9.329 18.024 -8.390 1.00 95.06 344 LYS A O 1
ATOM 2721 N N . THR A 1 345 ? 8.439 16.669 -6.841 1.00 96.62 345 THR A N 1
ATOM 2722 C CA . THR A 1 345 ? 7.990 15.624 -7.757 1.00 96.62 345 THR A CA 1
ATOM 2723 C C . THR A 1 345 ? 6.466 15.707 -7.890 1.00 96.62 345 THR A C 1
ATOM 2725 O O . THR A 1 345 ? 5.732 15.643 -6.897 1.00 96.62 345 THR A O 1
ATOM 2728 N N . LEU A 1 346 ? 5.986 15.857 -9.121 1.00 97.44 346 LEU A N 1
ATOM 2729 C CA . LEU A 1 346 ? 4.590 15.692 -9.510 1.00 97.44 346 LEU A CA 1
ATOM 2730 C C . LEU A 1 346 ? 4.239 14.199 -9.530 1.00 97.44 346 LEU A C 1
ATOM 2732 O O . LEU A 1 346 ? 4.996 13.410 -10.089 1.00 97.44 346 LEU A O 1
ATOM 2736 N N . TYR A 1 347 ? 3.084 13.825 -8.980 1.00 98.31 347 TYR A N 1
ATOM 2737 C CA . TYR A 1 347 ? 2.468 12.504 -9.157 1.00 98.31 347 TYR A CA 1
ATOM 2738 C C . TYR A 1 347 ? 1.064 12.669 -9.741 1.00 98.31 347 TYR A C 1
ATOM 2740 O O . TYR A 1 347 ? 0.339 13.601 -9.384 1.00 98.31 347 TYR A O 1
ATOM 2748 N N . LEU A 1 348 ? 0.695 11.757 -10.636 1.00 98.56 348 LEU A N 1
ATOM 2749 C CA . LEU A 1 348 ? -0.553 11.751 -11.393 1.00 98.56 348 LEU A CA 1
ATOM 2750 C C . LEU A 1 348 ? -1.222 10.383 -11.238 1.00 98.56 348 LEU A C 1
ATOM 2752 O O . LEU A 1 348 ? -0.642 9.380 -11.651 1.00 98.56 348 LEU A O 1
ATOM 2756 N N . GLU A 1 349 ? -2.430 10.331 -10.676 1.00 97.50 349 GLU A N 1
ATOM 2757 C CA . GLU A 1 349 ? -3.201 9.084 -10.532 1.00 97.50 349 GLU A CA 1
ATOM 2758 C C . GLU A 1 349 ? -4.672 9.291 -10.923 1.00 97.50 349 GLU A C 1
ATOM 2760 O O . GLU A 1 349 ? -5.240 10.366 -10.720 1.00 97.50 349 GLU A O 1
ATOM 2765 N N . TYR A 1 350 ? -5.314 8.266 -11.486 1.00 97.31 350 TYR A N 1
ATOM 2766 C CA . TYR A 1 350 ? -6.726 8.329 -11.860 1.00 97.31 350 TYR A CA 1
ATOM 2767 C C . TYR A 1 350 ? -7.569 7.774 -10.712 1.00 97.31 350 TYR A C 1
ATOM 2769 O O . TYR A 1 350 ? -7.520 6.581 -10.401 1.00 97.31 350 TYR A O 1
ATOM 2777 N N . ARG A 1 351 ? -8.375 8.639 -10.091 1.00 96.62 351 ARG A N 1
ATOM 2778 C CA . ARG A 1 351 ? -9.367 8.244 -9.087 1.00 96.62 351 ARG A CA 1
ATOM 2779 C C . ARG A 1 351 ? -10.744 8.190 -9.740 1.00 96.62 351 ARG A C 1
ATOM 2781 O O . ARG A 1 351 ? -11.318 9.218 -10.094 1.00 96.62 351 ARG A O 1
ATOM 2788 N N . ASN A 1 352 ? -11.270 6.980 -9.918 1.00 95.56 352 ASN A N 1
ATOM 2789 C CA . ASN A 1 352 ? -12.676 6.768 -10.247 1.00 95.56 352 ASN A CA 1
ATOM 2790 C C . ASN A 1 352 ? -13.453 6.600 -8.937 1.00 95.56 352 ASN A C 1
ATOM 2792 O O . ASN A 1 352 ? -13.124 5.695 -8.181 1.00 95.56 352 ASN A O 1
ATOM 2796 N N . PHE A 1 353 ? -14.461 7.439 -8.690 1.00 95.50 353 PHE A N 1
ATOM 2797 C CA . PHE A 1 353 ? -15.344 7.376 -7.522 1.00 95.50 353 PHE A CA 1
ATOM 2798 C C . PHE A 1 353 ? -16.776 6.916 -7.862 1.00 95.50 353 PHE A C 1
ATOM 2800 O O . PHE A 1 353 ? -17.663 7.009 -7.008 1.00 95.50 353 PHE A O 1
ATOM 2807 N N . GLU A 1 354 ? -17.038 6.419 -9.073 1.00 92.56 354 GLU A N 1
ATOM 2808 C CA . GLU A 1 354 ? -18.334 5.833 -9.442 1.00 92.56 354 GLU A CA 1
ATOM 2809 C C . GLU A 1 354 ? -18.503 4.394 -8.905 1.00 92.56 354 GLU A C 1
ATOM 2811 O O . GLU A 1 354 ? -17.746 3.933 -8.050 1.00 92.56 354 GLU A O 1
ATOM 2816 N N . ASP A 1 355 ? -19.551 3.678 -9.316 1.00 87.00 355 ASP A N 1
ATOM 2817 C CA . ASP A 1 355 ? -19.864 2.315 -8.850 1.00 87.00 355 ASP A CA 1
ATOM 2818 C C . ASP A 1 355 ? -19.143 1.201 -9.635 1.00 87.00 355 ASP A C 1
ATOM 2820 O O . ASP A 1 355 ? -19.066 0.069 -9.161 1.00 87.00 355 ASP A O 1
ATOM 2824 N N . ASN A 1 356 ? -18.557 1.523 -10.792 1.00 85.50 356 ASN A N 1
ATOM 2825 C CA . ASN A 1 356 ? -17.729 0.625 -11.608 1.00 85.50 356 ASN A CA 1
ATOM 2826 C C . ASN A 1 356 ? -16.215 0.700 -11.301 1.00 85.50 356 ASN A C 1
ATOM 2828 O O . ASN A 1 356 ? -15.416 0.080 -12.010 1.00 85.50 356 ASN A O 1
ATOM 2832 N N . GLY A 1 357 ? -15.826 1.486 -10.291 1.00 84.69 357 GLY A N 1
ATOM 2833 C CA . GLY A 1 357 ? -14.454 1.628 -9.799 1.00 84.69 357 GLY A CA 1
ATOM 2834 C C . GLY A 1 357 ? -14.126 0.658 -8.658 1.00 84.69 357 GLY A C 1
ATOM 2835 O O . GLY A 1 357 ? -14.626 -0.466 -8.599 1.00 84.69 357 GLY A O 1
ATOM 2836 N N . ASN A 1 358 ? -13.281 1.092 -7.721 1.00 90.25 358 ASN A N 1
ATOM 2837 C CA . ASN A 1 358 ? -12.952 0.308 -6.531 1.00 90.25 358 ASN A CA 1
ATOM 2838 C C . ASN A 1 358 ? -13.984 0.548 -5.407 1.00 90.25 358 ASN A C 1
ATOM 2840 O O . ASN A 1 358 ? -14.389 1.678 -5.163 1.00 90.25 358 ASN A O 1
ATOM 2844 N N . LYS A 1 359 ? -14.384 -0.476 -4.637 1.00 92.06 359 LYS A N 1
ATOM 2845 C CA . LYS A 1 359 ? -15.395 -0.306 -3.566 1.00 92.06 359 LYS A CA 1
ATOM 2846 C C . LYS A 1 359 ? -15.008 0.731 -2.489 1.00 92.06 359 LYS A C 1
ATOM 2848 O O . LYS A 1 359 ? -15.894 1.332 -1.863 1.00 92.06 359 LYS A O 1
ATOM 2853 N N . TYR A 1 360 ? -13.712 0.961 -2.264 1.00 94.38 360 TYR A N 1
ATOM 2854 C CA . TYR A 1 360 ? -13.195 1.970 -1.331 1.00 94.38 360 TYR A CA 1
ATOM 2855 C C . TYR A 1 360 ? -13.079 3.365 -1.956 1.00 94.38 360 TYR A C 1
ATOM 2857 O O . TYR A 1 360 ? -13.501 4.333 -1.324 1.00 94.38 360 TYR A O 1
ATOM 2865 N N . ASP A 1 361 ? -12.672 3.477 -3.216 1.00 92.44 361 ASP A N 1
ATOM 2866 C CA . ASP A 1 361 ? -12.849 4.700 -4.007 1.00 92.44 361 ASP A CA 1
ATOM 2867 C C . ASP A 1 361 ? -14.183 4.647 -4.754 1.00 92.44 361 ASP A C 1
ATOM 2869 O O . ASP A 1 361 ? -14.268 4.441 -5.954 1.00 92.44 361 ASP A O 1
ATOM 2873 N N . SER A 1 362 ? -15.268 4.817 -4.002 1.00 92.12 362 SER A N 1
ATOM 2874 C CA . SER A 1 362 ? -16.604 4.949 -4.582 1.00 92.12 362 SER A CA 1
ATOM 2875 C C . SER A 1 362 ? -17.502 5.775 -3.677 1.00 92.12 362 SER A C 1
ATOM 2877 O O . SER A 1 362 ? -17.572 5.515 -2.469 1.00 92.12 362 SER A O 1
ATOM 2879 N N . GLN A 1 363 ? -18.227 6.736 -4.252 1.00 92.06 363 GLN A N 1
ATOM 2880 C CA . GLN A 1 363 ? -19.281 7.479 -3.559 1.00 92.06 363 GLN A CA 1
ATOM 2881 C C . GLN A 1 363 ? -20.483 6.576 -3.214 1.00 92.06 363 GLN A C 1
ATOM 2883 O O . GLN A 1 363 ? -21.267 6.897 -2.322 1.00 92.06 363 GLN A O 1
ATOM 2888 N N . TYR A 1 364 ? -20.618 5.421 -3.873 1.00 91.00 364 TYR A N 1
ATOM 2889 C CA . TYR A 1 364 ? -21.741 4.496 -3.733 1.00 91.00 364 TYR A CA 1
ATOM 2890 C C . TYR A 1 364 ? -21.391 3.306 -2.826 1.00 91.00 364 TYR A C 1
ATOM 2892 O O . TYR A 1 364 ? -21.353 2.161 -3.264 1.00 91.00 364 TYR A O 1
ATOM 2900 N N . LYS A 1 365 ? -21.179 3.532 -1.523 1.00 90.75 365 LYS A N 1
ATOM 2901 C CA . LYS A 1 365 ? -20.877 2.436 -0.575 1.00 90.75 365 LYS A CA 1
ATOM 2902 C C . LYS A 1 365 ? -21.977 1.369 -0.549 1.00 90.75 365 LYS A C 1
ATOM 2904 O O . LYS A 1 365 ? -23.161 1.690 -0.443 1.00 90.75 365 LYS A O 1
ATOM 2909 N N . HIS A 1 366 ? -21.611 0.093 -0.660 1.00 89.56 366 HIS A N 1
ATOM 2910 C CA . HIS A 1 366 ? -22.547 -1.041 -0.652 1.00 89.56 366 HIS A CA 1
ATOM 2911 C C . HIS A 1 366 ? -22.821 -1.508 0.784 1.00 89.56 366 HIS A C 1
ATOM 2913 O O . HIS A 1 366 ? -22.459 -2.607 1.186 1.00 89.56 366 HIS A O 1
ATOM 2919 N N . MET A 1 367 ? -23.408 -0.609 1.578 1.00 92.88 367 MET A N 1
ATOM 2920 C CA . MET A 1 367 ? -23.726 -0.826 2.989 1.00 92.88 367 MET A CA 1
ATOM 2921 C C . MET A 1 367 ? -24.855 0.086 3.473 1.00 92.88 367 MET A C 1
ATOM 2923 O O . MET A 1 367 ? -25.187 1.103 2.850 1.00 92.88 367 MET A O 1
ATOM 2927 N N . PHE A 1 368 ? -25.402 -0.270 4.626 1.00 95.06 368 PHE A N 1
ATOM 2928 C CA . PHE A 1 368 ? -26.601 0.298 5.212 1.00 95.06 368 PHE A CA 1
ATOM 2929 C C . PHE A 1 368 ? -26.340 0.784 6.639 1.00 95.06 368 PHE A C 1
ATOM 2931 O O . PHE A 1 368 ? -25.527 0.237 7.384 1.00 95.06 368 PHE A O 1
ATOM 2938 N N . LYS A 1 369 ? -27.062 1.828 7.028 1.00 94.56 369 LYS A N 1
ATOM 2939 C CA . LYS A 1 369 ? -27.273 2.214 8.424 1.00 94.56 369 LYS A CA 1
ATOM 2940 C C . LYS A 1 369 ? -28.200 1.182 9.074 1.00 94.56 369 LYS A C 1
ATOM 2942 O O . LYS A 1 369 ? -29.002 0.558 8.380 1.00 94.56 369 LYS A O 1
ATOM 2947 N N . ILE A 1 370 ? -28.167 1.051 10.402 1.00 94.25 370 ILE A N 1
ATOM 2948 C CA . ILE A 1 370 ? -29.038 0.105 11.133 1.00 94.25 370 ILE A CA 1
ATOM 2949 C C . ILE A 1 370 ? -30.529 0.276 10.797 1.00 94.25 370 ILE A C 1
ATOM 2951 O O . ILE A 1 370 ? -31.255 -0.708 10.694 1.00 94.25 370 ILE A O 1
ATOM 2955 N N . ASN A 1 371 ? -30.981 1.505 10.529 1.00 91.38 371 ASN A N 1
ATOM 2956 C CA . ASN A 1 371 ? -32.363 1.785 10.131 1.00 91.38 371 ASN A CA 1
ATOM 2957 C C . ASN A 1 371 ? -32.737 1.356 8.687 1.00 91.38 371 ASN A C 1
ATOM 2959 O O . ASN A 1 371 ? -33.773 1.784 8.178 1.00 91.38 371 ASN A O 1
ATOM 2963 N N . GLY A 1 372 ? -31.900 0.561 8.012 1.00 91.00 372 GLY A N 1
ATOM 2964 C CA . GLY A 1 372 ? -32.138 -0.006 6.679 1.00 91.00 372 GLY A CA 1
ATOM 2965 C C . GLY A 1 372 ? -31.869 0.937 5.502 1.00 91.00 372 GLY A C 1
ATOM 2966 O O . GLY A 1 372 ? -31.873 0.498 4.354 1.00 91.00 372 GLY A O 1
ATOM 2967 N N . ASN A 1 373 ? -31.602 2.224 5.744 1.00 92.94 373 ASN A N 1
ATOM 2968 C CA . ASN A 1 373 ? -31.222 3.149 4.676 1.00 92.94 373 ASN A CA 1
ATOM 2969 C C . ASN A 1 373 ? -29.768 2.910 4.250 1.00 92.94 373 ASN A C 1
ATOM 2971 O O . ASN A 1 373 ? -28.906 2.679 5.099 1.00 92.94 373 ASN A O 1
ATOM 2975 N N . ARG A 1 374 ? -29.467 3.036 2.950 1.00 92.12 374 ARG A N 1
ATOM 2976 C CA . ARG A 1 374 ? -28.077 3.051 2.456 1.00 92.12 374 ARG A CA 1
ATOM 2977 C C . ARG A 1 374 ? -27.287 4.159 3.170 1.00 92.12 374 ARG A C 1
ATOM 2979 O O . ARG A 1 374 ? -27.851 5.193 3.539 1.00 92.12 374 ARG A O 1
ATOM 2986 N N . VAL A 1 375 ? -25.988 3.954 3.370 1.00 91.44 375 VAL A N 1
ATOM 2987 C CA . VAL A 1 375 ? -25.087 5.038 3.797 1.00 91.44 375 VAL A CA 1
ATOM 2988 C C . VAL A 1 375 ? -25.115 6.164 2.754 1.00 91.44 375 VAL A C 1
ATOM 2990 O O . VAL A 1 375 ? -25.189 5.903 1.553 1.00 91.44 375 VAL A O 1
ATOM 2993 N N . ASP A 1 376 ? -25.108 7.417 3.218 1.00 89.56 376 ASP A N 1
ATOM 2994 C CA . ASP A 1 376 ? -25.244 8.582 2.339 1.00 89.56 376 ASP A CA 1
ATOM 2995 C C . ASP A 1 376 ? -24.005 8.721 1.449 1.00 89.56 376 ASP A C 1
ATOM 2997 O O . ASP A 1 376 ? -22.877 8.557 1.919 1.00 89.56 376 ASP A O 1
ATOM 3001 N N . LYS A 1 377 ? -24.200 9.054 0.169 1.00 90.56 377 LYS A N 1
ATOM 3002 C CA . LYS A 1 377 ? -23.066 9.303 -0.723 1.00 90.56 377 LYS A CA 1
ATOM 3003 C C . LYS A 1 377 ? -22.391 10.629 -0.382 1.00 90.56 377 LYS A C 1
ATOM 3005 O O . LYS A 1 377 ? -23.071 11.642 -0.216 1.00 90.56 377 LYS A O 1
ATOM 3010 N N . ILE A 1 378 ? -21.061 10.637 -0.357 1.00 89.56 378 ILE A N 1
ATOM 3011 C CA . ILE A 1 378 ? -20.265 11.867 -0.374 1.00 89.56 378 ILE A CA 1
ATOM 3012 C C . ILE A 1 378 ? -19.887 12.129 -1.834 1.00 89.56 378 ILE A C 1
ATOM 3014 O O . ILE A 1 378 ? -19.173 11.305 -2.404 1.00 89.56 378 ILE A O 1
ATOM 3018 N N . PRO A 1 379 ? -20.369 13.217 -2.466 1.00 91.69 379 PRO A N 1
ATOM 3019 C CA . PRO A 1 379 ? -19.992 13.538 -3.835 1.00 91.69 379 PRO A CA 1
ATOM 3020 C C . PRO A 1 379 ? -18.488 13.811 -3.925 1.00 91.69 379 PRO A C 1
ATOM 3022 O O . PRO A 1 379 ? -17.986 14.753 -3.313 1.00 91.69 379 PRO A O 1
ATOM 3025 N N . LEU A 1 380 ? -17.796 12.983 -4.701 1.00 94.88 380 LEU A N 1
ATOM 3026 C CA . LEU A 1 380 ? -16.420 13.180 -5.138 1.00 94.88 380 LEU A CA 1
ATOM 3027 C C . LEU A 1 380 ? -16.415 13.165 -6.667 1.00 94.88 380 LEU A C 1
ATOM 3029 O O . LEU A 1 380 ? -17.192 12.436 -7.285 1.00 94.88 380 LEU A O 1
ATOM 3033 N N . LYS A 1 381 ? -15.562 13.985 -7.272 1.00 96.62 381 LYS A N 1
ATOM 3034 C CA . LYS A 1 381 ? -15.396 14.075 -8.721 1.00 96.62 381 LYS A CA 1
ATOM 3035 C C . LYS A 1 381 ? -14.374 13.041 -9.187 1.00 96.62 381 LYS A C 1
ATOM 3037 O O . LYS A 1 381 ? -13.238 13.051 -8.725 1.00 96.62 381 LYS A O 1
ATOM 3042 N N . SER A 1 382 ? -14.790 12.163 -10.092 1.00 97.12 382 SER A N 1
ATOM 3043 C CA . SER A 1 382 ? -13.933 11.163 -10.736 1.00 97.12 382 SER A CA 1
ATOM 3044 C C . SER A 1 382 ? -13.032 11.814 -11.796 1.00 97.12 382 SER A C 1
ATOM 3046 O O . SER A 1 382 ? -13.518 12.637 -12.572 1.00 97.12 382 SER A O 1
ATOM 3048 N N . GLY A 1 383 ? -11.745 11.454 -11.858 1.00 98.00 383 GLY A N 1
ATOM 3049 C CA . GLY A 1 383 ? -10.796 12.029 -12.822 1.00 98.00 383 GLY A CA 1
ATOM 3050 C C . GLY A 1 383 ? -9.316 11.930 -12.427 1.00 98.00 383 GLY A C 1
ATOM 3051 O O . GLY A 1 383 ? -8.956 11.248 -11.465 1.00 98.00 383 GLY A O 1
ATOM 3052 N N . LEU A 1 384 ? -8.455 12.627 -13.172 1.00 98.75 384 LEU A N 1
ATOM 3053 C CA . LEU A 1 384 ? -7.012 12.702 -12.917 1.00 98.75 384 LEU A CA 1
ATOM 3054 C C . LEU A 1 384 ? -6.729 13.614 -11.718 1.00 98.75 384 LEU A C 1
ATOM 3056 O O . LEU A 1 384 ? -7.121 14.780 -11.732 1.00 98.75 384 LEU A O 1
ATOM 3060 N N . VAL A 1 385 ? -6.042 13.106 -10.696 1.00 98.62 385 VAL A N 1
ATOM 3061 C CA . VAL A 1 385 ? -5.627 13.885 -9.522 1.00 98.62 385 VAL A CA 1
ATOM 3062 C C . VAL A 1 385 ? -4.131 14.170 -9.609 1.00 98.62 385 VAL A C 1
ATOM 3064 O O . VAL A 1 385 ? -3.322 13.253 -9.756 1.00 98.62 385 VAL A O 1
ATOM 3067 N N . CYS A 1 386 ? -3.775 15.451 -9.508 1.00 98.50 386 CYS A N 1
ATOM 3068 C CA . CYS A 1 386 ? -2.399 15.934 -9.582 1.00 98.50 386 CYS A CA 1
ATOM 3069 C C . CYS A 1 386 ? -1.883 16.295 -8.183 1.00 98.50 386 CYS A C 1
ATOM 3071 O O . CYS A 1 386 ? -2.477 17.132 -7.496 1.00 98.50 386 CYS A O 1
ATOM 3073 N N . TYR A 1 387 ? -0.756 15.714 -7.776 1.00 98.31 387 TYR A N 1
ATOM 3074 C CA . TYR A 1 387 ? -0.138 15.940 -6.469 1.00 98.31 387 TYR A CA 1
ATOM 3075 C C . TYR A 1 387 ? 1.278 16.493 -6.599 1.00 98.31 387 TYR A C 1
ATOM 3077 O O . TYR A 1 387 ? 2.045 16.000 -7.420 1.00 98.31 387 TYR A O 1
ATOM 3085 N N . LEU A 1 388 ? 1.666 17.438 -5.741 1.00 97.38 388 LEU A N 1
ATOM 3086 C CA . LEU A 1 388 ? 3.066 17.847 -5.582 1.00 97.38 388 LEU A CA 1
ATOM 3087 C C . LEU A 1 388 ? 3.601 17.371 -4.233 1.00 97.38 388 LEU A C 1
ATOM 3089 O O . LEU A 1 388 ? 3.069 17.740 -3.184 1.00 97.38 388 LEU A O 1
ATOM 3093 N N . ILE A 1 389 ? 4.687 16.601 -4.258 1.00 97.38 389 ILE A N 1
ATOM 3094 C CA . ILE A 1 389 ? 5.427 16.154 -3.072 1.00 97.38 389 ILE A CA 1
ATOM 3095 C C . ILE A 1 389 ? 6.857 16.707 -3.146 1.00 97.38 389 ILE A C 1
ATOM 3097 O O . ILE A 1 389 ? 7.393 16.830 -4.241 1.00 97.38 389 ILE A O 1
ATOM 3101 N N . ASP A 1 390 ? 7.472 17.097 -2.023 1.00 95.94 390 ASP A N 1
ATOM 3102 C CA . ASP A 1 390 ? 8.905 17.455 -2.005 1.00 95.94 390 ASP A CA 1
ATOM 3103 C C . ASP A 1 390 ? 9.745 16.290 -2.558 1.00 95.94 390 ASP A C 1
ATOM 3105 O O . ASP A 1 390 ? 9.573 15.143 -2.129 1.00 95.94 390 ASP A O 1
ATOM 3109 N N . SER A 1 391 ? 10.652 16.579 -3.495 1.00 92.44 391 SER A N 1
ATOM 3110 C CA . SER A 1 391 ? 11.554 15.577 -4.078 1.00 92.44 391 SER A CA 1
ATOM 3111 C C . SER A 1 391 ? 12.352 14.842 -2.990 1.00 92.44 391 SER A C 1
ATOM 3113 O O . SER A 1 391 ? 12.520 15.339 -1.874 1.00 92.44 391 SER A O 1
ATOM 3115 N N . ASP A 1 392 ? 12.769 13.609 -3.285 1.00 88.50 392 ASP A N 1
ATOM 3116 C CA . ASP A 1 392 ? 13.457 12.678 -2.369 1.00 88.50 392 ASP A CA 1
ATOM 3117 C C . ASP A 1 392 ? 12.696 12.297 -1.076 1.00 88.50 392 ASP A C 1
ATOM 3119 O O . ASP A 1 392 ? 13.156 11.462 -0.289 1.00 88.50 392 ASP A O 1
ATOM 3123 N N . THR A 1 393 ? 11.492 12.832 -0.841 1.00 90.94 393 THR A N 1
ATOM 3124 C CA . THR A 1 393 ? 10.727 12.557 0.382 1.00 90.94 393 THR A CA 1
ATOM 3125 C C . THR A 1 393 ? 10.144 11.142 0.370 1.00 90.94 393 THR A C 1
ATOM 3127 O O . THR A 1 393 ? 9.113 10.872 -0.254 1.00 90.94 393 THR A O 1
ATOM 3130 N N . LYS A 1 394 ? 10.778 10.228 1.120 1.00 92.19 394 LYS A N 1
ATOM 3131 C CA . LYS A 1 394 ? 10.309 8.839 1.258 1.00 92.19 394 LYS A CA 1
ATOM 3132 C C . LYS A 1 394 ? 9.028 8.698 2.085 1.00 92.19 394 LYS A C 1
ATOM 3134 O O . LYS A 1 394 ? 8.149 7.959 1.683 1.00 92.19 394 LYS A O 1
ATOM 3139 N N . PHE A 1 395 ? 8.894 9.364 3.229 1.00 94.31 395 PHE A N 1
ATOM 3140 C CA . PHE A 1 395 ? 7.662 9.303 4.032 1.00 94.31 395 PHE A CA 1
ATOM 3141 C C . PHE A 1 395 ? 7.124 10.718 4.240 1.00 94.31 395 PHE A C 1
ATOM 3143 O O . PHE A 1 395 ? 7.511 11.376 5.208 1.00 94.31 395 PHE A O 1
ATOM 3150 N N . PRO A 1 396 ? 6.299 11.220 3.303 1.00 94.06 396 PRO A N 1
ATOM 3151 C CA . PRO A 1 396 ? 5.837 12.597 3.342 1.00 94.06 396 PRO A CA 1
ATOM 3152 C C . PRO A 1 396 ? 4.886 12.852 4.510 1.00 94.06 396 PRO A C 1
ATOM 3154 O O . PRO A 1 396 ? 4.096 11.992 4.897 1.00 94.06 396 PRO A O 1
ATOM 3157 N N . SER A 1 397 ? 4.964 14.055 5.073 1.00 94.88 397 SER A N 1
ATOM 3158 C CA . SER A 1 397 ? 4.098 14.504 6.157 1.00 94.88 397 SER A CA 1
ATOM 3159 C C . SER A 1 397 ? 3.937 16.013 6.144 1.00 94.88 397 SER A C 1
ATOM 3161 O O . SER A 1 397 ? 4.912 16.756 6.071 1.00 94.88 397 SER A O 1
ATOM 3163 N N . ASN A 1 398 ? 2.703 16.476 6.325 1.00 95.12 398 ASN A N 1
ATOM 3164 C CA . ASN A 1 398 ? 2.407 17.894 6.478 1.00 95.12 398 ASN A CA 1
ATOM 3165 C C . ASN A 1 398 ? 2.468 18.372 7.938 1.00 95.12 398 ASN A C 1
ATOM 3167 O O . ASN A 1 398 ? 2.270 19.562 8.164 1.00 95.12 398 ASN A O 1
ATOM 3171 N N . MET A 1 399 ? 2.769 17.510 8.923 1.00 89.25 399 MET A N 1
ATOM 3172 C CA . MET A 1 399 ? 2.720 17.833 10.363 1.00 89.25 399 MET A CA 1
ATOM 3173 C C . MET A 1 399 ? 3.392 19.176 10.715 1.00 89.25 399 MET A C 1
ATOM 3175 O O . MET A 1 399 ? 2.810 19.993 11.434 1.00 89.25 399 MET A O 1
ATOM 3179 N N . TYR A 1 400 ? 4.568 19.430 10.129 1.00 88.25 400 TYR A N 1
ATOM 3180 C CA . TYR A 1 400 ? 5.399 20.624 10.336 1.00 88.25 400 TYR A CA 1
ATOM 3181 C C . TYR A 1 400 ? 5.381 21.621 9.162 1.00 88.25 400 TYR A C 1
ATOM 3183 O O . TYR A 1 400 ? 6.306 22.422 9.043 1.00 88.25 400 TYR A O 1
ATOM 3191 N N . PHE A 1 401 ? 4.348 21.587 8.318 1.00 90.94 401 PHE A N 1
ATOM 3192 C CA . PHE A 1 401 ? 4.231 22.391 7.096 1.00 90.94 401 PHE A CA 1
ATOM 3193 C C . PHE A 1 401 ? 2.952 23.251 7.084 1.00 90.94 401 PHE A C 1
ATOM 3195 O O . PHE A 1 401 ? 1.999 23.013 7.839 1.00 90.94 401 PHE A O 1
ATOM 3202 N N . SER A 1 402 ? 2.935 24.282 6.238 1.00 89.00 402 SER A N 1
ATOM 3203 C CA . SER A 1 402 ? 1.866 25.288 6.157 1.00 89.00 402 SER A CA 1
ATOM 3204 C C . SER A 1 402 ? 1.802 25.946 4.782 1.00 89.00 402 SER A C 1
ATOM 3206 O O . SER A 1 402 ? 2.794 26.023 4.066 1.00 89.00 402 SER A O 1
ATOM 3208 N N . SER A 1 403 ? 0.632 26.460 4.402 1.00 86.25 403 SER A N 1
ATOM 3209 C CA . SER A 1 403 ? 0.454 27.156 3.121 1.00 86.25 403 SER A CA 1
ATOM 3210 C C . SER A 1 403 ? 1.360 28.398 3.018 1.00 86.25 403 SER A C 1
ATOM 3212 O O . SER A 1 403 ? 1.353 29.205 3.949 1.00 86.25 403 SER A O 1
ATOM 3214 N N . PRO A 1 404 ? 2.090 28.629 1.904 1.00 86.19 404 PRO A N 1
ATOM 3215 C CA . PRO A 1 404 ? 2.069 27.906 0.624 1.00 86.19 404 PRO A CA 1
ATOM 3216 C C . PRO A 1 404 ? 3.228 26.896 0.457 1.00 86.19 404 PRO A C 1
ATOM 3218 O O . PRO A 1 404 ? 3.623 26.588 -0.663 1.00 86.19 404 PRO A O 1
ATOM 3221 N N . LYS A 1 405 ? 3.837 26.437 1.554 1.00 89.88 405 LYS A N 1
ATOM 3222 C CA . LYS A 1 405 ? 4.934 25.460 1.588 1.00 89.88 405 LYS A CA 1
ATOM 3223 C C . LYS A 1 405 ? 4.447 24.156 2.219 1.00 89.88 405 LYS A C 1
ATOM 3225 O O . LYS A 1 405 ? 4.745 23.860 3.375 1.00 89.88 405 LYS A O 1
ATOM 3230 N N . TRP A 1 406 ? 3.672 23.392 1.463 1.00 94.62 406 TRP A N 1
ATOM 3231 C CA . TRP A 1 406 ? 3.266 22.044 1.850 1.00 94.62 406 TRP A CA 1
ATOM 3232 C C . TRP A 1 406 ? 4.332 21.028 1.463 1.00 94.62 406 TRP A C 1
ATOM 3234 O O . TRP A 1 406 ? 4.947 21.176 0.410 1.00 94.62 406 TRP A O 1
ATOM 3244 N N . ASN A 1 407 ? 4.520 19.979 2.265 1.00 95.12 407 ASN A N 1
ATOM 3245 C CA . ASN A 1 407 ? 5.371 18.855 1.872 1.00 95.12 407 ASN A CA 1
ATOM 3246 C C . ASN A 1 407 ? 4.675 18.015 0.798 1.00 95.12 407 ASN A C 1
ATOM 3248 O O . ASN A 1 407 ? 5.288 17.682 -0.210 1.00 95.12 407 ASN A O 1
ATOM 3252 N N . TYR A 1 408 ? 3.377 17.769 0.989 1.00 96.94 408 TYR A N 1
ATOM 3253 C CA . TYR A 1 408 ? 2.489 17.032 0.091 1.00 96.94 408 TYR A CA 1
ATOM 3254 C C . TYR A 1 408 ? 1.219 17.867 -0.132 1.00 96.94 408 TYR A C 1
ATOM 3256 O O . TYR A 1 408 ? 0.525 18.167 0.838 1.00 96.94 408 TYR A O 1
ATOM 3264 N N . GLU A 1 409 ? 0.852 18.203 -1.370 1.00 96.75 409 GLU A N 1
ATOM 3265 C CA . GLU A 1 409 ? -0.416 18.884 -1.692 1.00 96.75 409 GLU A CA 1
ATOM 3266 C C . GLU A 1 409 ? -1.142 18.311 -2.918 1.00 96.75 409 GLU A C 1
ATOM 3268 O O . GLU A 1 409 ? -0.515 17.753 -3.813 1.00 96.75 409 GLU A O 1
ATOM 3273 N N . VAL A 1 410 ? -2.473 18.464 -2.956 1.00 97.88 410 VAL A N 1
ATOM 3274 C CA . VAL A 1 410 ? -3.310 18.238 -4.149 1.00 97.88 410 VAL A CA 1
ATOM 3275 C C . VAL A 1 410 ? -3.491 19.563 -4.883 1.00 97.88 410 VAL A C 1
ATOM 3277 O O . VAL A 1 410 ? -3.917 20.556 -4.282 1.00 97.88 410 VAL A O 1
ATOM 3280 N N . LEU A 1 411 ? -3.237 19.577 -6.188 1.00 96.81 411 LEU A N 1
ATOM 3281 C CA . LEU A 1 411 ? -3.538 20.711 -7.059 1.00 96.81 411 LEU A CA 1
ATOM 3282 C C . LEU A 1 411 ? -5.016 20.710 -7.486 1.00 96.81 411 LEU A C 1
ATOM 3284 O O . LEU A 1 411 ? -5.694 19.690 -7.425 1.00 96.81 411 LEU A O 1
ATOM 3288 N N . GLY A 1 412 ? -5.530 21.869 -7.900 1.00 93.50 412 GLY A N 1
ATOM 3289 C CA . GLY A 1 412 ? -6.922 22.009 -8.341 1.00 93.50 412 GLY A CA 1
ATOM 3290 C C . GLY A 1 412 ? -7.961 21.951 -7.212 1.00 93.50 412 GLY A C 1
ATOM 3291 O O . GLY A 1 412 ? -7.627 21.896 -6.023 1.00 93.50 412 GLY A O 1
ATOM 3292 N N . GLY A 1 413 ? -9.236 21.991 -7.605 1.00 92.62 413 GLY A N 1
ATOM 3293 C CA . GLY A 1 413 ? -10.401 22.032 -6.713 1.00 92.62 413 GLY A CA 1
ATOM 3294 C C . GLY A 1 413 ? -10.678 23.420 -6.120 1.00 92.62 413 GLY A C 1
ATOM 3295 O O . GLY A 1 413 ? -9.774 24.110 -5.652 1.00 92.62 413 GLY A O 1
ATOM 3296 N N . GLN A 1 414 ? -11.946 23.826 -6.131 1.00 93.31 414 GLN A N 1
ATOM 3297 C CA . GLN A 1 414 ? -12.455 25.040 -5.485 1.00 93.31 414 GLN A CA 1
ATOM 3298 C C . GLN A 1 414 ? -12.750 24.811 -3.997 1.00 93.31 414 GLN A C 1
ATOM 3300 O O . GLN A 1 414 ? -12.730 25.758 -3.209 1.00 93.31 414 GLN A O 1
ATOM 3305 N N . TYR A 1 415 ? -13.030 23.570 -3.587 1.00 92.94 415 TYR A N 1
ATOM 3306 C CA . TYR A 1 415 ? -13.307 23.252 -2.189 1.00 92.94 415 TYR A CA 1
ATOM 3307 C C . TYR A 1 415 ? -12.037 22.867 -1.424 1.00 92.94 415 TYR A C 1
ATOM 3309 O O . TYR A 1 415 ? -11.267 22.003 -1.841 1.00 92.94 415 TYR A O 1
ATOM 3317 N N . ASN A 1 416 ? -11.896 23.396 -0.202 1.00 89.94 416 ASN A N 1
ATOM 3318 C CA . ASN A 1 416 ? -10.866 22.975 0.764 1.00 89.94 416 ASN A CA 1
ATOM 3319 C C . ASN A 1 416 ? -10.893 21.461 1.067 1.00 89.94 416 ASN A C 1
ATOM 3321 O O . ASN A 1 416 ? -9.925 20.924 1.595 1.00 89.94 416 ASN A O 1
ATOM 3325 N N . THR A 1 417 ? -11.997 20.774 0.755 1.00 92.88 417 THR A N 1
ATOM 3326 C CA . THR A 1 417 ? -12.147 19.321 0.906 1.00 92.88 417 THR A CA 1
ATOM 3327 C C . THR A 1 417 ? -11.491 18.508 -0.215 1.00 92.88 417 THR A C 1
ATOM 3329 O O . THR A 1 417 ? -11.446 17.281 -0.118 1.00 92.88 417 THR A O 1
ATOM 3332 N N . LYS A 1 418 ? -11.025 19.164 -1.290 1.00 96.38 418 LYS A N 1
ATOM 3333 C CA . LYS A 1 418 ? -10.503 18.554 -2.528 1.00 96.38 418 LYS A CA 1
ATOM 3334 C C . LYS A 1 418 ? -11.468 17.578 -3.221 1.00 96.38 418 LYS A C 1
ATOM 3336 O O . LYS A 1 418 ? -11.061 16.827 -4.098 1.00 96.38 418 LYS A O 1
ATOM 3341 N N . ALA A 1 419 ? -12.758 17.628 -2.879 1.00 95.69 419 ALA A N 1
ATOM 3342 C CA . ALA A 1 419 ? -13.797 16.769 -3.454 1.00 95.69 419 ALA A CA 1
ATOM 3343 C C . ALA A 1 419 ? -14.002 16.973 -4.969 1.00 95.69 419 ALA A C 1
ATOM 3345 O O . ALA A 1 419 ? -14.506 16.082 -5.646 1.00 95.69 419 ALA A O 1
ATOM 3346 N N . ASP A 1 420 ? -13.610 18.135 -5.492 1.00 96.75 420 ASP A N 1
ATOM 3347 C CA . ASP A 1 420 ? -13.712 18.548 -6.893 1.00 96.75 420 ASP A CA 1
ATOM 3348 C C . ASP A 1 420 ? -12.342 18.712 -7.582 1.00 96.75 420 ASP A C 1
ATOM 3350 O O . ASP A 1 420 ? -12.267 19.292 -8.663 1.00 96.75 420 ASP A O 1
ATOM 3354 N N . ALA A 1 421 ? -11.259 18.228 -6.962 1.00 97.38 421 ALA A N 1
ATOM 3355 C CA . ALA A 1 421 ? -9.891 18.467 -7.428 1.00 97.38 421 ALA A CA 1
ATOM 3356 C C . ALA A 1 421 ? -9.475 17.655 -8.665 1.00 97.38 421 ALA A C 1
ATOM 3358 O O . ALA A 1 421 ? -8.544 18.052 -9.360 1.00 97.38 421 ALA A O 1
ATOM 3359 N N . ALA A 1 422 ? -10.155 16.542 -8.941 1.00 98.00 422 ALA A N 1
ATOM 3360 C CA . ALA A 1 422 ? -9.865 15.698 -10.092 1.00 98.00 422 ALA A CA 1
ATOM 3361 C C . ALA A 1 422 ? -10.277 16.361 -11.421 1.00 98.00 422 ALA A C 1
ATOM 3363 O O . ALA A 1 422 ? -11.307 17.039 -11.488 1.00 98.00 422 ALA A O 1
ATOM 3364 N N . LEU A 1 423 ? -9.513 16.121 -12.486 1.00 98.62 423 LEU A N 1
ATOM 3365 C CA . LEU A 1 423 ? -9.807 16.580 -13.846 1.00 98.62 423 LEU A CA 1
ATOM 3366 C C . LEU A 1 423 ? -10.588 15.515 -14.629 1.00 98.62 423 LEU A C 1
ATOM 3368 O O . LEU A 1 423 ? -10.135 14.377 -14.774 1.00 98.62 423 LEU A O 1
ATOM 3372 N N . GLY A 1 424 ? -11.760 15.891 -15.128 1.00 97.75 424 GLY A N 1
ATOM 3373 C CA . GLY A 1 424 ? -12.571 15.124 -16.068 1.00 97.75 424 GLY A CA 1
ATOM 3374 C C . GLY A 1 424 ? -12.266 15.474 -17.528 1.00 97.75 424 GLY A C 1
ATOM 3375 O O . GLY A 1 424 ? -11.437 16.329 -17.826 1.00 97.75 424 GLY A O 1
ATOM 3376 N N . ILE A 1 425 ? -12.960 14.805 -18.451 1.00 97.81 425 ILE A N 1
ATOM 3377 C CA . ILE A 1 425 ? -12.763 14.954 -19.902 1.00 97.81 425 ILE A CA 1
ATOM 3378 C C . ILE A 1 425 ? -12.919 16.421 -20.337 1.00 97.81 425 ILE A C 1
ATOM 3380 O O . ILE A 1 425 ? -13.967 17.028 -20.112 1.00 97.81 425 ILE A O 1
ATOM 3384 N N . GLY A 1 426 ? -11.901 16.956 -21.014 1.00 97.25 426 GLY A N 1
ATOM 3385 C CA . GLY A 1 426 ? -11.874 18.327 -21.528 1.00 97.25 426 GLY A CA 1
ATOM 3386 C C . GLY A 1 426 ? -11.526 19.402 -20.493 1.00 97.25 426 GLY A C 1
ATOM 3387 O O . GLY A 1 426 ? -11.654 20.583 -20.807 1.00 97.25 426 GLY A O 1
ATOM 3388 N N . GLU A 1 427 ? -11.107 19.020 -19.284 1.00 98.38 427 GLU A N 1
ATOM 3389 C CA . GLU A 1 427 ? -10.580 19.936 -18.266 1.00 98.38 427 GLU A CA 1
ATOM 3390 C C . GLU A 1 427 ? -9.047 19.887 -18.187 1.00 98.38 427 GLU A C 1
ATOM 3392 O O . GLU A 1 427 ? -8.409 18.906 -18.586 1.00 98.38 427 GLU A O 1
ATOM 3397 N N . ASP A 1 428 ? -8.468 20.951 -17.629 1.00 97.50 428 ASP A N 1
ATOM 3398 C CA . ASP A 1 428 ? -7.028 21.182 -17.587 1.00 97.50 428 ASP A CA 1
ATOM 3399 C C . ASP A 1 428 ? -6.517 21.773 -16.266 1.00 97.50 428 ASP A C 1
ATOM 3401 O O . ASP A 1 428 ? -7.285 22.237 -15.416 1.00 97.50 428 ASP A O 1
ATOM 3405 N N . ILE A 1 429 ? -5.192 21.749 -16.097 1.00 97.75 429 ILE A N 1
ATOM 3406 C CA . ILE A 1 429 ? -4.492 22.441 -15.018 1.00 97.75 429 ILE A CA 1
ATOM 3407 C C . ILE A 1 429 ? -3.078 22.880 -15.427 1.00 97.75 429 ILE A C 1
ATOM 3409 O O . ILE A 1 429 ? -2.333 22.153 -16.085 1.00 97.75 429 ILE A O 1
ATOM 3413 N N . TRP A 1 430 ? -2.676 24.057 -14.946 1.00 96.00 430 TRP A N 1
ATOM 3414 C CA . TRP A 1 430 ? -1.286 24.517 -14.962 1.00 96.00 430 TRP A CA 1
ATOM 3415 C C . TRP A 1 430 ? -0.568 24.032 -13.699 1.00 96.00 430 TRP A C 1
ATOM 3417 O O . TRP A 1 430 ? -1.037 24.279 -12.586 1.00 96.00 430 TRP A O 1
ATOM 3427 N N . ILE A 1 431 ? 0.569 23.355 -13.864 1.00 94.88 431 ILE A N 1
ATOM 3428 C CA . ILE A 1 431 ? 1.352 22.778 -12.762 1.00 94.88 431 ILE A CA 1
ATOM 3429 C C . ILE A 1 431 ? 2.411 23.775 -12.279 1.00 94.88 431 ILE A C 1
ATOM 3431 O O . ILE A 1 431 ? 2.388 24.210 -11.125 1.00 94.88 431 ILE A O 1
ATOM 3435 N N . TYR A 1 432 ? 3.353 24.140 -13.153 1.00 90.62 432 TYR A N 1
ATOM 3436 C CA . TYR A 1 432 ? 4.429 25.087 -12.856 1.00 90.62 432 TYR A CA 1
ATOM 3437 C C . TYR A 1 432 ? 5.119 25.571 -14.137 1.00 90.62 432 TYR A C 1
ATOM 3439 O O . TYR A 1 432 ? 5.389 24.775 -15.029 1.00 90.62 432 TYR A O 1
ATOM 3447 N N . GLY A 1 433 ? 5.457 26.863 -14.209 1.00 88.25 433 GLY A N 1
ATOM 3448 C CA . GLY A 1 433 ? 6.034 27.447 -15.421 1.00 88.25 433 GLY A CA 1
ATOM 3449 C C . GLY A 1 433 ? 5.077 27.261 -16.597 1.00 88.25 433 GLY A C 1
ATOM 3450 O O . GLY A 1 433 ? 3.895 27.578 -16.470 1.00 88.25 433 GLY A O 1
ATOM 3451 N N . ASP A 1 434 ? 5.585 26.693 -17.688 1.00 89.62 434 ASP A N 1
ATOM 3452 C CA . ASP A 1 434 ? 4.783 26.340 -18.861 1.00 89.62 434 ASP A CA 1
ATOM 3453 C C . ASP A 1 434 ? 4.158 24.927 -18.779 1.00 89.62 434 ASP A C 1
ATOM 3455 O O . ASP A 1 434 ? 3.401 24.560 -19.674 1.00 89.62 434 ASP A O 1
ATOM 3459 N N . ILE A 1 435 ? 4.439 24.138 -17.724 1.00 94.31 435 ILE A N 1
ATOM 3460 C CA . ILE A 1 435 ? 3.938 22.759 -17.570 1.00 94.31 435 ILE A CA 1
ATOM 3461 C C . ILE A 1 435 ? 2.414 22.768 -17.384 1.00 94.31 435 ILE A C 1
ATOM 3463 O O . ILE A 1 435 ? 1.892 23.276 -16.383 1.00 94.31 435 ILE A O 1
ATOM 3467 N N . TYR A 1 436 ? 1.720 22.132 -18.321 1.00 94.94 436 TYR A N 1
ATOM 3468 C CA . TYR A 1 436 ? 0.268 22.087 -18.467 1.00 94.94 436 TYR A CA 1
ATOM 3469 C C . TYR A 1 436 ? -0.210 20.653 -18.725 1.00 94.94 436 TYR A C 1
ATOM 3471 O O . TYR A 1 436 ? 0.437 19.906 -19.460 1.00 94.94 436 TYR A O 1
ATOM 3479 N N . ILE A 1 437 ? -1.348 20.276 -18.137 1.00 98.19 437 ILE A N 1
ATOM 3480 C CA . ILE A 1 437 ? -1.982 18.958 -18.288 1.00 98.19 437 ILE A CA 1
ATOM 3481 C C . ILE A 1 437 ? -3.451 19.127 -18.675 1.00 98.19 437 ILE A C 1
ATOM 3483 O O . ILE A 1 437 ? -4.154 19.906 -18.035 1.00 98.19 437 ILE A O 1
ATOM 3487 N N . SER A 1 438 ? -3.934 18.343 -19.642 1.00 98.19 438 SER A N 1
ATOM 3488 C CA . SER A 1 438 ? -5.358 18.246 -20.007 1.00 98.19 438 SER A CA 1
ATOM 3489 C C . SER A 1 438 ? -5.815 16.793 -20.163 1.00 98.19 438 SER A C 1
ATOM 3491 O O . SER A 1 438 ? -5.062 15.953 -20.654 1.00 98.19 438 SER A O 1
ATOM 3493 N N . VAL A 1 439 ? -7.050 16.475 -19.762 1.00 98.69 439 VAL A N 1
ATOM 3494 C CA . VAL A 1 439 ? -7.601 15.107 -19.850 1.00 98.69 439 VAL A CA 1
ATOM 3495 C C . VAL A 1 439 ? -8.398 14.923 -21.142 1.00 98.69 439 VAL A C 1
ATOM 3497 O O . VAL A 1 439 ? -9.408 15.592 -21.365 1.00 98.69 439 VAL A O 1
ATOM 3500 N N . ASN A 1 440 ? -7.973 13.970 -21.972 1.00 97.69 440 ASN A N 1
ATOM 3501 C CA . ASN A 1 440 ? -8.489 13.762 -23.327 1.00 97.69 440 ASN A CA 1
ATOM 3502 C C . ASN A 1 440 ? -9.688 12.802 -23.355 1.00 97.69 440 ASN A C 1
ATOM 3504 O O . ASN A 1 440 ? -10.678 13.069 -24.036 1.00 97.69 440 ASN A O 1
ATOM 3508 N N . SER A 1 441 ? -9.633 11.703 -22.596 1.00 97.88 441 SER A N 1
ATOM 3509 C CA . SER A 1 441 ? -10.702 10.695 -22.545 1.00 97.88 441 SER A CA 1
ATOM 3510 C C . SER A 1 441 ? -10.686 9.880 -21.251 1.00 97.88 441 SER A C 1
ATOM 3512 O O . SER A 1 441 ? -9.647 9.717 -20.613 1.00 97.88 441 SER A O 1
ATOM 3514 N N . ILE A 1 442 ? -11.851 9.339 -20.880 1.00 96.06 442 ILE A N 1
ATOM 3515 C CA . ILE A 1 442 ? -12.015 8.374 -19.786 1.00 96.06 442 ILE A CA 1
ATOM 3516 C C . ILE A 1 442 ? -12.938 7.256 -20.282 1.00 96.06 442 ILE A C 1
ATOM 3518 O O . ILE A 1 442 ? -14.130 7.483 -20.484 1.00 96.06 442 ILE A O 1
ATOM 3522 N N . GLU A 1 443 ? -12.401 6.051 -20.467 1.00 92.44 443 GLU A N 1
ATOM 3523 C CA . GLU A 1 443 ? -13.131 4.884 -20.974 1.00 92.44 443 GLU A CA 1
ATOM 3524 C C . GLU A 1 443 ? -12.710 3.611 -20.228 1.00 92.44 443 GLU A C 1
ATOM 3526 O O . GLU A 1 443 ? -11.527 3.333 -20.074 1.00 92.44 443 GLU A O 1
ATOM 3531 N N . ASN A 1 444 ? -13.674 2.795 -19.781 1.00 89.00 444 ASN A N 1
ATOM 3532 C CA . ASN A 1 444 ? -13.429 1.458 -19.207 1.00 89.00 444 ASN A CA 1
ATOM 3533 C C . ASN A 1 444 ? -12.361 1.404 -18.085 1.00 89.00 444 ASN A C 1
ATOM 3535 O O . ASN A 1 444 ? -11.525 0.503 -18.065 1.00 89.00 444 ASN A O 1
ATOM 3539 N N . ASN A 1 445 ? -12.399 2.355 -17.141 1.00 92.00 445 ASN A N 1
ATOM 3540 C CA . ASN A 1 445 ? -11.391 2.545 -16.081 1.00 92.00 445 ASN A CA 1
ATOM 3541 C C . ASN A 1 445 ? -9.971 2.903 -16.575 1.00 92.00 445 ASN A C 1
ATOM 3543 O O . ASN A 1 445 ? -9.029 2.835 -15.789 1.00 92.00 445 ASN A O 1
ATOM 3547 N N . ILE A 1 446 ? -9.807 3.354 -17.820 1.00 94.12 446 ILE A N 1
ATOM 3548 C CA . ILE A 1 446 ? -8.583 3.975 -18.344 1.00 94.12 446 ILE A CA 1
ATOM 3549 C C . ILE A 1 446 ? -8.844 5.473 -18.543 1.00 94.12 446 ILE A C 1
ATOM 3551 O O . ILE A 1 446 ? -9.887 5.860 -19.070 1.00 94.12 446 ILE A O 1
ATOM 3555 N N . LEU A 1 447 ? -7.900 6.311 -18.121 1.00 97.00 447 LEU A N 1
ATOM 3556 C CA . LEU A 1 447 ? -7.873 7.748 -18.375 1.00 97.00 447 LEU A CA 1
ATOM 3557 C C . LEU A 1 447 ? -6.663 8.074 -19.249 1.00 97.00 447 LEU A C 1
ATOM 3559 O O . LEU A 1 447 ? -5.549 7.639 -18.954 1.00 97.00 447 LEU A O 1
ATOM 3563 N N . THR A 1 448 ? -6.890 8.869 -20.289 1.00 98.25 448 THR A N 1
ATOM 3564 C CA . THR A 1 448 ? -5.860 9.374 -21.202 1.00 98.25 448 THR A CA 1
ATOM 3565 C C . THR A 1 448 ? -5.732 10.882 -21.028 1.00 98.25 448 THR A C 1
ATOM 3567 O O . THR A 1 448 ? -6.738 11.596 -21.005 1.00 98.25 448 THR A O 1
ATOM 3570 N N . PHE A 1 449 ? -4.504 11.372 -20.891 1.00 98.62 449 PHE A N 1
ATOM 3571 C CA . PHE A 1 449 ? -4.189 12.785 -20.689 1.00 98.62 449 PHE A CA 1
ATOM 3572 C C . PHE A 1 449 ? -2.996 13.204 -21.545 1.00 98.62 449 PHE A C 1
ATOM 3574 O O . PHE A 1 449 ? -2.142 12.388 -21.885 1.00 98.62 449 PHE A O 1
ATOM 3581 N N . GLU A 1 450 ? -2.922 14.489 -21.859 1.00 98.12 450 GLU A N 1
ATOM 3582 C CA . GLU A 1 450 ? -1.777 15.109 -22.514 1.00 98.12 450 GLU A CA 1
ATOM 3583 C C . GLU A 1 450 ? -1.015 15.981 -21.509 1.00 98.12 450 GLU A C 1
ATOM 3585 O O . GLU A 1 450 ? -1.631 16.640 -20.666 1.00 98.12 450 GLU A O 1
ATOM 3590 N N . ILE A 1 451 ? 0.316 15.995 -21.597 1.00 97.12 451 ILE A N 1
ATOM 3591 C CA . ILE A 1 451 ? 1.191 16.910 -20.852 1.00 97.12 451 ILE A CA 1
ATOM 3592 C C . ILE A 1 451 ? 2.120 17.657 -21.813 1.00 97.12 451 ILE A C 1
ATOM 3594 O O . ILE A 1 451 ? 2.691 17.064 -22.733 1.00 97.12 451 ILE A O 1
ATOM 3598 N N . LYS A 1 452 ? 2.249 18.970 -21.604 1.00 94.12 452 LYS A N 1
ATOM 3599 C CA . LYS A 1 452 ? 2.972 19.915 -22.469 1.00 94.12 452 LYS A CA 1
ATOM 3600 C C . LYS A 1 452 ? 3.703 20.979 -21.659 1.00 94.12 452 LYS A C 1
ATOM 3602 O O . LYS A 1 452 ? 3.290 21.288 -20.546 1.00 94.12 452 LYS A O 1
ATOM 3607 N N . GLY A 1 453 ? 4.711 21.588 -22.279 1.00 88.75 453 GLY A N 1
ATOM 3608 C CA . GLY A 1 453 ? 5.444 22.750 -21.796 1.00 88.75 453 GLY A CA 1
ATOM 3609 C C . GLY A 1 453 ? 6.508 22.419 -20.752 1.00 88.75 453 GLY A C 1
ATOM 3610 O O . GLY A 1 453 ? 6.268 21.692 -19.795 1.00 88.75 453 GLY A O 1
ATOM 3611 N N . GLY A 1 454 ? 7.699 22.998 -20.914 1.00 75.56 454 GLY A N 1
ATOM 3612 C CA . GLY A 1 454 ? 8.725 23.060 -19.866 1.00 75.56 454 GLY A CA 1
ATOM 3613 C C . GLY A 1 454 ? 9.422 21.747 -19.483 1.00 75.56 454 GLY A C 1
ATOM 3614 O O . GLY A 1 454 ? 10.271 21.786 -18.598 1.00 75.56 454 GLY A O 1
ATOM 3615 N N . ILE A 1 455 ? 9.118 20.614 -20.123 1.00 81.44 455 ILE A N 1
ATOM 3616 C CA . ILE A 1 455 ? 9.782 19.326 -19.857 1.00 81.44 455 ILE A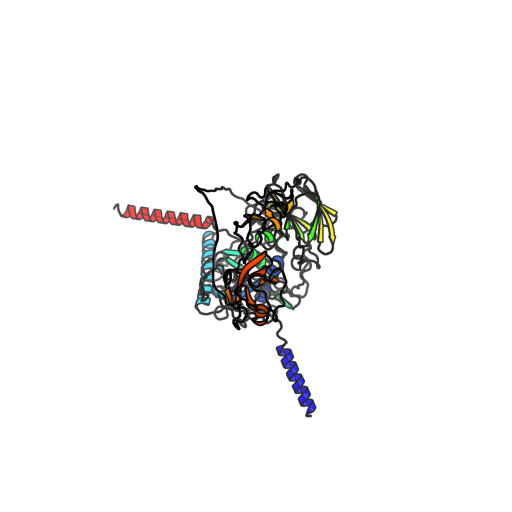 CA 1
ATOM 3617 C C . ILE A 1 455 ? 11.124 19.278 -20.613 1.00 81.44 455 ILE A C 1
ATOM 3619 O O . ILE A 1 455 ? 11.115 19.347 -21.845 1.00 81.44 455 ILE A O 1
ATOM 3623 N N . PRO A 1 456 ? 12.283 19.152 -19.934 1.00 70.62 456 PRO A N 1
ATOM 3624 C CA . PRO A 1 456 ? 13.570 18.993 -20.608 1.00 70.62 456 PRO A CA 1
ATOM 3625 C C . PRO A 1 456 ? 13.647 17.667 -21.376 1.00 70.62 456 PRO A C 1
ATOM 3627 O O . PRO A 1 456 ? 13.156 16.645 -20.902 1.00 70.62 456 PRO A O 1
ATOM 3630 N N . GLU A 1 457 ? 14.318 17.661 -22.530 1.00 71.38 457 GLU A N 1
ATOM 3631 C CA . GLU A 1 457 ? 14.575 16.433 -23.292 1.00 71.38 457 GLU A CA 1
ATOM 3632 C C . GLU A 1 457 ? 15.377 15.432 -22.441 1.00 71.38 457 GLU A C 1
ATOM 3634 O O . GLU A 1 457 ? 16.463 15.746 -21.945 1.00 71.38 457 GLU A O 1
ATOM 3639 N N . HIS A 1 458 ? 14.841 14.222 -22.254 1.00 82.06 458 HIS A N 1
ATOM 3640 C CA . HIS A 1 458 ? 15.489 13.201 -21.439 1.00 82.06 458 HIS A CA 1
ATOM 3641 C C . HIS A 1 458 ? 16.792 12.694 -22.075 1.00 82.06 458 HIS A C 1
ATOM 3643 O O . HIS A 1 458 ? 16.799 11.925 -23.037 1.00 82.06 458 HIS A O 1
ATOM 3649 N N . ILE A 1 459 ? 17.917 13.081 -21.472 1.00 83.56 459 ILE A N 1
ATOM 3650 C CA . ILE A 1 459 ? 19.240 12.573 -21.830 1.00 83.56 459 ILE A CA 1
ATOM 3651 C C . ILE A 1 459 ? 19.435 11.198 -21.181 1.00 83.56 459 ILE A C 1
ATOM 3653 O O . ILE A 1 459 ? 19.673 11.095 -19.975 1.00 83.56 459 ILE A O 1
ATOM 3657 N N . HIS A 1 460 ? 19.373 10.144 -21.995 1.00 83.31 460 HIS A N 1
ATOM 3658 C CA . HIS A 1 460 ? 19.647 8.778 -21.554 1.00 83.31 460 HIS A CA 1
ATOM 3659 C C . HIS A 1 460 ? 21.061 8.628 -20.962 1.00 83.31 460 HIS A C 1
ATOM 3661 O O . HIS A 1 460 ? 22.064 9.004 -21.578 1.00 83.31 460 HIS A O 1
ATOM 3667 N N . SER A 1 461 ? 21.142 8.012 -19.786 1.00 88.94 461 SER A N 1
ATOM 3668 C CA . SER A 1 461 ? 22.384 7.742 -19.057 1.00 88.94 461 SER A CA 1
ATOM 3669 C C . SER A 1 461 ? 22.358 6.372 -18.364 1.00 88.94 461 SER A C 1
ATOM 3671 O O . SER A 1 461 ? 21.293 5.785 -18.154 1.00 88.94 461 SER A O 1
ATOM 3673 N N . GLY A 1 462 ? 23.543 5.868 -18.008 1.00 88.81 462 GLY A N 1
ATOM 3674 C CA . GLY A 1 462 ? 23.707 4.586 -17.321 1.00 88.81 462 GLY A CA 1
ATOM 3675 C C . GLY A 1 462 ? 23.734 3.356 -18.236 1.00 88.81 462 GLY A C 1
ATOM 3676 O O . GLY A 1 462 ? 23.634 3.449 -19.459 1.00 88.81 462 GLY A O 1
ATOM 3677 N N . GLY A 1 463 ? 23.895 2.185 -17.625 1.00 89.44 463 GLY A N 1
ATOM 3678 C CA . GLY A 1 463 ? 23.940 0.898 -18.315 1.00 89.44 463 GLY A CA 1
ATOM 3679 C C . GLY A 1 463 ? 25.209 0.661 -19.144 1.00 89.44 463 GLY A C 1
ATOM 3680 O O . GLY A 1 463 ? 26.107 1.496 -19.253 1.00 89.44 463 GLY A O 1
ATOM 3681 N N . VAL A 1 464 ? 25.306 -0.537 -19.731 1.00 91.12 464 VAL A N 1
ATOM 3682 C CA . VAL A 1 464 ? 26.474 -0.970 -20.515 1.00 91.12 464 VAL A CA 1
ATOM 3683 C C . VAL A 1 464 ? 26.019 -1.729 -21.759 1.00 91.12 464 VAL A C 1
ATOM 3685 O O . VAL A 1 464 ? 25.552 -2.862 -21.666 1.00 91.12 464 VAL A O 1
ATOM 3688 N N . ALA A 1 465 ? 26.205 -1.127 -22.936 1.00 92.62 465 ALA A N 1
ATOM 3689 C CA . ALA A 1 465 ? 26.012 -1.817 -24.209 1.00 92.62 465 ALA A CA 1
ATOM 3690 C C . ALA A 1 465 ? 27.028 -2.961 -24.380 1.00 92.62 465 ALA A C 1
ATOM 3692 O O . ALA A 1 465 ? 28.184 -2.859 -23.958 1.00 92.62 465 ALA A O 1
ATOM 3693 N N . THR A 1 466 ? 26.617 -4.034 -25.051 1.00 93.00 466 THR A N 1
ATOM 3694 C CA . THR A 1 466 ? 27.437 -5.214 -25.366 1.00 93.00 466 THR A CA 1
ATOM 3695 C C . THR A 1 466 ? 27.484 -5.461 -26.874 1.00 93.00 466 THR A C 1
ATOM 3697 O O . THR A 1 466 ? 26.806 -4.790 -27.655 1.00 93.00 466 THR A O 1
ATOM 3700 N N . CYS A 1 467 ? 28.233 -6.480 -27.297 1.00 91.62 467 CYS A N 1
ATOM 3701 C CA . CYS A 1 467 ? 28.262 -6.927 -28.690 1.00 91.62 467 CYS A CA 1
ATOM 3702 C C . CYS A 1 467 ? 26.921 -7.487 -29.229 1.00 91.62 467 CYS A C 1
ATOM 3704 O O . CYS A 1 467 ? 26.853 -7.790 -30.421 1.00 91.62 467 CYS A O 1
ATOM 3706 N N . ILE A 1 468 ? 25.875 -7.632 -28.395 1.00 92.25 468 ILE A N 1
ATOM 3707 C CA . ILE A 1 468 ? 24.529 -8.099 -28.805 1.00 92.25 468 ILE A CA 1
ATOM 3708 C C . ILE A 1 468 ? 23.346 -7.267 -28.274 1.00 92.25 468 ILE A C 1
ATOM 3710 O O . ILE A 1 468 ? 22.256 -7.383 -28.825 1.00 92.25 468 ILE A O 1
ATOM 3714 N N . SER A 1 469 ? 23.536 -6.439 -27.241 1.00 92.81 469 SER A N 1
ATOM 3715 C CA . SER A 1 469 ? 22.474 -5.635 -26.604 1.00 92.81 469 SER A CA 1
ATOM 3716 C C . SER A 1 469 ? 22.893 -4.174 -26.481 1.00 92.81 469 SER A C 1
ATOM 3718 O O . SER A 1 469 ? 24.074 -3.885 -26.267 1.00 92.81 469 SER A O 1
ATOM 3720 N N . ARG A 1 470 ? 21.942 -3.246 -26.614 1.00 93.94 470 ARG A N 1
ATOM 3721 C CA . ARG A 1 470 ? 22.189 -1.801 -26.471 1.00 93.94 470 ARG A CA 1
ATOM 3722 C C . ARG A 1 470 ? 22.388 -1.437 -24.992 1.00 93.94 470 ARG A C 1
ATOM 3724 O O . ARG A 1 470 ? 22.293 -2.302 -24.121 1.00 93.94 470 ARG A O 1
ATOM 3731 N N . ALA A 1 471 ? 22.719 -0.182 -24.695 1.00 91.19 471 ALA A N 1
ATOM 3732 C CA . ALA A 1 471 ? 22.703 0.276 -23.308 1.00 91.19 471 ALA A CA 1
ATOM 3733 C C . ALA A 1 471 ? 21.242 0.405 -22.859 1.00 91.19 471 ALA A C 1
ATOM 3735 O O . ALA A 1 471 ? 20.411 0.884 -23.626 1.00 91.19 471 ALA A O 1
ATOM 3736 N N . VAL A 1 472 ? 20.928 -0.016 -21.636 1.00 91.50 472 VAL A N 1
ATOM 3737 C CA . VAL A 1 472 ? 19.614 0.209 -21.017 1.00 91.50 472 VAL A CA 1
ATOM 3738 C C . VAL A 1 472 ? 19.760 1.389 -20.068 1.00 91.50 472 VAL A C 1
ATOM 3740 O O . VAL A 1 472 ? 20.642 1.369 -19.212 1.00 91.50 472 VAL A O 1
ATOM 3743 N N . CYS A 1 473 ? 18.942 2.425 -20.238 1.00 87.88 473 CYS A N 1
ATOM 3744 C CA . CYS A 1 473 ? 19.057 3.634 -19.428 1.00 87.88 473 CYS A CA 1
ATOM 3745 C C . CYS A 1 473 ? 18.597 3.390 -17.982 1.00 87.88 473 CYS A C 1
ATOM 3747 O O . CYS A 1 473 ? 17.516 2.855 -17.751 1.00 87.88 473 CYS A O 1
ATOM 3749 N N . GLU A 1 474 ? 19.378 3.848 -17.002 1.00 85.62 474 GLU A N 1
ATOM 3750 C CA . GLU A 1 474 ? 19.103 3.656 -15.566 1.00 85.62 474 GLU A CA 1
ATOM 3751 C C . GLU A 1 474 ? 17.907 4.475 -15.039 1.00 85.62 474 GLU A C 1
ATOM 3753 O O . GLU A 1 474 ? 17.450 4.235 -13.926 1.00 85.62 474 GLU A O 1
ATOM 3758 N N . VAL A 1 475 ? 17.391 5.426 -15.830 1.00 79.12 475 VAL A N 1
ATOM 3759 C CA . VAL A 1 475 ? 16.287 6.336 -15.454 1.00 79.12 475 VAL A CA 1
ATOM 3760 C C . VAL A 1 475 ? 14.954 5.963 -16.115 1.00 79.12 475 VAL A C 1
ATOM 3762 O O . VAL A 1 475 ? 13.893 6.220 -15.548 1.00 79.12 475 VAL A O 1
ATOM 3765 N N . CYS A 1 476 ? 14.993 5.402 -17.329 1.00 81.19 476 CYS A N 1
ATOM 3766 C CA . CYS A 1 476 ? 13.795 5.109 -18.125 1.00 81.19 476 CYS A CA 1
ATOM 3767 C C . CYS A 1 476 ? 13.660 3.645 -18.558 1.00 81.19 476 CYS A C 1
ATOM 3769 O O . CYS A 1 476 ? 12.596 3.255 -19.028 1.00 81.19 476 CYS A O 1
ATOM 3771 N N . HIS A 1 477 ? 14.709 2.839 -18.374 1.00 83.44 477 HIS A N 1
ATOM 3772 C CA . HIS A 1 477 ? 14.772 1.406 -18.680 1.00 83.44 477 HIS A CA 1
ATOM 3773 C C . HIS A 1 477 ? 14.599 1.030 -20.167 1.00 83.44 477 HIS A C 1
ATOM 3775 O O . HIS A 1 477 ? 14.518 -0.151 -20.496 1.00 83.44 477 HIS A O 1
ATOM 3781 N N . GLU A 1 478 ? 14.638 2.013 -21.073 1.00 83.94 478 GLU A N 1
ATOM 3782 C CA . GLU A 1 478 ? 14.631 1.810 -22.527 1.00 83.94 478 GLU A CA 1
ATOM 3783 C C . GLU A 1 478 ? 16.036 1.562 -23.110 1.00 83.94 478 GLU A C 1
ATOM 3785 O O . GLU A 1 478 ? 17.055 2.010 -22.567 1.00 83.94 478 GLU A O 1
ATOM 3790 N N . GLU A 1 479 ? 16.088 0.873 -24.258 1.00 90.75 479 GLU A N 1
ATOM 3791 C CA . GLU A 1 479 ? 17.323 0.607 -25.010 1.00 90.75 479 GLU A CA 1
ATOM 3792 C C . GLU A 1 479 ? 17.784 1.810 -25.858 1.00 90.75 479 GLU A C 1
ATOM 3794 O O . GLU A 1 479 ? 17.104 2.241 -26.797 1.00 90.75 479 GLU A O 1
ATOM 3799 N N . TYR A 1 480 ? 19.011 2.282 -25.625 1.00 90.81 480 TYR A N 1
ATOM 3800 C CA . TYR A 1 480 ? 19.577 3.467 -26.271 1.00 90.81 480 TYR A CA 1
ATOM 3801 C C . TYR A 1 480 ? 21.045 3.300 -26.719 1.00 90.81 480 TYR A C 1
ATOM 3803 O O . TYR A 1 480 ? 21.727 2.323 -26.405 1.00 90.81 480 TYR A O 1
ATOM 3811 N N . GLY A 1 481 ? 21.538 4.262 -27.508 1.00 89.56 481 GLY A N 1
ATOM 3812 C CA . GLY A 1 481 ? 22.898 4.244 -28.066 1.00 89.56 481 GLY A CA 1
ATOM 3813 C C . GLY A 1 481 ? 23.106 3.196 -29.171 1.00 89.56 481 GLY A C 1
ATOM 3814 O O . GLY A 1 481 ? 22.144 2.680 -29.747 1.00 89.56 481 GLY A O 1
ATOM 3815 N N . GLU A 1 482 ? 24.366 2.888 -29.489 1.00 92.81 482 GLU A N 1
ATOM 3816 C CA . GLU A 1 482 ? 24.741 1.786 -30.390 1.00 92.81 482 GLU A CA 1
ATOM 3817 C C . GLU A 1 482 ? 25.177 0.531 -29.610 1.00 92.81 482 GLU A C 1
ATOM 3819 O O . GLU A 1 482 ? 25.516 0.595 -28.429 1.00 92.81 482 GLU A O 1
ATOM 3824 N N . LEU A 1 483 ? 25.211 -0.620 -30.292 1.00 91.62 483 LEU A N 1
ATOM 3825 C CA . LEU A 1 483 ? 25.857 -1.829 -29.773 1.00 91.62 483 LEU A CA 1
ATOM 3826 C C . LEU A 1 483 ? 27.364 -1.593 -29.611 1.00 91.62 483 LEU A C 1
ATOM 3828 O O . LEU A 1 483 ? 28.043 -1.241 -30.581 1.00 91.62 483 LEU A O 1
ATOM 3832 N N . ASN A 1 484 ? 27.909 -1.871 -28.425 1.00 90.38 484 ASN A N 1
ATOM 3833 C CA . ASN A 1 484 ? 29.355 -1.870 -28.225 1.00 90.38 484 ASN A CA 1
ATOM 3834 C C . ASN A 1 484 ? 29.937 -3.174 -28.787 1.00 90.38 484 ASN A C 1
ATOM 3836 O O . ASN A 1 484 ? 30.013 -4.191 -28.097 1.00 90.38 484 ASN A O 1
ATOM 3840 N N . LYS A 1 485 ? 30.326 -3.124 -30.064 1.00 88.38 485 LYS A N 1
ATOM 3841 C CA . LYS A 1 485 ? 30.839 -4.264 -30.840 1.00 88.38 485 LYS A CA 1
ATOM 3842 C C . LYS A 1 485 ? 32.042 -4.941 -30.186 1.00 88.38 485 LYS A C 1
ATOM 3844 O O . LYS A 1 485 ? 32.161 -6.149 -30.338 1.00 88.38 485 LYS A O 1
ATOM 3849 N N . ASP A 1 486 ? 32.851 -4.197 -29.435 1.00 88.06 486 ASP A N 1
ATOM 3850 C CA . ASP A 1 486 ? 34.093 -4.678 -28.825 1.00 88.06 486 ASP A CA 1
ATOM 3851 C C . ASP A 1 486 ? 33.867 -5.270 -27.416 1.00 88.06 486 ASP A C 1
ATOM 3853 O O . ASP A 1 486 ? 34.692 -6.032 -26.909 1.00 88.06 486 ASP A O 1
ATOM 3857 N N . ASN A 1 487 ? 32.727 -4.976 -26.774 1.00 90.56 487 ASN A N 1
ATOM 3858 C CA . ASN A 1 487 ? 32.391 -5.498 -25.447 1.00 90.56 487 ASN A CA 1
ATOM 3859 C C . ASN A 1 487 ? 31.904 -6.961 -25.515 1.00 90.56 487 ASN A C 1
ATOM 3861 O O . ASN A 1 487 ? 30.703 -7.268 -25.581 1.00 90.56 487 ASN A O 1
ATOM 3865 N N . HIS A 1 488 ? 32.880 -7.868 -25.494 1.00 92.25 488 HIS A N 1
ATOM 3866 C CA . HIS A 1 488 ? 32.713 -9.315 -25.523 1.00 92.25 488 HIS A CA 1
ATOM 3867 C C . HIS A 1 488 ? 32.948 -9.961 -24.150 1.00 92.25 488 HIS A C 1
ATOM 3869 O O . HIS A 1 488 ? 34.030 -9.870 -23.576 1.00 92.25 488 HIS A O 1
ATOM 3875 N N . LYS A 1 489 ? 31.984 -10.762 -23.672 1.00 93.38 489 LYS A N 1
ATOM 3876 C CA . LYS A 1 489 ? 32.187 -11.655 -22.516 1.00 93.38 489 LYS A CA 1
ATOM 3877 C C . LYS A 1 489 ? 32.937 -12.926 -22.938 1.00 93.38 489 LYS A C 1
ATOM 3879 O O . LYS A 1 489 ? 32.321 -13.971 -23.181 1.00 93.38 489 LYS A O 1
ATOM 3884 N N . LEU A 1 490 ? 34.251 -12.796 -23.107 1.00 94.75 490 LEU A N 1
ATOM 3885 C CA . LEU A 1 490 ? 35.148 -13.873 -23.529 1.00 94.75 490 LEU A CA 1
ATOM 3886 C C . LEU A 1 490 ? 35.355 -14.933 -22.435 1.00 94.75 490 LEU A C 1
ATOM 3888 O O . LEU A 1 490 ? 35.425 -14.631 -21.246 1.00 94.75 490 LEU A O 1
ATOM 3892 N N . GLN A 1 491 ? 35.502 -16.180 -22.871 1.00 95.56 491 GLN A N 1
ATOM 3893 C CA . GLN A 1 491 ? 36.007 -17.315 -22.108 1.00 95.56 491 GLN A CA 1
ATOM 3894 C C . GLN A 1 491 ? 37.281 -17.805 -22.799 1.00 95.56 491 GLN A C 1
ATOM 3896 O O . GLN A 1 491 ? 37.257 -18.088 -23.996 1.00 95.56 491 GLN A O 1
ATOM 3901 N N . HIS A 1 492 ? 38.388 -17.871 -22.065 1.00 96.31 492 HIS A N 1
ATOM 3902 C CA . HIS A 1 492 ? 39.670 -18.372 -22.565 1.00 96.31 492 HIS A CA 1
ATOM 3903 C C . HIS A 1 492 ? 39.683 -19.904 -22.592 1.00 96.31 492 HIS A C 1
ATOM 3905 O O . HIS A 1 492 ? 39.137 -20.546 -21.692 1.00 96.31 492 HIS A O 1
ATOM 3911 N N . VAL A 1 493 ? 40.293 -20.479 -23.627 1.00 93.81 493 VAL A N 1
ATOM 3912 C CA . VAL A 1 493 ? 40.540 -21.916 -23.765 1.00 93.81 493 VAL A CA 1
ATOM 3913 C C . VAL A 1 493 ? 41.998 -22.115 -24.168 1.00 93.81 493 VAL A C 1
ATOM 3915 O O . VAL A 1 493 ? 42.413 -21.729 -25.263 1.00 93.81 493 VAL A O 1
ATOM 3918 N N . GLU A 1 494 ? 42.772 -22.720 -23.268 1.00 93.31 494 GLU A N 1
ATOM 3919 C CA . GLU A 1 494 ? 44.185 -23.040 -23.479 1.00 93.31 494 GLU A CA 1
ATOM 3920 C C . GLU A 1 494 ? 44.381 -24.016 -24.651 1.00 93.31 494 GLU A C 1
ATOM 3922 O O . GLU A 1 494 ? 43.544 -24.888 -24.909 1.00 93.31 494 GLU A O 1
ATOM 3927 N N . ALA A 1 495 ? 45.519 -23.902 -25.342 1.00 93.69 495 ALA A N 1
ATOM 3928 C CA . ALA A 1 495 ? 45.899 -24.841 -26.391 1.00 93.69 495 ALA A CA 1
ATOM 3929 C C . ALA A 1 495 ? 46.061 -26.264 -25.833 1.00 93.69 495 ALA A C 1
ATOM 3931 O O . ALA A 1 495 ? 46.770 -26.489 -24.851 1.00 93.69 495 ALA A O 1
ATOM 3932 N N . LYS A 1 496 ? 45.472 -27.250 -26.512 1.00 94.56 496 LYS A N 1
ATOM 3933 C CA . LYS A 1 496 ? 45.598 -28.669 -26.167 1.00 94.56 496 LYS A CA 1
ATOM 3934 C C . LYS A 1 496 ? 46.164 -29.440 -27.350 1.00 94.56 496 LYS A C 1
ATOM 3936 O O . LYS A 1 496 ? 45.582 -29.444 -28.433 1.00 94.56 496 LYS A O 1
ATOM 3941 N N . ALA A 1 497 ? 47.272 -30.145 -27.137 1.00 90.75 497 ALA A N 1
ATOM 3942 C CA . ALA A 1 497 ? 47.860 -30.998 -28.164 1.00 90.75 497 ALA A CA 1
ATOM 3943 C C . ALA A 1 497 ? 46.883 -32.103 -28.611 1.00 90.75 497 ALA A C 1
ATOM 3945 O O . ALA A 1 497 ? 46.236 -32.755 -27.786 1.00 90.75 497 ALA A O 1
ATOM 3946 N N . ALA A 1 498 ? 46.799 -32.324 -29.925 1.00 90.50 498 ALA A N 1
ATOM 3947 C CA . ALA A 1 498 ? 46.063 -33.449 -30.487 1.00 90.50 498 ALA A CA 1
ATOM 3948 C C . ALA A 1 498 ? 46.759 -34.779 -30.163 1.00 90.50 498 ALA A C 1
ATOM 3950 O O . ALA A 1 498 ? 47.969 -34.841 -29.944 1.00 90.50 498 ALA A O 1
ATOM 3951 N N . THR A 1 499 ? 45.991 -35.864 -30.155 1.00 89.38 499 THR A N 1
ATOM 3952 C CA . THR A 1 499 ? 46.483 -37.223 -29.890 1.00 89.38 499 THR A CA 1
ATOM 3953 C C . THR A 1 499 ? 45.914 -38.204 -30.916 1.00 89.38 499 THR A C 1
ATOM 3955 O O . THR A 1 499 ? 45.031 -37.858 -31.698 1.00 89.38 499 THR A O 1
ATOM 3958 N N . VAL A 1 500 ? 46.354 -39.463 -30.883 1.00 86.31 500 VAL A N 1
ATOM 3959 C CA . VAL A 1 500 ? 45.788 -40.555 -31.708 1.00 86.31 500 VAL A CA 1
ATOM 3960 C C . VAL A 1 500 ? 44.374 -41.005 -31.281 1.00 86.31 500 VAL A C 1
ATOM 3962 O O . VAL A 1 500 ? 43.831 -41.951 -31.844 1.00 86.31 500 VAL A O 1
ATOM 3965 N N . THR A 1 501 ? 43.759 -40.363 -30.276 1.00 85.31 501 THR A N 1
ATOM 3966 C CA . THR A 1 501 ? 42.396 -40.703 -29.797 1.00 85.31 501 THR A CA 1
ATOM 3967 C C . THR A 1 501 ? 41.470 -39.498 -29.611 1.00 85.31 501 THR A C 1
ATOM 3969 O O . THR A 1 501 ? 40.254 -39.635 -29.740 1.00 85.31 501 THR A O 1
ATOM 3972 N N . GLN A 1 502 ? 42.022 -38.314 -29.342 1.00 88.62 502 GLN A N 1
ATOM 3973 C CA . GLN A 1 502 ? 41.298 -37.059 -29.138 1.00 88.62 502 GLN A CA 1
ATOM 3974 C C . GLN A 1 502 ? 41.879 -35.968 -30.033 1.00 88.62 502 GLN A C 1
ATOM 3976 O O . GLN A 1 502 ? 43.101 -35.844 -30.145 1.00 88.62 502 GLN A O 1
ATOM 3981 N N . GLU A 1 503 ? 40.996 -35.163 -30.616 1.00 90.69 503 GLU A N 1
ATOM 3982 C CA . GLU A 1 503 ? 41.366 -33.905 -31.261 1.00 90.69 503 GLU A CA 1
ATOM 3983 C C . GLU A 1 503 ? 41.984 -32.946 -30.234 1.00 90.69 503 GLU A C 1
ATOM 3985 O O . GLU A 1 503 ? 41.717 -33.023 -29.027 1.00 90.69 503 GLU A O 1
ATOM 3990 N N . GLY A 1 504 ? 42.849 -32.073 -30.734 1.00 91.12 504 GLY A N 1
ATOM 3991 C CA . GLY A 1 504 ? 43.405 -30.954 -29.992 1.00 91.12 504 GLY A CA 1
ATOM 3992 C C . GLY A 1 504 ? 42.720 -29.647 -30.371 1.00 91.12 504 GLY A C 1
ATOM 3993 O O . GLY A 1 504 ? 41.794 -29.614 -31.182 1.00 91.12 504 GLY A O 1
ATOM 3994 N N . ASN A 1 505 ? 43.232 -28.555 -29.825 1.00 94.31 505 ASN A N 1
ATOM 3995 C CA . ASN A 1 505 ? 42.856 -27.206 -30.212 1.00 94.31 505 ASN A CA 1
ATOM 3996 C C . ASN A 1 505 ? 44.053 -26.260 -30.088 1.00 94.31 505 ASN A C 1
ATOM 3998 O O . ASN A 1 505 ? 44.929 -26.461 -29.243 1.00 94.31 505 ASN A O 1
ATOM 4002 N N . ILE A 1 506 ? 44.073 -25.209 -30.905 1.00 92.88 506 ILE A N 1
ATOM 4003 C CA . ILE A 1 506 ? 44.912 -24.032 -30.632 1.00 92.88 506 ILE A CA 1
ATOM 4004 C C . ILE A 1 506 ? 44.350 -23.262 -29.429 1.00 92.88 506 ILE A C 1
ATOM 4006 O O . ILE A 1 506 ? 43.236 -23.528 -28.977 1.00 92.88 506 ILE A O 1
ATOM 4010 N N . GLU A 1 507 ? 45.107 -22.304 -28.907 1.00 94.38 507 GLU A N 1
ATOM 4011 C CA . GLU A 1 507 ? 44.584 -21.346 -27.932 1.00 94.38 507 GLU A CA 1
ATOM 4012 C C . GLU A 1 507 ? 43.530 -20.444 -28.595 1.00 94.38 507 GLU A C 1
ATOM 4014 O O . GLU A 1 507 ? 43.727 -19.983 -29.723 1.00 94.38 507 GLU A O 1
ATOM 4019 N N . TYR A 1 508 ? 42.409 -20.200 -27.913 1.00 95.44 508 TYR A N 1
ATOM 4020 C CA . TYR A 1 508 ? 41.371 -19.290 -28.401 1.00 95.44 508 TYR A CA 1
ATOM 4021 C C . TYR A 1 508 ? 40.549 -18.660 -27.273 1.00 95.44 508 TYR A C 1
ATOM 4023 O O . TYR A 1 508 ? 40.552 -19.101 -26.123 1.00 95.44 508 TYR A O 1
ATOM 4031 N N . TYR A 1 509 ? 39.788 -17.631 -27.637 1.00 95.75 509 TYR A N 1
ATOM 4032 C CA . TYR A 1 509 ? 38.839 -16.942 -26.774 1.00 95.75 509 TYR A CA 1
ATOM 4033 C C . TYR A 1 509 ? 37.444 -17.016 -27.401 1.00 95.75 509 TYR A C 1
ATOM 4035 O O . TYR A 1 509 ? 37.258 -16.708 -28.576 1.00 95.75 509 TYR A O 1
ATOM 4043 N N . TYR A 1 510 ? 36.447 -17.449 -26.635 1.00 94.50 510 TYR A N 1
ATOM 4044 C CA . TYR A 1 510 ? 35.073 -17.650 -27.098 1.00 94.50 510 TYR A CA 1
ATOM 4045 C C . TYR A 1 510 ? 34.127 -16.652 -26.431 1.00 94.50 510 TYR A C 1
ATOM 4047 O O . TYR A 1 510 ? 34.048 -16.594 -25.204 1.00 94.50 510 TYR A O 1
ATOM 4055 N N . CYS A 1 511 ? 33.387 -15.860 -27.208 1.00 94.62 511 CYS A N 1
ATOM 4056 C CA . CYS A 1 511 ? 32.417 -14.929 -26.643 1.00 94.62 511 CYS A CA 1
ATOM 4057 C C . CYS A 1 511 ? 31.102 -15.638 -26.312 1.00 94.62 511 CYS A C 1
ATOM 4059 O O . CYS A 1 511 ? 30.320 -15.981 -27.196 1.00 94.62 511 CYS A O 1
ATOM 4061 N N . SER A 1 512 ? 30.813 -15.749 -25.017 1.00 93.88 512 SER A N 1
ATOM 4062 C CA . SER A 1 512 ? 29.580 -16.348 -24.489 1.00 93.88 512 SER A CA 1
ATOM 4063 C C . SER A 1 512 ? 28.282 -15.599 -24.847 1.00 93.88 512 SER A C 1
ATOM 4065 O O . SER A 1 512 ? 27.205 -16.143 -24.628 1.00 93.88 512 SER A O 1
ATOM 4067 N N . LEU A 1 513 ? 28.369 -14.382 -25.408 1.00 92.25 513 LEU A N 1
ATOM 4068 C CA . LEU A 1 513 ? 27.216 -13.584 -25.852 1.00 92.25 513 LEU A CA 1
ATOM 4069 C C . LEU A 1 513 ? 26.878 -13.823 -27.332 1.00 92.25 513 LEU A C 1
ATOM 4071 O O . LEU A 1 513 ? 25.780 -14.255 -27.659 1.00 92.25 513 LEU A O 1
ATOM 4075 N N . CYS A 1 514 ? 27.826 -13.554 -28.235 1.00 93.06 514 CYS A N 1
ATOM 4076 C CA . CYS A 1 514 ? 27.614 -13.640 -29.686 1.00 93.06 514 CYS A CA 1
ATOM 4077 C C . CYS A 1 514 ? 28.076 -14.965 -30.318 1.00 93.06 514 CYS A C 1
ATOM 4079 O O . CYS A 1 514 ? 28.023 -15.107 -31.538 1.00 93.06 514 CYS A O 1
ATOM 4081 N N . LEU A 1 515 ? 28.532 -15.924 -29.502 1.00 93.81 515 LEU A N 1
ATOM 4082 C CA . LEU A 1 515 ? 28.955 -17.282 -29.884 1.00 93.81 515 LEU A CA 1
ATOM 4083 C C . LEU A 1 515 ? 30.141 -17.334 -30.877 1.00 93.81 515 LEU A C 1
ATOM 4085 O O . LEU A 1 515 ? 30.385 -18.355 -31.521 1.00 93.81 515 LEU A O 1
ATOM 4089 N N . LYS A 1 516 ? 30.885 -16.227 -31.002 1.00 94.06 516 LYS A N 1
ATOM 4090 C CA . LYS A 1 516 ? 32.055 -16.073 -31.881 1.00 94.06 516 LYS A CA 1
ATOM 4091 C C . LYS A 1 516 ? 33.356 -16.523 -31.213 1.00 94.06 516 LYS A C 1
ATOM 4093 O O . LYS A 1 516 ? 33.494 -16.446 -29.992 1.00 94.06 516 LYS A O 1
ATOM 4098 N N . TYR A 1 517 ? 34.323 -16.915 -32.039 1.00 95.81 517 TYR A N 1
ATOM 4099 C CA . TYR A 1 517 ? 35.672 -17.315 -31.640 1.00 95.81 517 TYR A CA 1
ATOM 4100 C C . TYR A 1 517 ? 36.688 -16.240 -32.052 1.00 95.81 517 TYR A C 1
ATOM 4102 O O . TYR A 1 517 ? 36.528 -15.588 -33.086 1.00 95.81 517 TYR A O 1
ATOM 4110 N N . PHE A 1 518 ? 37.731 -16.061 -31.246 1.00 95.12 518 PHE A N 1
ATOM 4111 C CA . PHE A 1 518 ? 38.772 -15.046 -31.405 1.00 95.12 518 PHE A CA 1
ATOM 4112 C C . PHE A 1 518 ? 40.146 -15.634 -31.070 1.00 95.12 518 PHE A C 1
ATOM 4114 O O . PHE A 1 518 ? 40.256 -16.525 -30.227 1.00 95.12 518 PHE A O 1
ATOM 4121 N N . ALA A 1 519 ? 41.195 -15.133 -31.720 1.00 93.00 519 ALA A N 1
ATOM 4122 C CA . ALA A 1 519 ? 42.575 -15.575 -31.500 1.00 93.00 519 ALA A CA 1
ATOM 4123 C C . ALA A 1 519 ? 43.279 -14.847 -30.336 1.00 93.00 519 ALA A C 1
ATOM 4125 O O . ALA A 1 519 ? 44.418 -15.175 -30.016 1.00 93.00 519 ALA A O 1
ATOM 4126 N N . ASP A 1 520 ? 42.640 -13.839 -29.739 1.00 91.12 520 ASP A N 1
ATOM 4127 C CA . ASP A 1 520 ? 43.241 -12.934 -28.762 1.00 91.12 520 ASP A CA 1
ATOM 4128 C C . ASP A 1 520 ? 42.244 -12.484 -27.682 1.00 91.12 520 ASP A C 1
ATOM 4130 O O . ASP A 1 520 ? 41.034 -12.408 -27.910 1.00 91.12 520 ASP A O 1
ATOM 4134 N N . SER A 1 521 ? 42.774 -12.129 -26.510 1.00 90.50 521 SER A N 1
ATOM 4135 C CA . SER A 1 521 ? 42.004 -11.692 -25.337 1.00 90.50 521 SER A CA 1
ATOM 4136 C C . SER A 1 521 ? 41.294 -10.343 -25.503 1.00 90.50 521 SER A C 1
ATOM 4138 O O . SER A 1 521 ? 40.449 -10.008 -24.677 1.00 90.50 521 SER A O 1
ATOM 4140 N N . ASN A 1 522 ? 41.603 -9.586 -26.561 1.00 89.31 522 ASN A N 1
ATOM 4141 C CA . ASN A 1 522 ? 40.982 -8.297 -26.871 1.00 89.31 522 ASN A CA 1
ATOM 4142 C C . ASN A 1 522 ? 39.913 -8.408 -27.976 1.00 89.31 522 ASN A C 1
ATOM 4144 O O . ASN A 1 522 ? 39.425 -7.384 -28.444 1.00 89.31 522 ASN A O 1
ATOM 4148 N N . ALA A 1 523 ? 39.575 -9.629 -28.418 1.00 89.12 523 ALA A N 1
ATOM 4149 C CA . ALA A 1 523 ? 38.644 -9.912 -29.518 1.00 89.12 523 ALA A CA 1
ATOM 4150 C C . ALA A 1 523 ? 38.987 -9.237 -30.869 1.00 89.12 523 ALA A C 1
ATOM 4152 O O . ALA A 1 523 ? 38.150 -9.180 -31.774 1.00 89.12 523 ALA A O 1
ATOM 4153 N N . SER A 1 524 ? 40.219 -8.757 -31.050 1.00 88.88 524 SER A N 1
ATOM 4154 C CA . SER A 1 524 ? 40.627 -7.979 -32.227 1.00 88.88 524 SER A CA 1
ATOM 4155 C C . SER A 1 524 ? 40.733 -8.812 -33.510 1.00 88.88 524 SER A C 1
ATOM 4157 O O . SER A 1 524 ? 40.625 -8.275 -34.615 1.00 88.88 524 SER A O 1
ATOM 4159 N N . LYS A 1 525 ? 40.903 -10.134 -33.387 1.00 92.06 525 LYS A N 1
ATOM 4160 C CA . LYS A 1 525 ? 41.013 -11.083 -34.498 1.00 92.06 525 LYS A CA 1
ATOM 4161 C C . LYS A 1 525 ? 40.003 -12.220 -34.342 1.00 92.06 525 LYS A C 1
ATOM 4163 O O . LYS A 1 525 ? 40.305 -13.271 -33.774 1.00 92.06 525 LYS A O 1
ATOM 4168 N N . GLN A 1 526 ? 38.803 -12.025 -34.894 1.00 92.38 526 GLN A N 1
ATOM 4169 C CA . GLN A 1 526 ? 37.812 -13.097 -35.037 1.00 92.38 526 GLN A CA 1
ATOM 4170 C C . GLN A 1 526 ? 38.379 -14.240 -35.901 1.00 92.38 526 GLN A C 1
ATOM 4172 O O . GLN A 1 526 ? 39.063 -13.994 -36.897 1.00 92.38 526 GLN A O 1
ATOM 4177 N N . ILE A 1 527 ? 38.068 -15.480 -35.532 1.00 94.00 527 ILE A N 1
ATOM 4178 C CA . ILE A 1 527 ? 38.414 -16.709 -36.257 1.00 94.00 527 ILE A CA 1
ATOM 4179 C C . ILE A 1 527 ? 37.188 -17.623 -36.362 1.00 94.00 527 ILE A C 1
ATOM 4181 O O . ILE A 1 527 ? 36.231 -17.488 -35.596 1.00 94.00 527 ILE A O 1
ATOM 4185 N N . ASP A 1 528 ? 37.208 -18.553 -37.312 1.00 91.38 528 ASP A N 1
ATOM 4186 C CA . ASP A 1 528 ? 36.142 -19.542 -37.467 1.00 91.38 528 ASP A CA 1
ATOM 4187 C C . ASP A 1 528 ? 36.312 -20.711 -36.492 1.00 91.38 528 ASP A C 1
ATOM 4189 O O . ASP A 1 528 ? 37.428 -21.126 -36.178 1.00 91.38 528 ASP A O 1
ATOM 4193 N N . LYS A 1 529 ? 35.190 -21.287 -36.048 1.00 88.19 529 LYS A N 1
ATOM 4194 C CA . LYS A 1 529 ? 35.172 -22.425 -35.115 1.00 88.19 529 LYS A CA 1
ATOM 4195 C C . LYS A 1 529 ? 35.994 -23.612 -35.626 1.00 88.19 529 LYS A C 1
ATOM 4197 O O . LYS A 1 529 ? 36.744 -24.218 -34.869 1.00 88.19 529 LYS A O 1
ATOM 4202 N N . ASP A 1 530 ? 35.896 -23.918 -36.912 1.00 86.62 530 ASP A N 1
ATOM 4203 C CA . ASP A 1 530 ? 36.601 -25.065 -37.489 1.00 86.62 530 ASP A CA 1
ATOM 4204 C C . ASP A 1 530 ? 38.117 -24.802 -37.611 1.00 86.62 530 ASP A C 1
ATOM 4206 O O . ASP A 1 530 ? 38.897 -25.740 -37.730 1.00 86.62 530 ASP A O 1
ATOM 4210 N N . SER A 1 531 ? 38.552 -23.537 -37.492 1.00 88.56 531 SER A N 1
ATOM 4211 C CA . SER A 1 531 ? 39.971 -23.162 -37.402 1.00 88.56 531 SER A CA 1
ATOM 4212 C C . SER A 1 531 ? 40.559 -23.300 -35.993 1.00 88.56 531 SER A C 1
ATOM 4214 O O . SER A 1 531 ? 41.777 -23.192 -35.861 1.00 88.56 531 SER A O 1
ATOM 4216 N N . VAL A 1 532 ? 39.751 -23.528 -34.941 1.00 90.88 532 VAL A N 1
ATOM 4217 C CA . VAL A 1 532 ? 40.303 -23.786 -33.595 1.00 90.88 532 VAL A CA 1
ATOM 4218 C C . VAL A 1 532 ? 40.627 -25.257 -33.332 1.00 90.88 532 VAL A C 1
ATOM 4220 O O . VAL A 1 532 ? 41.344 -25.548 -32.378 1.00 90.88 532 VAL A O 1
ATOM 4223 N N . VAL A 1 533 ? 40.124 -26.181 -34.158 1.00 91.50 533 VAL A N 1
ATOM 4224 C CA . VAL A 1 533 ? 40.266 -27.633 -33.961 1.00 91.50 533 VAL A CA 1
ATOM 4225 C C . VAL A 1 533 ? 41.526 -28.161 -34.647 1.00 91.50 533 VAL A C 1
ATOM 4227 O O . VAL A 1 533 ? 41.724 -27.981 -35.846 1.00 91.50 533 VAL A O 1
ATOM 4230 N N . THR A 1 534 ? 42.348 -28.891 -33.896 1.00 89.06 534 THR A N 1
ATOM 4231 C CA . THR A 1 534 ? 43.515 -29.610 -34.419 1.00 89.06 534 THR A CA 1
ATOM 4232 C C . THR A 1 534 ? 43.158 -31.085 -34.571 1.00 89.06 534 THR A C 1
ATOM 4234 O O . THR A 1 534 ? 42.923 -31.775 -33.576 1.00 89.06 534 THR A O 1
ATOM 4237 N N . SER A 1 535 ? 43.129 -31.587 -35.808 1.00 89.19 535 SER A N 1
ATOM 4238 C CA . SER A 1 535 ? 42.803 -32.987 -36.110 1.00 89.19 535 SER A CA 1
ATOM 4239 C C . SER A 1 535 ? 43.655 -33.985 -35.314 1.00 89.19 535 SER A C 1
ATOM 4241 O O . SER A 1 535 ? 44.822 -33.727 -35.013 1.00 89.19 535 SER A O 1
ATOM 4243 N N . LYS A 1 536 ? 43.072 -35.152 -35.003 1.00 90.88 536 LYS A N 1
ATOM 4244 C CA . LYS A 1 536 ? 43.779 -36.288 -34.386 1.00 90.88 536 LYS A CA 1
ATOM 4245 C C . LYS A 1 536 ? 45.060 -36.626 -35.150 1.00 90.88 536 LYS A C 1
ATOM 4247 O O . LYS A 1 536 ? 45.095 -36.556 -36.377 1.00 90.88 536 LYS A O 1
ATOM 4252 N N . LEU A 1 537 ? 46.077 -37.073 -34.419 1.00 90.19 537 LEU A N 1
ATOM 4253 C CA . LEU A 1 537 ? 47.314 -37.566 -35.024 1.00 90.19 537 LEU A CA 1
ATOM 4254 C C . LEU A 1 537 ? 47.056 -38.851 -35.829 1.00 90.19 537 LEU A C 1
ATOM 4256 O O . LEU A 1 537 ? 46.136 -39.622 -35.525 1.00 90.19 537 LEU A O 1
ATOM 4260 N N . ALA A 1 538 ? 47.892 -39.086 -36.842 1.00 90.06 538 ALA A N 1
ATOM 4261 C CA . ALA A 1 538 ? 47.892 -40.339 -37.586 1.00 90.06 538 ALA A CA 1
ATOM 4262 C C . ALA A 1 538 ? 48.254 -41.510 -36.650 1.00 90.06 538 ALA A C 1
ATOM 4264 O O . ALA A 1 538 ? 49.133 -41.357 -35.797 1.00 90.06 538 ALA A O 1
ATOM 4265 N N . PRO A 1 539 ? 47.585 -42.668 -36.767 1.00 91.06 539 PRO A N 1
ATOM 4266 C CA . PRO A 1 539 ? 47.824 -43.787 -35.872 1.00 91.06 539 PRO A CA 1
ATOM 4267 C C . PRO A 1 539 ? 49.003 -44.656 -36.321 1.00 91.06 539 PRO A C 1
ATOM 4269 O O . PRO A 1 539 ? 49.349 -44.728 -37.498 1.00 91.06 539 PRO A O 1
ATOM 4272 N N . GLU A 1 540 ? 49.564 -45.400 -35.373 1.00 92.38 540 GLU A N 1
ATOM 4273 C CA . GLU A 1 540 ? 50.719 -46.286 -35.556 1.00 92.38 540 GLU A CA 1
ATOM 4274 C C . GLU A 1 540 ? 50.381 -47.718 -35.130 1.00 92.38 540 GLU A C 1
ATOM 4276 O O . GLU A 1 540 ? 49.425 -47.943 -34.377 1.00 92.38 540 GLU A O 1
ATOM 4281 N N . ILE A 1 541 ? 51.173 -48.695 -35.583 1.00 92.31 541 ILE A N 1
ATOM 4282 C CA . ILE A 1 541 ? 51.109 -50.079 -35.099 1.00 92.31 541 ILE A CA 1
ATOM 4283 C C . ILE A 1 541 ? 52.063 -50.244 -33.912 1.00 92.31 541 ILE A C 1
ATOM 4285 O O . ILE A 1 541 ? 53.279 -50.258 -34.062 1.00 92.31 541 ILE A O 1
ATOM 4289 N N . ILE A 1 542 ? 51.490 -50.411 -32.721 1.00 90.56 542 ILE A N 1
ATOM 4290 C CA . ILE A 1 542 ? 52.200 -50.531 -31.437 1.00 90.56 542 ILE A CA 1
ATOM 4291 C C . ILE A 1 542 ? 52.440 -51.982 -30.991 1.00 90.56 542 ILE A C 1
ATOM 4293 O O . ILE A 1 542 ? 53.042 -52.217 -29.946 1.00 90.56 542 ILE A O 1
ATOM 4297 N N . ALA A 1 543 ? 51.959 -52.968 -31.751 1.00 88.94 543 ALA A N 1
ATOM 4298 C CA . ALA A 1 543 ? 52.385 -54.364 -31.644 1.00 88.94 543 ALA A CA 1
ATOM 4299 C C . ALA A 1 543 ? 52.129 -55.100 -32.964 1.00 88.94 543 ALA A C 1
ATOM 4301 O O . ALA A 1 543 ? 51.105 -54.863 -33.603 1.00 88.94 543 ALA A O 1
ATOM 4302 N N . GLY A 1 544 ? 53.026 -56.016 -33.335 1.00 85.81 544 GLY A N 1
ATOM 4303 C CA . GLY A 1 544 ? 52.921 -56.844 -34.541 1.00 85.81 544 GLY A CA 1
ATOM 4304 C C . GLY A 1 544 ? 53.796 -56.398 -35.719 1.00 85.81 544 GLY A C 1
ATOM 4305 O O . GLY A 1 544 ? 53.972 -57.185 -36.639 1.00 85.81 544 GLY A O 1
ATOM 4306 N N . ASP A 1 545 ? 54.394 -55.201 -35.703 1.00 88.94 545 ASP A N 1
ATOM 4307 C CA . ASP A 1 545 ? 55.366 -54.821 -36.744 1.00 88.94 545 ASP A CA 1
ATOM 4308 C C . ASP A 1 545 ? 56.596 -55.748 -36.753 1.00 88.94 545 ASP A C 1
ATOM 4310 O O . ASP A 1 545 ? 57.046 -56.223 -35.706 1.00 88.94 545 ASP A O 1
ATOM 4314 N N . LYS A 1 546 ? 57.103 -56.024 -37.959 1.00 88.00 546 LYS A N 1
ATOM 4315 C CA . LYS A 1 546 ? 58.255 -56.885 -38.291 1.00 88.00 546 LYS A CA 1
ATOM 4316 C C . LYS A 1 546 ? 58.187 -58.307 -37.729 1.00 88.00 546 LYS A C 1
ATOM 4318 O O . LYS A 1 546 ? 59.206 -58.991 -37.632 1.00 88.00 546 LYS A O 1
ATOM 4323 N N . CYS A 1 547 ? 56.995 -58.789 -37.377 1.00 85.38 547 CYS A N 1
ATOM 4324 C CA . CYS A 1 547 ? 56.836 -60.180 -36.973 1.00 85.38 547 CYS A CA 1
ATOM 4325 C C . CYS A 1 547 ? 56.994 -61.133 -38.173 1.00 85.38 547 CYS A C 1
ATOM 4327 O O . CYS A 1 547 ? 56.770 -60.774 -39.329 1.00 85.38 547 CYS A O 1
ATOM 4329 N N . ILE A 1 548 ? 57.425 -62.362 -37.894 1.00 85.44 548 ILE A N 1
ATOM 4330 C CA . ILE A 1 548 ? 57.706 -63.387 -38.903 1.00 85.44 548 ILE A CA 1
ATOM 4331 C C . ILE A 1 548 ? 56.756 -64.558 -38.663 1.00 85.44 548 ILE A C 1
ATOM 4333 O O . ILE A 1 548 ? 56.568 -64.979 -37.518 1.00 85.44 548 ILE A O 1
ATOM 4337 N N . ILE A 1 549 ? 56.169 -65.090 -39.734 1.00 85.75 549 ILE A N 1
ATOM 4338 C CA . ILE A 1 549 ? 55.284 -66.252 -39.681 1.00 85.75 549 ILE A CA 1
ATOM 4339 C C . ILE A 1 549 ? 55.633 -67.270 -40.767 1.00 85.75 549 ILE A C 1
ATOM 4341 O O . ILE A 1 549 ? 55.832 -66.928 -41.933 1.00 85.75 549 ILE A O 1
ATOM 4345 N N . ASP A 1 550 ? 55.685 -68.542 -40.379 1.00 81.50 550 ASP A N 1
ATOM 4346 C CA . ASP A 1 550 ? 55.843 -69.647 -41.319 1.00 81.50 550 ASP A CA 1
ATOM 4347 C C . ASP A 1 550 ? 54.558 -69.798 -42.141 1.00 81.50 550 ASP A C 1
ATOM 4349 O O . ASP A 1 550 ? 53.465 -69.919 -41.583 1.00 81.50 550 ASP A O 1
ATOM 4353 N N . LYS A 1 551 ? 54.671 -69.857 -43.468 1.00 78.12 551 LYS A N 1
ATOM 4354 C CA . LYS A 1 551 ? 53.531 -69.920 -44.403 1.00 78.12 551 LYS A CA 1
ATOM 4355 C C . LYS A 1 551 ? 52.548 -71.072 -44.149 1.00 78.12 551 LYS A C 1
ATOM 4357 O O . LYS A 1 551 ? 51.376 -70.958 -44.483 1.00 78.12 551 LYS A O 1
ATOM 4362 N N . ASN A 1 552 ? 53.005 -72.157 -43.522 1.00 77.50 552 ASN A N 1
ATOM 4363 C CA . ASN A 1 552 ? 52.187 -73.324 -43.167 1.00 77.50 552 ASN A CA 1
ATOM 4364 C C . ASN A 1 552 ? 51.716 -73.340 -41.697 1.00 77.50 552 ASN A C 1
ATOM 4366 O O . ASN A 1 552 ? 51.203 -74.357 -41.236 1.00 77.50 552 ASN A O 1
ATOM 4370 N N . SER A 1 553 ? 51.893 -72.253 -40.938 1.00 74.12 553 SER A N 1
ATOM 4371 C CA . SER A 1 553 ? 51.492 -72.192 -39.527 1.00 74.12 553 SER A CA 1
ATOM 4372 C C . SER A 1 553 ? 49.968 -72.150 -39.351 1.00 74.12 553 SER A C 1
ATOM 4374 O O . SER A 1 553 ? 49.267 -71.429 -40.057 1.00 74.12 553 SER A O 1
ATOM 4376 N N . ASP A 1 554 ? 49.456 -72.852 -38.337 1.00 79.44 554 ASP A N 1
ATOM 4377 C CA . ASP A 1 554 ? 48.075 -72.690 -37.845 1.00 79.44 554 ASP A CA 1
ATOM 4378 C C . ASP A 1 554 ? 47.931 -71.517 -36.852 1.00 79.44 554 ASP A C 1
ATOM 4380 O O . ASP A 1 554 ? 46.846 -71.251 -36.333 1.00 79.44 554 ASP A O 1
ATOM 4384 N N . LYS A 1 555 ? 49.025 -70.801 -36.560 1.00 79.69 555 LYS A N 1
ATOM 4385 C CA . LYS A 1 555 ? 49.024 -69.632 -35.672 1.00 79.69 555 LYS A CA 1
ATOM 4386 C C . LYS A 1 555 ? 48.397 -68.429 -36.376 1.00 79.69 555 LYS A C 1
ATOM 4388 O O . LYS A 1 555 ? 48.763 -68.100 -37.498 1.00 79.69 555 LYS A O 1
ATOM 4393 N N . ALA A 1 556 ? 47.505 -67.725 -35.685 1.00 81.69 556 ALA A N 1
ATOM 4394 C CA . ALA A 1 556 ? 47.010 -66.432 -36.141 1.00 81.69 556 ALA A CA 1
ATOM 4395 C C . ALA A 1 556 ? 47.996 -65.313 -35.764 1.00 81.69 556 ALA A C 1
ATOM 4397 O O . ALA A 1 556 ? 48.518 -65.283 -34.648 1.00 81.69 556 ALA A O 1
ATOM 4398 N N . ILE A 1 557 ? 48.222 -64.378 -36.685 1.00 87.81 557 ILE A N 1
ATOM 4399 C CA . ILE A 1 557 ? 49.088 -63.207 -36.494 1.00 87.81 557 ILE A CA 1
ATOM 4400 C C . ILE A 1 557 ? 48.227 -62.012 -36.056 1.00 87.81 557 ILE A C 1
ATOM 4402 O O . ILE A 1 557 ? 47.078 -61.892 -36.489 1.00 87.81 557 ILE A O 1
ATOM 4406 N N . THR A 1 558 ? 48.726 -61.161 -35.157 1.00 91.56 558 THR A N 1
ATOM 4407 C CA . THR A 1 558 ? 47.929 -60.073 -34.559 1.00 91.56 558 THR A CA 1
ATOM 4408 C C . THR A 1 558 ? 48.699 -58.762 -34.521 1.00 91.56 558 THR A C 1
ATOM 4410 O O . THR A 1 558 ? 49.820 -58.709 -34.022 1.00 91.56 558 THR A O 1
ATOM 4413 N N . PHE A 1 559 ? 48.041 -57.705 -34.988 1.00 93.38 559 PHE A N 1
ATOM 4414 C CA . PHE A 1 559 ? 48.536 -56.337 -35.039 1.00 93.38 559 PHE A CA 1
ATOM 4415 C C . PHE A 1 559 ? 47.659 -55.439 -34.163 1.00 93.38 559 PHE A C 1
ATOM 4417 O O . PHE A 1 559 ? 46.439 -55.610 -34.109 1.00 93.38 559 PHE A O 1
ATOM 4424 N N . LYS A 1 560 ? 48.262 -54.473 -33.470 1.00 93.25 560 LYS A N 1
ATOM 4425 C CA . LYS A 1 560 ? 47.556 -53.520 -32.604 1.00 93.25 560 LYS A CA 1
ATOM 4426 C C . LYS A 1 560 ? 47.868 -52.098 -33.043 1.00 93.25 560 LYS A C 1
ATOM 4428 O O . LYS A 1 560 ? 49.013 -51.677 -32.913 1.00 93.25 560 LYS A O 1
ATOM 4433 N N . SER A 1 561 ? 46.865 -51.349 -33.491 1.00 93.44 561 SER A N 1
ATOM 4434 C CA . SER A 1 561 ? 46.999 -49.906 -33.717 1.00 93.44 561 SER A CA 1
ATOM 4435 C C . SER A 1 561 ? 46.663 -49.105 -32.457 1.00 93.44 561 SER A C 1
ATOM 4437 O O . SER A 1 561 ? 45.793 -49.508 -31.686 1.00 93.44 561 SER A O 1
ATOM 4439 N N . ASN A 1 562 ? 47.337 -47.972 -32.242 1.00 90.88 562 ASN A N 1
ATOM 4440 C CA . ASN A 1 562 ? 47.083 -47.061 -31.119 1.00 90.88 562 ASN A CA 1
ATOM 4441 C C . ASN A 1 562 ? 45.821 -46.180 -31.273 1.00 90.88 562 ASN A C 1
ATOM 4443 O O . ASN A 1 562 ? 45.403 -45.582 -30.280 1.00 90.88 562 ASN A O 1
ATOM 4447 N N . ALA A 1 563 ? 45.186 -46.141 -32.452 1.00 89.62 563 ALA A N 1
ATOM 4448 C CA . ALA A 1 563 ? 43.940 -45.403 -32.680 1.00 89.62 563 ALA A CA 1
ATOM 4449 C C . ALA A 1 563 ? 42.783 -45.863 -31.770 1.00 89.62 563 ALA A C 1
ATOM 4451 O O . ALA A 1 563 ? 42.707 -47.019 -31.325 1.00 89.62 563 ALA A O 1
ATOM 4452 N N . ALA A 1 564 ? 41.832 -44.955 -31.527 1.00 88.88 564 ALA A N 1
ATOM 4453 C CA . ALA A 1 564 ? 40.590 -45.299 -30.845 1.00 88.88 564 ALA A CA 1
ATOM 4454 C C . ALA A 1 564 ? 39.716 -46.201 -31.733 1.00 88.88 564 ALA A C 1
ATOM 4456 O O . ALA A 1 564 ? 39.596 -46.002 -32.937 1.00 88.88 564 ALA A O 1
ATOM 4457 N N . PHE A 1 565 ? 39.052 -47.190 -31.131 1.00 89.38 565 PHE A N 1
ATOM 4458 C CA . PHE A 1 565 ? 38.263 -48.178 -31.882 1.00 89.38 565 PHE A CA 1
ATOM 4459 C C . PHE A 1 565 ? 37.066 -47.567 -32.641 1.00 89.38 565 PHE A C 1
ATOM 4461 O O . PHE A 1 565 ? 36.619 -48.130 -33.633 1.00 89.38 565 PHE A O 1
ATOM 4468 N N . SER A 1 566 ? 36.581 -46.400 -32.208 1.00 87.94 566 SER A N 1
ATOM 4469 C CA . SER A 1 566 ? 35.563 -45.602 -32.904 1.00 87.94 566 SER A CA 1
ATOM 4470 C C . SER A 1 566 ? 36.028 -45.025 -34.243 1.00 87.94 566 SER A C 1
ATOM 4472 O O . SER A 1 566 ? 35.190 -44.697 -35.074 1.00 87.94 566 SER A O 1
ATOM 4474 N N . ASP A 1 567 ? 37.340 -44.876 -34.440 1.00 88.88 567 ASP A N 1
ATOM 4475 C CA . ASP A 1 567 ? 37.928 -44.306 -35.653 1.00 88.88 567 ASP A CA 1
ATOM 4476 C C . ASP A 1 567 ? 38.226 -45.366 -36.724 1.00 88.88 567 ASP A C 1
ATOM 4478 O O . ASP A 1 567 ? 38.602 -45.004 -37.834 1.00 88.88 567 ASP A O 1
ATOM 4482 N N . PHE A 1 568 ? 38.076 -46.660 -36.415 1.00 92.88 568 PHE A N 1
ATOM 4483 C CA . PHE A 1 568 ? 38.408 -47.765 -37.316 1.00 92.88 568 PHE A CA 1
ATOM 4484 C C . PHE A 1 568 ? 37.545 -47.772 -38.588 1.00 92.88 568 PHE A C 1
ATOM 4486 O O . PHE A 1 568 ? 36.319 -47.848 -38.515 1.00 92.88 568 PHE A O 1
ATOM 4493 N N . VAL A 1 569 ? 38.201 -47.783 -39.752 1.00 93.88 569 VAL A N 1
ATOM 4494 C CA . VAL A 1 569 ? 37.554 -47.844 -41.071 1.00 93.88 569 VAL A CA 1
ATOM 4495 C C . VAL A 1 569 ? 37.672 -49.245 -41.675 1.00 93.88 569 VAL A C 1
ATOM 4497 O O . VAL A 1 569 ? 36.653 -49.869 -41.967 1.00 93.88 569 VAL A O 1
ATOM 4500 N N . LYS A 1 570 ? 38.898 -49.753 -41.875 1.00 94.50 570 LYS A N 1
ATOM 4501 C CA . LYS A 1 570 ? 39.148 -51.034 -42.565 1.00 94.50 570 LYS A CA 1
ATOM 4502 C C . LYS A 1 570 ? 40.538 -51.616 -42.298 1.00 94.50 570 LYS A C 1
ATOM 4504 O O . LYS A 1 570 ? 41.394 -50.967 -41.700 1.00 94.50 570 LYS A O 1
ATOM 4509 N N . VAL A 1 571 ? 40.760 -52.842 -42.776 1.00 94.25 571 VAL A N 1
ATOM 4510 C CA . VAL A 1 571 ? 42.087 -53.470 -42.863 1.00 94.25 571 VAL A CA 1
ATOM 4511 C C . VAL A 1 571 ? 42.425 -53.745 -44.321 1.00 94.25 571 VAL A C 1
ATOM 4513 O O . VAL A 1 571 ? 41.591 -54.239 -45.081 1.00 94.25 571 VAL A O 1
ATOM 4516 N N . GLU A 1 572 ? 43.664 -53.457 -44.688 1.00 94.75 572 GLU A N 1
ATOM 4517 C CA . GLU A 1 572 ? 44.240 -53.707 -46.003 1.00 94.75 572 GLU A CA 1
ATOM 4518 C C . GLU A 1 572 ? 45.492 -54.576 -45.858 1.00 94.75 572 GLU A C 1
ATOM 4520 O O . GLU A 1 572 ? 46.176 -54.531 -44.836 1.00 94.75 572 GLU A O 1
ATOM 4525 N N . LEU A 1 573 ? 45.791 -55.374 -46.876 1.00 92.56 573 LEU A N 1
ATOM 4526 C CA . LEU A 1 573 ? 46.983 -56.207 -46.975 1.00 92.56 573 LEU A CA 1
ATOM 4527 C C . LEU A 1 573 ? 47.558 -56.047 -48.380 1.00 92.56 573 LEU A C 1
ATOM 4529 O O . LEU A 1 573 ? 46.852 -56.278 -49.360 1.00 92.56 573 LEU A O 1
ATOM 4533 N N . ASP A 1 574 ? 48.802 -55.588 -48.476 1.00 89.50 574 ASP A N 1
ATOM 4534 C CA . ASP A 1 574 ? 49.498 -55.270 -49.730 1.00 89.50 574 ASP A CA 1
ATOM 4535 C C . ASP A 1 574 ? 48.694 -54.303 -50.629 1.00 89.50 574 ASP A C 1
ATOM 4537 O O . ASP A 1 574 ? 48.615 -54.448 -51.848 1.00 89.50 574 ASP A O 1
ATOM 4541 N N . GLY A 1 575 ? 48.021 -53.329 -50.000 1.00 83.06 575 GLY A N 1
ATOM 4542 C CA . GLY A 1 575 ? 47.128 -52.369 -50.664 1.00 83.06 575 GLY A CA 1
ATOM 4543 C C . GLY A 1 575 ? 45.750 -52.922 -51.059 1.00 83.06 575 GLY A C 1
ATOM 4544 O O . GLY A 1 575 ? 44.963 -52.212 -51.682 1.00 83.06 575 GLY A O 1
ATOM 4545 N N . ARG A 1 576 ? 45.424 -54.173 -50.705 1.00 89.19 576 ARG A N 1
ATOM 4546 C CA . ARG A 1 576 ? 44.114 -54.790 -50.946 1.00 89.19 576 ARG A CA 1
ATOM 4547 C C . ARG A 1 576 ? 43.274 -54.845 -49.672 1.00 89.19 576 ARG A C 1
ATOM 4549 O O . ARG A 1 576 ? 43.645 -55.493 -48.701 1.00 89.19 576 ARG A O 1
ATOM 4556 N N . GLU A 1 577 ? 42.085 -54.257 -49.719 1.00 93.75 577 GLU A N 1
ATOM 4557 C CA . GLU A 1 577 ? 41.089 -54.346 -48.646 1.00 93.75 577 GLU A CA 1
ATOM 4558 C C . GLU A 1 577 ? 40.652 -55.797 -48.357 1.00 93.75 577 GLU A C 1
ATOM 4560 O O . GLU A 1 577 ? 40.348 -56.573 -49.272 1.00 93.75 577 GLU A O 1
ATOM 4565 N N . LEU A 1 578 ? 40.644 -56.164 -47.072 1.00 93.69 578 LEU A N 1
ATOM 4566 C CA . LEU A 1 578 ? 40.293 -57.497 -46.574 1.00 93.69 578 LEU A CA 1
ATOM 4567 C C . LEU A 1 578 ? 38.829 -57.577 -46.119 1.00 93.69 578 LEU A C 1
ATOM 4569 O O . LEU A 1 578 ? 38.264 -56.607 -45.618 1.00 93.69 578 LEU A O 1
ATOM 4573 N N . VAL A 1 579 ? 38.220 -58.765 -46.200 1.00 91.38 579 VAL A N 1
ATOM 4574 C CA . VAL A 1 579 ? 36.846 -58.978 -45.716 1.00 91.38 579 VAL A CA 1
ATOM 4575 C C . VAL A 1 579 ? 36.854 -59.332 -44.228 1.00 91.38 579 VAL A C 1
ATOM 4577 O O . VAL A 1 579 ? 37.349 -60.390 -43.829 1.00 91.38 579 VAL A O 1
ATOM 4580 N N . LYS A 1 580 ? 36.261 -58.467 -43.401 1.00 89.88 580 LYS A N 1
ATOM 4581 C CA . LYS A 1 580 ? 36.077 -58.706 -41.962 1.00 89.88 580 LYS A CA 1
ATOM 4582 C C . LYS A 1 580 ? 35.312 -60.014 -41.696 1.00 89.88 580 LYS A C 1
ATOM 4584 O O . LYS A 1 580 ? 34.440 -60.408 -42.464 1.00 89.88 580 LYS A O 1
ATOM 4589 N N . ASP A 1 581 ? 35.674 -60.687 -40.609 1.00 88.81 581 ASP A N 1
ATOM 4590 C CA . ASP A 1 581 ? 35.125 -61.947 -40.087 1.00 88.81 581 ASP A CA 1
ATOM 4591 C C . ASP A 1 581 ? 35.292 -63.166 -41.026 1.00 88.81 581 ASP A C 1
ATOM 4593 O O . ASP A 1 581 ? 34.877 -64.277 -40.701 1.00 88.81 581 ASP A O 1
ATOM 4597 N N . LYS A 1 582 ? 35.999 -62.980 -42.152 1.00 89.31 582 LYS A N 1
ATOM 4598 C CA . LYS A 1 582 ? 36.469 -64.021 -43.080 1.00 89.31 582 LYS A CA 1
ATOM 4599 C C . LYS A 1 582 ? 37.997 -64.037 -43.171 1.00 89.31 582 LYS A C 1
ATOM 4601 O O . LYS A 1 582 ? 38.620 -65.070 -42.936 1.00 89.31 582 LYS A O 1
ATOM 4606 N N . ASP A 1 583 ? 38.591 -62.896 -43.511 1.00 89.81 583 ASP A N 1
ATOM 4607 C CA . ASP A 1 583 ? 40.029 -62.735 -43.753 1.00 89.81 583 ASP A CA 1
ATOM 4608 C C . ASP A 1 583 ? 40.765 -62.226 -42.493 1.00 89.81 583 ASP A C 1
ATOM 4610 O O . ASP A 1 583 ? 41.927 -62.565 -42.270 1.00 89.81 583 ASP A O 1
ATOM 4614 N N . TYR A 1 584 ? 40.074 -61.482 -41.619 1.00 92.44 584 TYR A N 1
ATOM 4615 C CA . TYR A 1 584 ? 40.562 -61.043 -40.303 1.00 92.44 584 TYR A CA 1
ATOM 4616 C C . TYR A 1 584 ? 39.416 -60.861 -39.295 1.00 92.44 584 TYR A C 1
ATOM 4618 O O . TYR A 1 584 ? 38.262 -60.704 -39.682 1.00 92.44 584 TYR A O 1
ATOM 4626 N N . THR A 1 585 ? 39.733 -60.805 -38.001 1.00 90.75 585 THR A N 1
ATOM 4627 C CA . THR A 1 585 ? 38.814 -60.361 -36.931 1.00 90.75 585 THR A CA 1
ATOM 4628 C C . THR A 1 585 ? 39.379 -59.125 -36.230 1.00 90.75 585 THR A C 1
ATOM 4630 O O . THR A 1 585 ? 40.589 -58.901 -36.267 1.00 90.75 585 THR A O 1
ATOM 4633 N N . VAL A 1 586 ? 38.527 -58.303 -35.603 1.00 91.94 586 VAL A N 1
ATOM 4634 C CA . VAL A 1 586 ? 38.962 -57.072 -34.915 1.00 91.94 586 VAL A CA 1
ATOM 4635 C C . VAL A 1 586 ? 38.264 -56.880 -33.565 1.00 91.94 586 VAL A C 1
ATOM 4637 O O . VAL A 1 586 ? 37.081 -57.195 -33.426 1.00 91.94 586 VAL A O 1
ATOM 4640 N N . LYS A 1 587 ? 38.995 -56.386 -32.558 1.00 88.56 587 LYS A N 1
ATOM 4641 C CA . LYS A 1 587 ? 38.530 -56.198 -31.169 1.00 88.56 587 LYS A CA 1
ATOM 4642 C C . LYS A 1 587 ? 38.844 -54.795 -30.642 1.00 88.56 587 LYS A C 1
ATOM 4644 O O . LYS A 1 587 ? 39.767 -54.147 -31.129 1.00 88.56 587 LYS A O 1
ATOM 4649 N N . ALA A 1 588 ? 38.066 -54.362 -29.647 1.00 77.25 588 ALA A N 1
ATOM 4650 C CA . ALA A 1 588 ? 38.169 -53.054 -28.999 1.00 77.25 588 ALA A CA 1
ATOM 4651 C C . ALA A 1 588 ? 39.103 -53.055 -27.772 1.00 77.25 588 ALA A C 1
ATOM 4653 O O . ALA A 1 588 ? 39.341 -54.098 -27.163 1.00 77.25 588 ALA A O 1
ATOM 4654 N N . GLY A 1 589 ? 39.579 -51.862 -27.396 1.00 61.06 589 GLY A N 1
ATOM 4655 C CA . GLY A 1 589 ? 40.627 -51.652 -26.385 1.00 61.06 589 GLY A CA 1
ATOM 4656 C C . GLY A 1 589 ? 41.981 -51.356 -27.039 1.00 61.06 589 GLY A C 1
ATOM 4657 O O . GLY A 1 589 ? 42.932 -52.114 -26.849 1.00 61.06 589 GLY A O 1
ATOM 4658 N N . SER A 1 590 ? 42.032 -50.270 -27.830 1.00 65.88 590 SER A N 1
ATOM 4659 C CA . SER A 1 590 ? 42.826 -50.143 -29.074 1.00 65.88 590 SER A CA 1
ATOM 4660 C C . SER A 1 590 ? 42.273 -51.010 -30.216 1.00 65.88 590 SER A C 1
ATOM 4662 O O . SER A 1 590 ? 41.514 -51.946 -29.969 1.00 65.88 590 SER A O 1
ATOM 4664 N N . ILE A 1 591 ? 42.635 -50.711 -31.467 1.00 86.75 591 ILE A N 1
ATOM 4665 C CA . ILE A 1 591 ? 42.232 -51.521 -32.628 1.00 86.75 591 ILE A CA 1
ATOM 4666 C C . ILE A 1 591 ? 43.165 -52.732 -32.727 1.00 86.75 591 ILE A C 1
ATOM 4668 O O . ILE A 1 591 ? 44.306 -52.610 -33.172 1.00 86.75 591 ILE A O 1
ATOM 4672 N N . ILE A 1 592 ? 42.693 -53.903 -32.294 1.00 89.38 592 ILE A N 1
ATOM 4673 C CA . ILE A 1 592 ? 43.450 -55.163 -32.352 1.00 89.38 592 ILE A CA 1
ATOM 4674 C C . ILE A 1 592 ? 42.908 -56.007 -33.506 1.00 89.38 592 ILE A C 1
ATOM 4676 O O . ILE A 1 592 ? 41.779 -56.487 -33.422 1.00 89.38 592 ILE A O 1
ATOM 4680 N N . VAL A 1 593 ? 43.707 -56.190 -34.558 1.00 91.31 593 VAL A N 1
ATOM 4681 C CA . VAL A 1 593 ? 43.393 -56.953 -35.777 1.00 91.31 593 VAL A CA 1
ATOM 4682 C C . VAL A 1 593 ? 44.140 -58.280 -35.766 1.00 91.31 593 VAL A C 1
ATOM 4684 O O . VAL A 1 593 ? 45.362 -58.301 -35.658 1.00 91.31 593 VAL A O 1
ATOM 4687 N N . THR A 1 594 ? 43.424 -59.386 -35.945 1.00 92.06 594 THR A N 1
ATOM 4688 C CA . THR A 1 594 ? 43.999 -60.734 -36.052 1.00 92.06 594 THR A CA 1
ATOM 4689 C C . THR A 1 594 ? 43.664 -61.320 -37.423 1.00 92.06 594 THR A C 1
ATOM 4691 O O . THR A 1 594 ? 42.483 -61.539 -37.707 1.00 92.06 594 THR A O 1
ATOM 4694 N N . LEU A 1 595 ? 44.667 -61.579 -38.272 1.00 90.94 595 LEU A N 1
ATOM 4695 C CA . LEU A 1 595 ? 44.442 -62.212 -39.583 1.00 90.94 595 LEU A CA 1
ATOM 4696 C C . LEU A 1 595 ? 44.129 -63.705 -39.415 1.00 90.94 595 LEU A C 1
ATOM 4698 O O . LEU A 1 595 ? 44.689 -64.382 -38.549 1.00 90.94 595 LEU A O 1
ATOM 4702 N N . ASN A 1 596 ? 43.255 -64.228 -40.271 1.00 89.44 596 ASN A N 1
ATOM 4703 C CA . ASN A 1 596 ? 42.915 -65.647 -40.311 1.00 89.44 596 ASN A CA 1
ATOM 4704 C C . ASN A 1 596 ? 44.105 -66.472 -40.869 1.00 89.44 596 ASN A C 1
ATOM 4706 O O . ASN A 1 596 ? 44.595 -66.134 -41.950 1.00 89.44 596 ASN A O 1
ATOM 4710 N N . PRO A 1 597 ? 44.557 -67.566 -40.216 1.00 87.00 597 PRO A N 1
ATOM 4711 C CA . PRO A 1 597 ? 45.571 -68.481 -40.762 1.00 87.00 597 PRO A CA 1
ATOM 4712 C C . PRO A 1 597 ? 45.297 -68.948 -42.198 1.00 87.00 597 PRO A C 1
ATOM 4714 O O . PRO A 1 597 ? 46.227 -69.087 -42.993 1.00 87.00 597 PRO A O 1
ATOM 4717 N N . ASP A 1 598 ? 44.028 -69.117 -42.577 1.00 86.38 598 ASP A N 1
ATOM 4718 C CA . ASP A 1 598 ? 43.659 -69.497 -43.943 1.00 86.38 598 ASP A CA 1
ATOM 4719 C C . ASP A 1 598 ? 43.894 -68.387 -44.976 1.00 86.38 598 ASP A C 1
ATOM 4721 O O . ASP A 1 598 ? 43.985 -68.692 -46.165 1.00 86.38 598 ASP A O 1
ATOM 4725 N N . LEU A 1 599 ? 43.999 -67.116 -44.575 1.00 86.75 599 LEU A N 1
ATOM 4726 C CA . LEU A 1 599 ? 44.496 -66.047 -45.446 1.00 86.75 599 LEU A CA 1
ATOM 4727 C C . LEU A 1 599 ? 46.016 -66.172 -45.599 1.00 86.75 599 LEU A C 1
ATOM 4729 O O . LEU A 1 599 ? 46.511 -66.199 -46.721 1.00 86.75 599 LEU A O 1
ATOM 4733 N N . ILE A 1 600 ? 46.731 -66.313 -44.478 1.00 85.12 600 ILE A N 1
ATOM 4734 C CA . ILE A 1 600 ? 48.202 -66.335 -44.412 1.00 85.12 600 ILE A CA 1
ATOM 4735 C C . ILE A 1 600 ? 48.782 -67.458 -45.288 1.00 85.12 600 ILE A C 1
ATOM 4737 O O . ILE A 1 600 ? 49.682 -67.215 -46.086 1.00 85.12 600 ILE A O 1
ATOM 4741 N N . LYS A 1 601 ? 48.188 -68.658 -45.241 1.00 86.12 601 LYS A N 1
ATOM 4742 C CA . LYS A 1 601 ? 48.564 -69.817 -46.079 1.00 86.12 601 LYS A CA 1
ATOM 4743 C C . LYS A 1 601 ? 48.418 -69.592 -47.593 1.00 86.12 601 LYS A C 1
ATOM 4745 O O . LYS A 1 601 ? 48.943 -70.380 -48.376 1.00 86.12 601 LYS A O 1
ATOM 4750 N N . LYS A 1 602 ? 47.680 -68.559 -48.020 1.00 86.31 602 LYS A N 1
ATOM 4751 C CA . LYS A 1 602 ? 47.470 -68.194 -49.436 1.00 86.31 602 LYS A CA 1
ATOM 4752 C C . LYS A 1 602 ? 48.381 -67.057 -49.909 1.00 86.31 602 LYS A C 1
ATOM 4754 O O . LYS A 1 602 ? 48.335 -66.720 -51.091 1.00 86.31 602 LYS A O 1
ATOM 4759 N N . LEU A 1 603 ? 49.168 -66.458 -49.017 1.00 87.19 603 LEU A N 1
ATOM 4760 C CA . LEU A 1 603 ? 50.112 -65.401 -49.367 1.00 87.19 603 LEU A CA 1
ATOM 4761 C C . LEU A 1 603 ? 51.341 -65.982 -50.084 1.00 87.19 603 LEU A C 1
ATOM 4763 O O . LEU A 1 603 ? 51.652 -67.176 -49.997 1.00 87.19 603 LEU A O 1
ATOM 4767 N N . SER A 1 604 ? 52.033 -65.119 -50.823 1.00 85.88 604 SER A N 1
ATOM 4768 C CA . SER A 1 604 ? 53.382 -65.391 -51.319 1.00 85.88 604 SER A CA 1
ATOM 4769 C C . SER A 1 604 ? 54.368 -65.554 -50.159 1.00 85.88 604 SER A C 1
ATOM 4771 O O . SER A 1 604 ? 54.020 -65.414 -48.989 1.00 85.88 604 SER A O 1
ATOM 4773 N N . THR A 1 605 ? 55.613 -65.883 -50.483 1.00 84.06 605 THR A N 1
ATOM 4774 C CA . THR A 1 605 ? 56.724 -65.763 -49.540 1.00 84.06 605 THR A CA 1
ATOM 4775 C C . THR A 1 605 ? 57.489 -64.477 -49.795 1.00 84.06 605 THR A C 1
ATOM 4777 O O . THR A 1 605 ? 57.681 -64.078 -50.944 1.00 84.06 605 THR A O 1
ATOM 4780 N N . GLY A 1 606 ? 57.861 -63.796 -48.714 1.00 83.88 606 GLY A N 1
ATOM 4781 C CA . GLY A 1 606 ? 58.401 -62.442 -48.745 1.00 83.88 606 GLY A CA 1
ATOM 4782 C C . GLY A 1 606 ? 57.861 -61.569 -47.614 1.00 83.88 606 GLY A C 1
ATOM 4783 O O . GLY A 1 606 ? 57.260 -62.050 -46.650 1.00 83.88 606 GLY A O 1
ATOM 4784 N N . GLU A 1 607 ? 58.111 -60.271 -47.730 1.00 90.44 607 GLU A N 1
ATOM 4785 C CA . GLU A 1 607 ? 57.560 -59.248 -46.846 1.00 90.44 607 GLU A CA 1
ATOM 4786 C C . GLU A 1 607 ? 56.188 -58.784 -47.351 1.00 90.44 607 GLU A C 1
ATOM 4788 O O . GLU A 1 607 ? 55.988 -58.595 -48.549 1.00 90.44 607 GLU A O 1
ATOM 4793 N N . HIS A 1 608 ? 55.255 -58.626 -46.418 1.00 91.62 608 HIS A N 1
ATOM 4794 C CA . HIS A 1 608 ? 53.872 -58.221 -46.634 1.00 91.62 608 HIS A CA 1
ATOM 4795 C C . HIS A 1 608 ? 53.546 -57.020 -45.744 1.00 91.62 608 HIS A C 1
ATOM 4797 O O . HIS A 1 608 ? 54.068 -56.910 -44.631 1.00 91.62 608 HIS A O 1
ATOM 4803 N N . VAL A 1 609 ? 52.667 -56.129 -46.204 1.00 93.50 609 VAL A N 1
ATOM 4804 C CA . VAL A 1 609 ? 52.308 -54.898 -45.478 1.00 93.50 609 VAL A CA 1
ATOM 4805 C C . VAL A 1 609 ? 50.833 -54.918 -45.108 1.00 93.50 609 VAL A C 1
ATOM 4807 O O . VAL A 1 609 ? 49.968 -54.896 -45.982 1.00 93.50 609 VAL A O 1
ATOM 4810 N N . ILE A 1 610 ? 50.534 -54.912 -43.809 1.00 94.31 610 ILE A N 1
ATOM 4811 C CA . ILE A 1 610 ? 49.174 -54.703 -43.305 1.00 94.31 610 ILE A CA 1
ATOM 4812 C C . ILE A 1 610 ? 48.951 -53.218 -43.002 1.00 94.31 610 ILE A C 1
ATOM 4814 O O . ILE A 1 610 ? 49.753 -52.584 -42.316 1.00 94.31 610 ILE A O 1
ATOM 4818 N N . GLY A 1 611 ? 47.839 -52.670 -43.484 1.00 93.81 611 GLY A N 1
ATOM 4819 C CA . GLY A 1 611 ? 47.336 -51.347 -43.126 1.00 93.81 611 GLY A CA 1
ATOM 4820 C C . GLY A 1 611 ? 46.078 -51.461 -42.267 1.00 93.81 611 GLY A C 1
ATOM 4821 O O . GLY A 1 611 ? 45.132 -52.154 -42.635 1.00 93.81 611 GLY A O 1
ATOM 4822 N N . ILE A 1 612 ? 46.037 -50.771 -41.130 1.00 94.56 612 ILE A N 1
ATOM 4823 C CA . ILE A 1 612 ? 44.839 -50.577 -40.304 1.00 94.56 612 ILE A CA 1
ATOM 4824 C C . ILE A 1 612 ? 44.385 -49.128 -40.495 1.00 94.56 612 ILE A C 1
ATOM 4826 O O . ILE A 1 612 ? 44.918 -48.203 -39.878 1.00 94.56 612 ILE A O 1
ATOM 4830 N N . ALA A 1 613 ? 43.417 -48.928 -41.386 1.00 92.88 613 ALA A N 1
ATOM 4831 C CA . ALA A 1 613 ? 42.903 -47.610 -41.732 1.00 92.88 613 ALA A CA 1
ATOM 4832 C C . ALA A 1 613 ? 41.955 -47.092 -40.646 1.00 92.88 613 ALA A C 1
ATOM 4834 O O . ALA A 1 613 ? 41.005 -47.779 -40.256 1.00 92.88 613 ALA A O 1
ATOM 4835 N N . SER A 1 614 ? 42.197 -45.864 -40.197 1.00 92.94 614 SER A N 1
ATOM 4836 C CA . SER A 1 614 ? 41.347 -45.114 -39.270 1.00 92.94 614 SER A CA 1
ATOM 4837 C C . SER A 1 614 ? 41.024 -43.725 -39.836 1.00 92.94 614 SER A C 1
ATOM 4839 O O . SER A 1 614 ? 41.654 -43.278 -40.794 1.00 92.94 614 SER A O 1
ATOM 4841 N N . SER A 1 615 ? 40.065 -43.019 -39.236 1.00 90.19 615 SER A N 1
ATOM 4842 C CA . SER A 1 615 ? 39.612 -41.683 -39.664 1.00 90.19 615 SER A CA 1
ATOM 4843 C C . SER A 1 615 ? 40.734 -40.634 -39.774 1.00 90.19 615 SER A C 1
ATOM 4845 O O . SER A 1 615 ? 40.652 -39.760 -40.633 1.00 90.19 615 SER A O 1
ATOM 4847 N N . SER A 1 616 ? 41.794 -40.738 -38.959 1.00 87.44 616 SER A N 1
ATOM 4848 C CA . SER A 1 616 ? 42.973 -39.855 -38.986 1.00 87.44 616 SER A CA 1
ATOM 4849 C C . SER A 1 616 ? 44.179 -40.399 -39.767 1.00 87.44 616 SER A C 1
ATOM 4851 O O . SER A 1 616 ? 45.235 -39.770 -39.770 1.00 87.44 616 SER A O 1
ATOM 4853 N N . GLY A 1 617 ? 44.056 -41.554 -40.431 1.00 91.19 617 GLY A N 1
ATOM 4854 C CA . GLY A 1 617 ? 45.122 -42.158 -41.238 1.00 91.19 617 GLY A CA 1
ATOM 4855 C C . GLY A 1 617 ? 45.270 -43.672 -41.059 1.00 91.19 617 GLY A C 1
ATOM 4856 O O . GLY A 1 617 ? 44.583 -44.298 -40.251 1.00 91.19 617 GLY A O 1
ATOM 4857 N N . THR A 1 618 ? 46.191 -44.269 -41.819 1.00 93.25 618 THR A N 1
ATOM 4858 C CA . THR A 1 618 ? 46.427 -45.723 -41.834 1.00 93.25 618 THR A CA 1
ATOM 4859 C C . THR A 1 618 ? 47.689 -46.102 -41.070 1.00 93.25 618 THR A C 1
ATOM 4861 O O . THR A 1 618 ? 48.805 -45.870 -41.533 1.00 93.25 618 THR A O 1
ATOM 4864 N N . ALA A 1 619 ? 47.504 -46.775 -39.935 1.00 92.81 619 ALA A N 1
ATOM 4865 C CA . ALA A 1 619 ? 48.590 -47.399 -39.194 1.00 92.81 619 ALA A CA 1
ATOM 4866 C C . ALA A 1 619 ? 49.102 -48.614 -39.975 1.00 92.81 619 ALA A C 1
ATOM 4868 O O . ALA A 1 619 ? 48.352 -49.569 -40.171 1.00 92.81 619 ALA A O 1
ATOM 4869 N N . SER A 1 620 ? 50.358 -48.592 -40.419 1.00 93.25 620 SER A N 1
ATOM 4870 C CA . SER A 1 620 ? 50.929 -49.659 -41.254 1.00 93.25 620 SER A CA 1
ATOM 4871 C C . SER A 1 620 ? 51.999 -50.461 -40.512 1.00 93.25 620 SER A C 1
ATOM 4873 O O . SER A 1 620 ? 52.740 -49.903 -39.705 1.00 93.25 620 SER A O 1
ATOM 4875 N N . ALA A 1 621 ? 52.080 -51.761 -40.790 1.00 92.62 621 ALA A N 1
ATOM 4876 C CA . ALA A 1 621 ? 53.110 -52.663 -40.277 1.00 92.62 621 ALA A CA 1
ATOM 4877 C C . ALA A 1 621 ? 53.556 -53.661 -41.344 1.00 92.62 621 ALA A C 1
ATOM 4879 O O . ALA A 1 621 ? 52.765 -54.094 -42.183 1.00 92.62 621 ALA A O 1
ATOM 4880 N N . HIS A 1 622 ? 54.817 -54.062 -41.260 1.00 91.75 622 HIS A N 1
ATOM 4881 C CA . HIS A 1 622 ? 55.412 -55.081 -42.113 1.00 91.75 622 HIS A CA 1
ATOM 4882 C C . HIS A 1 622 ? 55.385 -56.425 -41.380 1.00 91.75 622 HIS A C 1
ATOM 4884 O O . HIS A 1 622 ? 55.503 -56.474 -40.155 1.00 91.75 622 HIS A O 1
ATOM 4890 N N . PHE A 1 623 ? 55.245 -57.531 -42.101 1.00 92.38 623 PHE A N 1
ATOM 4891 C CA . PHE A 1 623 ? 55.462 -58.872 -41.561 1.00 92.38 623 PHE A CA 1
ATOM 4892 C C . PHE A 1 623 ? 55.997 -59.801 -42.647 1.00 92.38 623 PHE A C 1
ATOM 4894 O O . PHE A 1 623 ? 55.618 -59.696 -43.811 1.00 92.38 623 PHE A O 1
ATOM 4901 N N . THR A 1 624 ? 56.887 -60.725 -42.288 1.00 89.62 624 THR A N 1
ATOM 4902 C CA . THR A 1 624 ? 57.462 -61.660 -43.265 1.00 89.62 624 THR A CA 1
ATOM 4903 C C . THR A 1 624 ? 56.711 -62.985 -43.240 1.00 89.62 624 THR A C 1
ATOM 4905 O O . THR A 1 624 ? 56.758 -63.708 -42.241 1.00 89.62 624 THR A O 1
ATOM 4908 N N . VAL A 1 625 ? 56.072 -63.339 -44.354 1.00 86.88 625 VAL A N 1
ATOM 4909 C CA . VAL A 1 625 ? 55.589 -64.702 -44.603 1.00 86.88 625 VAL A CA 1
ATOM 4910 C C . VAL A 1 625 ? 56.756 -65.487 -45.181 1.00 86.88 625 VAL A C 1
ATOM 4912 O O . VAL A 1 625 ? 57.160 -65.275 -46.324 1.00 86.88 625 VAL A O 1
ATOM 4915 N N . LYS A 1 626 ? 57.341 -66.383 -44.389 1.00 83.44 626 LYS A N 1
ATOM 4916 C CA . LYS A 1 626 ? 58.490 -67.183 -44.822 1.00 83.44 626 LYS A CA 1
ATOM 4917 C C . LYS A 1 626 ? 58.058 -68.577 -45.273 1.00 83.44 626 LYS A C 1
ATOM 4919 O O . LYS A 1 626 ? 57.266 -69.246 -44.607 1.00 83.44 626 LYS A O 1
ATOM 4924 N N . GLU A 1 627 ? 58.626 -69.041 -46.386 1.00 67.06 627 GLU A N 1
ATOM 4925 C CA . GLU A 1 627 ? 58.889 -70.475 -46.546 1.00 67.06 627 GLU A CA 1
ATOM 4926 C C . GLU A 1 627 ? 59.950 -70.806 -45.476 1.00 67.06 627 GLU A C 1
ATOM 4928 O O . GLU A 1 627 ? 60.809 -69.960 -45.217 1.00 67.06 627 GLU A O 1
ATOM 4933 N N . PRO A 1 628 ? 59.868 -71.952 -44.780 1.00 52.62 628 PRO A N 1
ATOM 4934 C CA . PRO A 1 628 ? 60.663 -72.208 -43.576 1.00 52.62 628 PRO A CA 1
ATOM 4935 C C . PRO A 1 628 ? 62.150 -72.439 -43.908 1.00 52.62 628 PRO A C 1
ATOM 4937 O O . PRO A 1 628 ? 62.608 -73.576 -43.996 1.00 52.62 628 PRO A O 1
ATOM 4940 N N . GLU A 1 629 ? 62.893 -71.347 -44.101 1.00 41.97 629 GLU A N 1
ATOM 4941 C CA . GLU A 1 629 ? 64.246 -71.337 -44.665 1.00 41.97 629 GLU A CA 1
ATOM 4942 C C . GLU A 1 629 ? 65.243 -70.433 -43.913 1.00 41.97 629 GLU A C 1
ATOM 4944 O O . GLU A 1 629 ? 64.895 -69.585 -43.086 1.00 41.97 629 GLU A O 1
ATOM 4949 N N . THR A 1 630 ? 66.519 -70.678 -44.213 1.00 34.59 630 THR A N 1
ATOM 4950 C CA . THR A 1 630 ? 67.731 -70.101 -43.616 1.00 34.59 630 THR A CA 1
ATOM 4951 C C . THR A 1 630 ? 67.998 -68.621 -43.965 1.00 34.59 630 THR A C 1
ATOM 4953 O O . THR A 1 630 ? 67.312 -68.007 -44.774 1.00 34.59 630 THR A O 1
ATOM 4956 N N . GLU A 1 631 ? 68.992 -68.037 -43.288 1.00 30.94 631 GLU A N 1
ATOM 4957 C CA . GLU A 1 631 ? 69.362 -66.604 -43.231 1.00 30.94 631 GLU A CA 1
ATOM 4958 C C . GLU A 1 631 ? 69.969 -66.061 -44.568 1.00 30.94 631 GLU A C 1
ATOM 4960 O O . GLU A 1 631 ? 70.240 -66.853 -45.466 1.00 30.94 631 GLU A O 1
ATOM 4965 N N . SER A 1 632 ? 70.233 -64.757 -44.826 1.00 28.27 632 SER A N 1
ATOM 4966 C CA . SER A 1 632 ? 70.648 -63.616 -43.957 1.00 28.27 632 SER A CA 1
ATOM 4967 C C . SER A 1 632 ? 70.577 -62.221 -44.697 1.00 28.27 632 SER A C 1
ATOM 4969 O O . SER A 1 632 ? 70.586 -62.238 -45.922 1.00 28.27 632 SER A O 1
ATOM 4971 N N . ILE A 1 633 ? 70.318 -61.051 -44.040 1.00 35.19 633 ILE A N 1
ATOM 4972 C CA . ILE A 1 633 ? 71.246 -59.901 -43.666 1.00 35.19 633 ILE A CA 1
ATOM 4973 C C . ILE A 1 633 ? 71.696 -58.976 -44.851 1.00 35.19 633 ILE A C 1
ATOM 4975 O O . ILE A 1 633 ? 72.042 -59.531 -45.883 1.00 35.19 633 ILE A O 1
ATOM 4979 N N . LYS A 1 634 ? 71.810 -57.612 -44.862 1.00 32.91 634 LYS A N 1
ATOM 4980 C CA . LYS A 1 634 ? 71.598 -56.361 -44.021 1.00 32.91 634 LYS A CA 1
ATOM 4981 C C . LYS A 1 634 ? 71.767 -55.102 -44.969 1.00 32.91 634 LYS A C 1
ATOM 4983 O O . LYS A 1 634 ? 72.208 -55.348 -46.087 1.00 32.91 634 LYS A O 1
ATOM 4988 N N . GLU A 1 635 ? 71.583 -53.776 -44.731 1.00 36.84 635 GLU A N 1
ATOM 4989 C CA . GLU A 1 635 ? 70.968 -52.792 -43.762 1.00 36.84 635 GLU A CA 1
ATOM 4990 C C . GLU A 1 635 ? 70.833 -51.400 -44.514 1.00 36.84 635 GLU A C 1
ATOM 4992 O O . GLU A 1 635 ? 70.609 -51.507 -45.719 1.00 36.84 635 GLU A O 1
ATOM 4997 N N . THR A 1 636 ? 70.907 -50.100 -44.104 1.00 30.50 636 THR A N 1
ATOM 4998 C CA . THR A 1 636 ? 71.227 -49.172 -42.944 1.00 30.50 636 THR A CA 1
ATOM 4999 C C . THR A 1 636 ? 70.569 -47.765 -43.262 1.00 30.50 636 THR A C 1
ATOM 5001 O O . THR A 1 636 ? 70.330 -47.521 -44.442 1.00 30.50 636 THR A O 1
ATOM 5004 N N . GLU A 1 637 ? 70.052 -46.855 -42.389 1.00 39.69 637 GLU A N 1
ATOM 5005 C CA . GLU A 1 637 ? 70.579 -45.940 -41.300 1.00 39.69 637 GLU A CA 1
ATOM 5006 C C . GLU A 1 637 ? 71.252 -44.612 -41.802 1.00 39.69 637 GLU A C 1
ATOM 5008 O O . GLU A 1 637 ? 71.884 -44.683 -42.853 1.00 39.69 637 GLU A O 1
ATOM 5013 N N . THR A 1 638 ? 71.200 -43.366 -41.237 1.00 28.73 638 THR A N 1
ATOM 5014 C CA . THR A 1 638 ? 70.682 -42.606 -40.017 1.00 28.73 638 THR A CA 1
ATOM 5015 C C . THR A 1 638 ? 70.709 -41.043 -40.317 1.00 28.73 638 THR A C 1
ATOM 5017 O O . THR A 1 638 ? 70.992 -40.744 -41.475 1.00 28.73 638 THR A O 1
ATOM 5020 N N . GLU A 1 639 ? 70.488 -39.919 -39.557 1.00 33.28 639 GLU A N 1
ATOM 5021 C CA . GLU A 1 639 ? 70.050 -39.310 -38.224 1.00 33.28 639 GLU A CA 1
ATOM 5022 C C . GLU A 1 639 ? 70.049 -37.717 -38.405 1.00 33.28 639 GLU A C 1
ATOM 5024 O O . GLU A 1 639 ? 70.433 -37.319 -39.504 1.00 33.28 639 GLU A O 1
ATOM 5029 N N . THR A 1 640 ? 69.762 -36.666 -37.569 1.00 30.31 640 THR A N 1
ATOM 5030 C CA . THR A 1 640 ? 69.030 -36.188 -36.314 1.00 30.31 640 THR A CA 1
ATOM 5031 C C . THR A 1 640 ? 68.976 -34.598 -36.347 1.00 30.31 640 THR A C 1
ATOM 5033 O O . THR A 1 640 ? 69.139 -34.094 -37.455 1.00 30.31 640 THR A O 1
ATOM 5036 N N . GLU A 1 641 ? 68.747 -33.651 -35.383 1.00 35.00 641 GLU A N 1
ATOM 5037 C CA . GLU A 1 641 ? 68.557 -33.466 -33.894 1.00 35.00 641 GLU A CA 1
ATOM 5038 C C . GLU A 1 641 ? 68.083 -31.977 -33.553 1.00 35.00 641 GLU A C 1
ATOM 5040 O O . GLU A 1 641 ? 68.099 -31.148 -34.465 1.00 35.00 641 GLU A O 1
ATOM 5045 N N . SER A 1 642 ? 67.810 -31.590 -32.271 1.00 33.69 642 SER A N 1
ATOM 5046 C CA . SER A 1 642 ? 67.949 -30.236 -31.587 1.00 33.69 642 SER A CA 1
ATOM 5047 C C . SER A 1 642 ? 66.758 -29.191 -31.583 1.00 33.69 642 SER A C 1
ATOM 5049 O O . SER A 1 642 ? 65.926 -29.289 -32.477 1.00 33.69 642 SER A O 1
ATOM 5051 N N . ILE A 1 643 ? 66.564 -28.103 -30.754 1.00 33.47 643 ILE A N 1
ATOM 5052 C CA . ILE A 1 643 ? 66.788 -27.599 -29.323 1.00 33.47 643 ILE A CA 1
ATOM 5053 C C . ILE A 1 643 ? 66.533 -26.021 -29.271 1.00 33.47 643 ILE A C 1
ATOM 5055 O O . ILE A 1 643 ? 66.738 -25.438 -30.330 1.00 33.47 643 ILE A O 1
ATOM 5059 N N . LYS A 1 644 ? 66.196 -25.144 -28.259 1.00 33.47 644 LYS A N 1
ATOM 5060 C CA . LYS A 1 644 ? 65.586 -24.946 -26.866 1.00 33.47 644 LYS A CA 1
ATOM 5061 C C . LYS A 1 644 ? 65.519 -23.377 -26.558 1.00 33.47 644 LYS A C 1
ATOM 5063 O O . LYS A 1 644 ? 66.110 -22.676 -27.373 1.00 33.47 644 LYS A O 1
ATOM 5068 N N . GLU A 1 645 ? 65.015 -22.665 -25.499 1.00 34.03 645 GLU A N 1
ATOM 5069 C CA . GLU A 1 645 ? 63.971 -22.692 -24.398 1.00 34.03 645 GLU A CA 1
ATOM 5070 C C . GLU A 1 645 ? 63.880 -21.310 -23.597 1.00 34.03 645 GLU A C 1
ATOM 5072 O O . GLU A 1 645 ? 64.784 -20.500 -23.769 1.00 34.03 645 GLU A O 1
ATOM 5077 N N . SER A 1 646 ? 62.860 -21.097 -22.704 1.00 34.00 646 SER A N 1
ATOM 5078 C CA . SER A 1 646 ? 62.699 -20.128 -21.529 1.00 34.00 646 SER A CA 1
ATOM 5079 C C . SER A 1 646 ? 62.380 -18.587 -21.731 1.00 34.00 646 SER A C 1
ATOM 5081 O O . SER A 1 646 ? 62.473 -18.146 -22.872 1.00 34.00 646 SER A O 1
ATOM 5083 N N . GLU A 1 647 ? 61.916 -17.680 -20.799 1.00 32.16 647 GLU A N 1
ATOM 5084 C CA . GLU A 1 647 ? 61.507 -17.630 -19.335 1.00 32.16 647 GLU A CA 1
ATOM 5085 C C . GLU A 1 647 ? 60.748 -16.298 -18.863 1.00 32.16 647 GLU A C 1
ATOM 5087 O O . GLU A 1 647 ? 60.691 -15.366 -19.658 1.00 32.16 647 GLU A O 1
ATOM 5092 N N . THR A 1 648 ? 60.242 -16.210 -17.585 1.00 30.14 648 THR A N 1
ATOM 5093 C CA . THR A 1 648 ? 59.836 -15.028 -16.676 1.00 30.14 648 THR A CA 1
ATOM 5094 C C . THR A 1 648 ? 58.741 -13.963 -17.096 1.00 30.14 648 THR A C 1
ATOM 5096 O O . THR A 1 648 ? 58.349 -13.985 -18.254 1.00 30.14 648 THR A O 1
ATOM 5099 N N . GLU A 1 649 ? 58.134 -12.978 -16.342 1.00 31.73 649 GLU A N 1
ATOM 5100 C CA . GLU A 1 649 ? 57.713 -12.549 -14.929 1.00 31.73 649 GLU A CA 1
ATOM 5101 C C . GLU A 1 649 ? 56.883 -11.177 -15.002 1.00 31.73 649 GLU A C 1
ATOM 5103 O O . GLU A 1 649 ? 56.786 -10.691 -16.125 1.00 31.73 649 GLU A O 1
ATOM 5108 N N . THR A 1 650 ? 56.332 -10.351 -14.042 1.00 28.66 650 THR A N 1
ATOM 5109 C CA . THR A 1 650 ? 55.606 -10.231 -12.692 1.00 28.66 650 THR A CA 1
ATOM 5110 C C . THR A 1 650 ? 55.122 -8.711 -12.529 1.00 28.66 650 THR A C 1
ATOM 5112 O O . THR A 1 650 ? 55.467 -7.959 -13.436 1.00 28.66 650 THR A O 1
ATOM 5115 N N . ILE A 1 651 ? 54.394 -8.008 -11.589 1.00 30.84 651 ILE A N 1
ATOM 5116 C CA . ILE A 1 651 ? 53.491 -8.016 -10.351 1.00 30.84 651 ILE A CA 1
ATOM 5117 C C . ILE A 1 651 ? 52.946 -6.507 -10.146 1.00 30.84 651 ILE A C 1
ATOM 5119 O O . ILE A 1 651 ? 53.473 -5.670 -10.871 1.00 30.84 651 ILE A O 1
ATOM 5123 N N . SER A 1 652 ? 51.974 -5.914 -9.363 1.00 30.78 652 SER A N 1
ATOM 5124 C CA . SER A 1 652 ? 51.248 -6.010 -8.030 1.00 30.78 652 SER A CA 1
ATOM 5125 C C . SER A 1 652 ? 49.801 -5.322 -7.956 1.00 30.78 652 SER A C 1
ATOM 5127 O O . SER A 1 652 ? 49.085 -5.402 -8.949 1.00 30.78 652 SER A O 1
ATOM 5129 N N . LYS A 1 653 ? 49.307 -4.725 -6.811 1.00 29.31 653 LYS A N 1
ATOM 5130 C CA . LYS A 1 653 ? 47.885 -4.259 -6.494 1.00 29.31 653 LYS A CA 1
ATOM 5131 C C . LYS A 1 653 ? 47.696 -3.377 -5.187 1.00 29.31 653 LYS A C 1
ATOM 5133 O O . LYS A 1 653 ? 48.480 -3.645 -4.284 1.00 29.31 653 LYS A O 1
ATOM 5138 N N . ILE A 1 654 ? 46.688 -2.441 -5.028 1.00 28.72 654 ILE A N 1
ATOM 5139 C CA . ILE A 1 654 ? 45.997 -1.907 -3.753 1.00 28.72 654 ILE A CA 1
ATOM 5140 C C . ILE A 1 654 ? 44.908 -0.748 -3.938 1.00 28.72 654 ILE A C 1
ATOM 5142 O O . ILE A 1 654 ? 44.914 -0.104 -4.983 1.00 28.72 654 ILE A O 1
ATOM 5146 N N . GLU A 1 655 ? 43.977 -0.506 -2.961 1.00 28.11 655 GLU A N 1
ATOM 5147 C CA . GLU A 1 655 ? 42.712 0.346 -2.920 1.00 28.11 655 GLU A CA 1
ATOM 5148 C C . GLU A 1 655 ? 42.683 1.539 -1.858 1.00 28.11 655 GLU A C 1
ATOM 5150 O O . GLU A 1 655 ? 43.781 1.903 -1.445 1.00 28.11 655 GLU A O 1
ATOM 5155 N N . SER A 1 656 ? 41.627 2.254 -1.324 1.00 28.31 656 SER A N 1
ATOM 5156 C CA . SER A 1 656 ? 40.102 2.297 -1.288 1.00 28.31 656 SER A CA 1
ATOM 5157 C C . SER A 1 656 ? 39.459 3.575 -0.570 1.00 28.31 656 SER A C 1
ATOM 5159 O O . SER A 1 656 ? 40.194 4.264 0.128 1.00 28.31 656 SER A O 1
ATOM 5161 N N . GLU A 1 657 ? 38.099 3.781 -0.593 1.00 27.89 657 GLU A N 1
ATOM 5162 C CA . GLU A 1 657 ? 37.172 4.551 0.366 1.00 27.89 657 GLU A CA 1
ATOM 5163 C C . GLU A 1 657 ? 36.997 6.136 0.292 1.00 27.89 657 GLU A C 1
ATOM 5165 O O . GLU A 1 657 ? 37.791 6.743 -0.418 1.00 27.89 657 GLU A O 1
ATOM 5170 N N . THR A 1 658 ? 36.027 6.947 0.857 1.00 26.58 658 THR A N 1
ATOM 5171 C CA . THR A 1 658 ? 34.822 6.864 1.799 1.00 26.58 658 THR A CA 1
ATOM 5172 C C . THR A 1 658 ? 33.596 7.853 1.501 1.00 26.58 658 THR A C 1
ATOM 5174 O O . THR A 1 658 ? 33.080 7.812 0.388 1.00 26.58 658 THR A O 1
ATOM 5177 N N . THR A 1 659 ? 33.004 8.667 2.443 1.00 26.41 659 THR A N 1
ATOM 5178 C CA . THR A 1 659 ? 31.624 9.332 2.392 1.00 26.41 659 THR A CA 1
ATOM 5179 C C . THR A 1 659 ? 31.376 10.537 3.390 1.00 26.41 659 THR A C 1
ATOM 5181 O O . THR A 1 659 ? 32.126 10.623 4.357 1.00 26.41 659 THR A O 1
ATOM 5184 N N . SER A 1 660 ? 30.350 11.442 3.242 1.00 27.58 660 SER A N 1
ATOM 5185 C CA . SER A 1 660 ? 29.593 12.194 4.341 1.00 27.58 660 SER A CA 1
ATOM 5186 C C . SER A 1 660 ? 28.446 13.199 3.896 1.00 27.58 660 SER A C 1
ATOM 5188 O O . SER A 1 660 ? 28.127 13.237 2.713 1.00 27.58 660 SER A O 1
ATOM 5190 N N . GLN A 1 661 ? 27.759 13.932 4.827 1.00 26.61 661 GLN A N 1
ATOM 5191 C CA . GLN A 1 661 ? 26.331 14.436 4.786 1.00 26.61 661 GLN A CA 1
ATOM 5192 C C . GLN A 1 661 ? 26.015 15.677 5.720 1.00 26.61 661 GLN A C 1
ATOM 5194 O O . GLN A 1 661 ? 26.790 15.847 6.653 1.00 26.61 661 GLN A O 1
ATOM 5199 N N . TYR A 1 662 ? 24.908 16.482 5.570 1.00 23.16 662 TYR A N 1
ATOM 5200 C CA . TYR A 1 662 ? 24.315 17.435 6.603 1.00 23.16 662 TYR A CA 1
ATOM 5201 C C . TYR A 1 662 ? 22.804 17.906 6.406 1.00 23.16 662 TYR A C 1
ATOM 5203 O O . TYR A 1 662 ? 22.117 17.309 5.585 1.00 23.16 662 TYR A O 1
ATOM 5211 N N . THR A 1 663 ? 22.248 18.881 7.193 1.00 26.09 663 THR A N 1
ATOM 5212 C CA . THR A 1 663 ? 20.811 19.008 7.692 1.00 26.09 663 THR A CA 1
ATOM 5213 C C . THR A 1 663 ? 20.140 20.432 7.797 1.00 26.09 663 THR A C 1
ATOM 5215 O O . THR A 1 663 ? 20.917 21.380 7.836 1.00 26.09 663 THR A O 1
ATOM 5218 N N . PHE A 1 664 ? 18.785 20.597 7.993 1.00 25.06 664 PHE A N 1
ATOM 5219 C CA . PHE A 1 664 ? 18.057 21.558 8.936 1.00 25.06 664 PHE A CA 1
ATOM 5220 C C . PHE A 1 664 ? 16.460 21.544 8.950 1.00 25.06 664 PHE A C 1
ATOM 5222 O O . PHE A 1 664 ? 15.849 21.015 8.028 1.00 25.06 664 PHE A O 1
ATOM 5229 N N . ASP A 1 665 ? 15.816 22.120 10.004 1.00 23.64 665 ASP A N 1
ATOM 5230 C CA . ASP A 1 665 ? 14.383 22.145 10.526 1.00 23.64 665 ASP A CA 1
ATOM 5231 C C . ASP A 1 665 ? 13.434 23.334 10.052 1.00 23.64 665 ASP A C 1
ATOM 5233 O O . ASP A 1 665 ? 13.952 24.220 9.378 1.00 23.64 665 ASP A O 1
ATOM 5237 N N . GLU A 1 666 ? 12.127 23.626 10.383 1.00 26.06 666 GLU A N 1
ATOM 5238 C CA . GLU A 1 666 ? 10.823 23.043 10.924 1.00 26.06 666 GLU A CA 1
ATOM 5239 C C . GLU A 1 666 ? 9.707 24.192 10.997 1.00 26.06 666 GLU A C 1
ATOM 5241 O O . GLU A 1 666 ? 10.116 25.287 11.381 1.00 26.06 666 GLU A O 1
ATOM 5246 N N . ASN A 1 667 ? 8.371 24.035 10.671 1.00 24.06 667 ASN A N 1
ATOM 5247 C CA . ASN A 1 667 ? 7.120 24.670 11.303 1.00 24.06 667 ASN A CA 1
ATOM 5248 C C . ASN A 1 667 ? 5.768 24.966 10.499 1.00 24.06 667 ASN A C 1
ATOM 5250 O O . ASN A 1 667 ? 5.645 25.942 9.761 1.00 24.06 667 ASN A O 1
ATOM 5254 N N . GLU A 1 668 ? 4.688 24.226 10.860 1.00 27.56 668 GLU A N 1
ATOM 5255 C CA . GLU A 1 668 ? 3.298 24.580 11.334 1.00 27.56 668 GLU A CA 1
ATOM 5256 C C . GLU A 1 668 ? 2.137 25.368 10.592 1.00 27.56 668 GLU A C 1
ATOM 5258 O O . GLU A 1 668 ? 2.132 26.597 10.548 1.00 27.56 668 GLU A O 1
ATOM 5263 N N . THR A 1 669 ? 0.975 24.678 10.369 1.00 28.33 669 THR A N 1
ATOM 5264 C CA . THR A 1 669 ? -0.472 25.034 10.729 1.00 28.33 669 THR A CA 1
ATOM 5265 C C . THR A 1 669 ? -1.452 25.718 9.706 1.00 28.33 669 THR A C 1
ATOM 5267 O O . THR A 1 669 ? -0.982 26.122 8.649 1.00 28.33 669 THR A O 1
ATOM 5270 N N . ASN A 1 670 ? -2.819 25.829 9.810 1.00 28.08 670 ASN A N 1
ATOM 5271 C CA . ASN A 1 670 ? -3.944 25.339 10.694 1.00 28.08 670 ASN A CA 1
ATOM 5272 C C . ASN A 1 670 ? -5.375 25.390 10.008 1.00 28.08 670 ASN A C 1
ATOM 5274 O O . ASN A 1 670 ? -5.624 26.353 9.292 1.00 28.08 670 ASN A O 1
ATOM 5278 N N . ALA A 1 671 ? -6.318 24.436 10.261 1.00 24.64 671 ALA A N 1
ATOM 5279 C CA . ALA A 1 671 ? -7.815 24.522 10.121 1.00 24.64 671 ALA A CA 1
ATOM 5280 C C . ALA A 1 671 ? -8.569 23.231 10.599 1.00 24.64 671 ALA A C 1
ATOM 5282 O O . ALA A 1 671 ? -8.155 22.142 10.249 1.00 24.64 671 ALA A O 1
ATOM 5283 N N . SER A 1 672 ? -9.686 23.304 11.349 1.00 30.66 672 SER A N 1
ATOM 5284 C CA . SER A 1 672 ? -10.281 22.207 12.177 1.00 30.66 672 SER A CA 1
ATOM 5285 C C . SER A 1 672 ? -10.680 20.857 11.519 1.00 30.66 672 SER A C 1
ATOM 5287 O O . SER A 1 672 ? -11.334 20.842 10.477 1.00 30.66 672 SER A O 1
ATOM 5289 N N . SER A 1 673 ? -10.457 19.736 12.231 1.00 28.72 673 SER A N 1
ATOM 5290 C CA . SER A 1 673 ? -10.903 18.369 11.883 1.00 28.72 673 SER A CA 1
ATOM 5291 C C . SER A 1 673 ? -11.233 17.500 13.116 1.00 28.72 673 SER A C 1
ATOM 5293 O O . SER A 1 673 ? -11.037 17.944 14.244 1.00 28.72 673 SER A O 1
ATOM 5295 N N . ILE A 1 674 ? -11.666 16.245 12.903 1.00 37.00 674 ILE A N 1
ATOM 5296 C CA . ILE A 1 674 ? -11.372 15.144 13.843 1.00 37.00 674 ILE A CA 1
ATOM 5297 C C . ILE A 1 674 ? -9.895 14.754 13.656 1.00 37.00 674 ILE A C 1
ATOM 5299 O O . ILE A 1 674 ? -9.371 14.793 12.536 1.00 37.00 674 ILE A O 1
ATOM 5303 N N . ASN A 1 675 ? -9.219 14.430 14.755 1.00 40.97 675 ASN A N 1
ATOM 5304 C CA . ASN A 1 675 ? -7.763 14.327 14.817 1.00 40.97 675 ASN A CA 1
ATOM 5305 C C . ASN A 1 675 ? -7.298 12.918 15.174 1.00 40.97 675 ASN A C 1
ATOM 5307 O O . ASN A 1 675 ? -7.917 12.250 15.997 1.00 40.97 675 ASN A O 1
ATOM 5311 N N . THR A 1 676 ? -6.138 12.541 14.660 1.00 44.12 676 THR A N 1
ATOM 5312 C CA . THR A 1 676 ? -5.284 11.490 15.225 1.00 44.12 676 THR A CA 1
ATOM 5313 C C . THR A 1 676 ? -4.113 12.171 15.956 1.00 44.12 676 THR A C 1
ATOM 5315 O O . THR A 1 676 ? -4.205 13.367 16.281 1.00 44.12 676 THR A O 1
ATOM 5318 N N . GLY A 1 677 ? -3.081 11.437 16.376 1.00 36.34 677 GLY A N 1
ATOM 5319 C CA . GLY A 1 677 ? -2.156 11.941 17.402 1.00 36.34 677 GLY A CA 1
ATOM 5320 C C . GLY A 1 677 ? -0.758 11.335 17.407 1.00 36.34 677 GLY A C 1
ATOM 5321 O O . GLY A 1 677 ? -0.253 11.046 18.492 1.00 36.34 677 GLY A O 1
ATOM 5322 N N . ASP A 1 678 ? -0.147 11.154 16.235 1.00 39.34 678 ASP A N 1
ATOM 5323 C CA . ASP A 1 678 ? 1.200 10.584 16.096 1.00 39.34 678 ASP A CA 1
ATOM 5324 C C . ASP A 1 678 ? 2.261 11.400 16.876 1.00 39.34 678 ASP A C 1
ATOM 5326 O O . ASP A 1 678 ? 2.212 12.634 16.953 1.00 39.34 678 ASP A O 1
ATOM 5330 N N . ARG A 1 679 ? 3.237 10.715 17.490 1.00 41.59 679 ARG A N 1
ATOM 5331 C CA . ARG A 1 679 ? 4.305 11.354 18.288 1.00 41.59 679 ARG A CA 1
ATOM 5332 C C . ARG A 1 679 ? 5.676 10.708 18.094 1.00 41.59 679 ARG A C 1
ATOM 5334 O O . ARG A 1 679 ? 6.076 9.806 18.829 1.00 41.59 679 ARG A O 1
ATOM 5341 N N . ASN A 1 680 ? 6.485 11.304 17.221 1.00 36.62 680 ASN A N 1
ATOM 5342 C CA . ASN A 1 680 ? 7.922 11.027 17.152 1.00 36.62 680 ASN A CA 1
ATOM 5343 C C . ASN A 1 680 ? 8.648 11.569 18.404 1.00 36.62 680 ASN A C 1
ATOM 5345 O O . ASN A 1 680 ? 9.073 12.723 18.467 1.00 36.62 680 ASN A O 1
ATOM 5349 N N . HIS A 1 681 ? 8.803 10.726 19.427 1.00 44.47 681 HIS A N 1
ATOM 5350 C CA . HIS A 1 681 ? 9.228 11.108 20.784 1.00 44.47 681 HIS A CA 1
ATOM 5351 C C . HIS A 1 681 ? 10.720 11.499 20.973 1.00 44.47 681 HIS A C 1
ATOM 5353 O O . HIS A 1 681 ? 11.198 11.578 22.108 1.00 44.47 681 HIS A O 1
ATOM 5359 N N . GLY A 1 682 ? 11.463 11.810 19.903 1.00 31.86 682 GLY A N 1
ATOM 5360 C CA . GLY A 1 682 ? 12.909 12.101 19.952 1.00 31.86 682 GLY A CA 1
ATOM 5361 C C . GLY A 1 682 ? 13.298 13.254 20.892 1.00 31.86 682 GLY A C 1
ATOM 5362 O O . GLY A 1 682 ? 14.218 13.113 21.699 1.00 31.86 682 GLY A O 1
ATOM 5363 N N . LYS A 1 683 ? 12.543 14.364 20.876 1.00 35.53 683 LYS A N 1
ATOM 5364 C CA . LYS A 1 683 ? 12.786 15.521 21.764 1.00 35.53 683 LYS A CA 1
ATOM 5365 C C . LYS A 1 683 ? 12.526 15.192 23.258 1.00 35.53 683 LYS A C 1
ATOM 5367 O O . LYS A 1 683 ? 13.114 15.839 24.120 1.00 35.53 683 LYS A O 1
ATOM 5372 N N . LEU A 1 684 ? 11.724 14.166 23.596 1.00 37.69 684 LEU A N 1
ATOM 5373 C CA . LEU A 1 684 ? 11.455 13.777 24.997 1.00 37.69 684 LEU A CA 1
ATOM 5374 C C . LEU A 1 684 ? 12.612 12.983 25.622 1.00 37.69 684 LEU A C 1
ATOM 5376 O O . LEU A 1 684 ? 13.001 13.269 26.754 1.00 37.69 684 LEU A O 1
ATOM 5380 N N . TRP A 1 685 ? 13.189 12.025 24.891 1.00 34.78 685 TRP A N 1
ATOM 5381 C CA . TRP A 1 685 ? 14.347 11.261 25.372 1.00 34.78 685 TRP A CA 1
ATOM 5382 C C . TRP A 1 685 ? 15.556 12.161 25.649 1.00 34.78 685 TRP A C 1
ATOM 5384 O O . TRP A 1 685 ? 16.253 11.949 26.640 1.00 34.78 685 TRP A O 1
ATOM 5394 N N . LEU A 1 686 ? 15.748 13.217 24.850 1.00 34.50 686 LEU A N 1
ATOM 5395 C CA . LEU A 1 686 ? 16.768 14.238 25.101 1.00 34.50 686 LEU A CA 1
ATOM 5396 C C . LEU A 1 686 ? 16.550 14.951 26.450 1.00 34.50 686 LEU A C 1
ATOM 5398 O O . LEU A 1 686 ? 17.486 15.089 27.233 1.00 34.50 686 LEU A O 1
ATOM 5402 N N . VAL A 1 687 ? 15.313 15.361 26.756 1.00 35.84 687 VAL A N 1
ATOM 5403 C CA . VAL A 1 687 ? 14.972 16.025 28.029 1.00 35.84 687 VAL A CA 1
ATOM 5404 C C . VAL A 1 687 ? 15.156 15.079 29.219 1.00 35.84 687 VAL A C 1
ATOM 5406 O O . VAL A 1 687 ? 15.745 15.479 30.223 1.00 35.84 687 VAL A O 1
ATOM 5409 N N . ILE A 1 688 ? 14.737 13.815 29.103 1.00 41.59 688 ILE A N 1
ATOM 5410 C CA . ILE A 1 688 ? 14.951 12.797 30.146 1.00 41.59 688 ILE A CA 1
ATOM 5411 C C . ILE A 1 688 ? 16.453 12.558 30.371 1.00 41.59 688 ILE A C 1
ATOM 5413 O O . ILE A 1 688 ? 16.897 12.526 31.518 1.00 41.59 688 ILE A O 1
ATOM 5417 N N . ALA A 1 689 ? 17.256 12.470 29.306 1.00 40.00 689 ALA A N 1
ATOM 5418 C CA . ALA A 1 689 ? 18.709 12.320 29.402 1.00 40.00 689 ALA A CA 1
ATOM 5419 C C . ALA A 1 689 ? 19.390 13.536 30.062 1.00 40.00 689 ALA A C 1
ATOM 5421 O O . ALA A 1 689 ? 20.284 13.361 30.890 1.00 40.00 689 ALA A O 1
ATOM 5422 N N . ILE A 1 690 ? 18.942 14.761 29.763 1.00 45.12 690 ILE A N 1
ATOM 5423 C CA . ILE A 1 690 ? 19.438 15.994 30.398 1.00 45.12 690 ILE A CA 1
ATOM 5424 C C . ILE A 1 690 ? 19.089 16.024 31.895 1.00 45.12 690 ILE A C 1
ATOM 5426 O O . ILE A 1 690 ? 19.949 16.348 32.716 1.00 45.12 690 ILE A O 1
ATOM 5430 N N . ILE A 1 691 ? 17.864 15.641 32.272 1.00 49.25 691 ILE A N 1
ATOM 5431 C CA . ILE A 1 691 ? 17.436 15.556 33.679 1.00 49.25 691 ILE A CA 1
ATOM 5432 C C . ILE A 1 691 ? 18.231 14.473 34.426 1.00 49.25 691 ILE A C 1
ATOM 5434 O O . ILE A 1 691 ? 18.685 14.710 35.548 1.00 49.25 691 ILE A O 1
ATOM 5438 N N . ALA A 1 692 ? 18.477 13.319 33.797 1.00 39.16 692 ALA A N 1
ATOM 5439 C CA . ALA A 1 692 ? 19.318 12.263 34.355 1.00 39.16 692 ALA A CA 1
ATOM 5440 C C . ALA A 1 692 ? 20.772 12.732 34.561 1.00 39.16 692 ALA A C 1
ATOM 5442 O O . ALA A 1 692 ? 21.316 12.555 35.653 1.00 39.16 692 ALA A O 1
ATOM 5443 N N . LEU A 1 693 ? 21.380 13.407 33.573 1.00 41.12 693 LEU A N 1
ATOM 5444 C CA . LEU A 1 693 ? 22.715 14.005 33.717 1.00 41.12 693 LEU A CA 1
ATOM 5445 C C . LEU A 1 693 ? 22.763 15.017 34.869 1.00 41.12 693 LEU A C 1
ATOM 5447 O O . LEU A 1 693 ? 23.688 14.973 35.681 1.00 41.12 693 LEU A O 1
ATOM 5451 N N . ALA A 1 694 ? 21.768 15.901 34.972 1.00 43.69 694 ALA A N 1
ATOM 5452 C CA . ALA A 1 694 ? 21.680 16.880 36.054 1.00 43.69 694 ALA A CA 1
ATOM 5453 C C . ALA A 1 694 ? 21.589 16.200 37.433 1.00 43.69 694 ALA A C 1
ATOM 5455 O O . ALA A 1 694 ? 22.276 16.617 38.368 1.00 43.69 694 ALA A O 1
ATOM 5456 N N . GLY A 1 695 ? 20.825 15.107 37.547 1.00 42.25 695 GLY A N 1
ATOM 5457 C CA . GLY A 1 695 ? 20.765 14.268 38.747 1.00 42.25 695 GLY A CA 1
ATOM 5458 C C . GLY A 1 695 ? 22.115 13.634 39.106 1.00 42.25 695 GLY A C 1
ATOM 5459 O O . GLY A 1 695 ? 22.559 13.734 40.252 1.00 42.25 695 GLY A O 1
ATOM 5460 N N . CYS A 1 696 ? 22.819 13.047 38.133 1.00 44.16 696 CYS A N 1
ATOM 5461 C CA . CYS A 1 696 ? 24.153 12.466 38.331 1.00 44.16 696 CYS A CA 1
ATOM 5462 C C . CYS A 1 696 ? 25.203 13.511 38.749 1.00 44.16 696 CYS A C 1
ATOM 5464 O O . CYS A 1 696 ? 26.030 13.246 39.630 1.00 44.16 696 CYS A O 1
ATOM 5466 N N . ILE A 1 697 ? 25.158 14.710 38.160 1.00 50.72 697 ILE A N 1
ATOM 5467 C CA . ILE A 1 697 ? 26.027 15.836 38.529 1.00 50.72 697 ILE A CA 1
ATOM 5468 C C . ILE A 1 697 ? 25.717 16.297 39.959 1.00 50.72 697 ILE A C 1
ATOM 5470 O O . ILE A 1 697 ? 26.637 16.412 40.769 1.00 50.72 697 ILE A O 1
ATOM 5474 N N . ALA A 1 698 ? 24.442 16.485 40.314 1.00 46.59 698 ALA A N 1
ATOM 5475 C CA . ALA A 1 698 ? 24.035 16.879 41.665 1.00 46.59 698 ALA A CA 1
ATOM 5476 C C . ALA A 1 698 ? 24.459 15.850 42.729 1.00 46.59 698 ALA A C 1
ATOM 5478 O O . ALA A 1 698 ? 25.010 16.228 43.765 1.00 46.59 698 ALA A O 1
ATOM 5479 N N . ALA A 1 699 ? 24.282 14.552 42.460 1.00 48.69 699 ALA A N 1
ATOM 5480 C CA . ALA A 1 699 ? 24.729 13.477 43.347 1.00 48.69 699 ALA A CA 1
ATOM 5481 C C . ALA A 1 699 ? 26.259 13.476 43.531 1.00 48.69 699 ALA A C 1
ATOM 5483 O O . ALA A 1 699 ? 26.752 13.347 44.653 1.00 48.69 699 ALA A O 1
ATOM 5484 N N . THR A 1 700 ? 27.012 13.696 42.449 1.00 52.09 700 THR A N 1
ATOM 5485 C CA . THR A 1 700 ? 28.481 13.760 42.483 1.00 52.09 700 THR A CA 1
ATOM 5486 C C . THR A 1 700 ? 28.970 14.983 43.263 1.00 52.09 700 THR A C 1
ATOM 5488 O O . THR A 1 700 ? 29.864 14.860 44.101 1.00 52.09 700 THR A O 1
ATOM 5491 N N . VAL A 1 701 ? 28.351 16.153 43.069 1.00 58.47 701 VAL A N 1
ATOM 5492 C CA . VAL A 1 701 ? 28.657 17.370 43.840 1.00 58.47 701 VAL A CA 1
ATOM 5493 C C . VAL A 1 701 ? 28.350 17.167 45.326 1.00 58.47 701 VAL A C 1
ATOM 5495 O O . VAL A 1 701 ? 29.198 17.483 46.160 1.00 58.47 701 VAL A O 1
ATOM 5498 N N . MET A 1 702 ? 27.202 16.580 45.682 1.00 55.62 702 MET A N 1
ATOM 5499 C CA . MET A 1 702 ? 26.870 16.296 47.086 1.00 55.62 702 MET A CA 1
ATOM 5500 C C . MET A 1 702 ? 27.853 15.312 47.736 1.00 55.62 702 MET A C 1
ATOM 5502 O O . MET A 1 702 ? 28.287 15.560 48.859 1.00 55.62 702 MET A O 1
ATOM 5506 N N . TYR A 1 703 ? 28.279 14.261 47.030 1.00 57.75 703 TYR A N 1
ATOM 5507 C CA . TYR A 1 703 ? 29.283 13.303 47.518 1.00 57.75 703 TYR A CA 1
ATOM 5508 C C . TYR A 1 703 ? 30.683 13.925 47.691 1.00 57.75 703 TYR A C 1
ATOM 5510 O O . TYR A 1 703 ? 31.397 13.613 48.648 1.00 57.75 703 TYR A O 1
ATOM 5518 N N . VAL A 1 704 ? 31.081 14.849 46.809 1.00 60.19 704 VAL A N 1
ATOM 5519 C CA . VAL A 1 704 ? 32.340 15.607 46.946 1.00 60.19 704 VAL A CA 1
ATOM 5520 C C . VAL A 1 704 ? 32.271 16.598 48.114 1.00 60.19 704 VAL A C 1
ATOM 5522 O O . VAL A 1 704 ? 33.249 16.747 48.848 1.00 60.19 704 VAL A O 1
ATOM 5525 N N . VAL A 1 705 ? 31.122 17.243 48.338 1.00 58.62 705 VAL A N 1
ATOM 5526 C CA . VAL A 1 705 ? 30.902 18.149 49.479 1.00 58.62 705 VAL A CA 1
ATOM 5527 C C . VAL A 1 705 ? 30.844 17.381 50.805 1.00 58.62 705 VAL A C 1
ATOM 5529 O O . VAL A 1 705 ? 31.438 17.830 51.785 1.00 58.62 705 VAL A O 1
ATOM 5532 N N . SER A 1 706 ? 30.220 16.198 50.851 1.00 52.94 706 SER A N 1
ATOM 5533 C CA . SER A 1 706 ? 30.148 15.373 52.069 1.00 52.94 706 SER A CA 1
ATOM 5534 C C . SER A 1 706 ? 31.484 14.736 52.471 1.00 52.94 706 SER A C 1
ATOM 5536 O O . SER A 1 706 ? 31.575 14.175 53.557 1.00 52.94 706 SER A O 1
ATOM 5538 N N . LYS A 1 707 ? 32.517 14.813 51.620 1.00 51.03 707 LYS A N 1
ATOM 5539 C CA . LYS A 1 707 ? 33.906 14.419 51.926 1.00 51.03 707 LYS A CA 1
ATOM 5540 C C . LYS A 1 707 ? 34.845 15.610 52.179 1.00 51.03 707 LYS A C 1
ATOM 5542 O O . LYS A 1 707 ? 36.062 15.439 52.189 1.00 51.03 707 LYS A O 1
ATOM 5547 N N . ARG A 1 708 ? 34.298 16.816 52.377 1.00 49.31 708 ARG A N 1
ATOM 5548 C CA . ARG A 1 708 ? 35.037 18.045 52.736 1.00 49.31 708 ARG A CA 1
ATOM 5549 C C . ARG A 1 708 ? 34.519 18.705 54.027 1.00 49.31 708 ARG A C 1
ATOM 5551 O O . ARG A 1 708 ? 34.622 19.921 54.183 1.00 49.31 708 ARG A O 1
ATOM 5558 N N . LYS A 1 709 ? 33.970 17.901 54.938 1.00 40.78 709 LYS A N 1
ATOM 5559 C CA . LYS A 1 709 ? 33.649 18.240 56.331 1.00 40.78 709 LYS A CA 1
ATOM 5560 C C . LYS A 1 709 ? 34.123 17.115 57.243 1.00 40.78 709 LYS A C 1
ATOM 5562 O O . LYS A 1 709 ? 34.137 15.968 56.746 1.00 40.78 709 LYS A O 1
#

pLDDT: mean 83.53, std 20.32, range [23.16, 98.75]

Foldseek 3Di:
DVVVVVVVVVVVVVVVVVVVVVDDDPQAPVNDPALAEEEEAEEEEPPDDFQQQPDDPNDGVLLQQCCQDPNPPFHLQVQCCQQLVNPGGYDYKYFAQVNTGFYFHHHPLCLFEDDPLSPNYDDDPVSQVVSLVSVQQRVQVSLQVSVVVVTFIGRSVRPHTDQPVVQCSVVPQERLEYEYEYEAPLVPSTDADPSGSQFWFKDFDFRHWHCSVVHIHTYTIYTYDYADQAHNVSHRFPQWWAFPVRRIYGQSLSVNLRVLVSLPAEACAAPQLQHQCALVDSSDHADPSAGAHHDPLSCVLSVSADCQQEAEDQDFDKDKAFANRDDDPSHNQWYWYDDVVVLKIKIKGWQDQDPLGDCRSHQQHRIGTPVRHGDHGDQADTAIKIKIARPPDSHAYQHFHDPPGGRIHIDADPDSNCSHRHADAQDKDDDDDQWIKHWHDDDPRMTMITIDDDRDRDDFDDADAALAAAGQGPRRRDGDDDHPNQHFPWDWDDWADAELEGKTFHTWIAGPPPRWIAPDPRSPGTDDPVNGIHDHAAKAWPDQAAAEDELQDQDKGKIFIPHAPVFWDFKAKQNHTDDEPPQWDFDGPTTMIIGGSVNSNPDDFAKMKMWGAGNNGTHIHIYGHHNPDDDDDDDDDDYDDYDYDYDYDYYDDDDDYDDDDDDDDGRYDHDDDDDYHDDPCPVVVVVVVVVVVVVVVVVVVVVVVVVVD